Protein AF-A0A954VS68-F1 (afdb_monomer)

Foldseek 3Di:
DVVVVVVVVVVVVVVVVVVCLCLPPVNLVVLLCLQAVLVVVLLVCLAVQDPVQQQDALPVDPLLLLSLLSHPPLVVLCVVLSVQLSVLSNVCSVPVVVSLQDPSSLLSLLSLQVVLVVNLCSLCVSVVVVCVVPVVVVVVVVVLVVCVVVVVVVVSVVVVVVVCLVVPPDPDRDPPVVVVVVVVVVVVVVVVVVPPVVCVVPSCNNCSSVSNNVSSVVSSVVSCVVCVVPQDDPCNVVSVVVVVVSNVVSNVSSSVVSVVVNVVGHNDGPPLFQLQLLQQLADCVQQVWDAAPLHPGIDGLLNLLLVVLLVVCCVPPVPVSVVVVVVCVVCRRVLSVVSNHNVSSSVSSVVCVVVSVVSVVVCVVVVPDPVVSVCVNHDPPD

pLDDT: mean 76.19, std 15.11, range [30.89, 97.69]

Mean predicted aligned error: 15.18 Å

Structure (mmCIF, N/CA/C/O backbone):
data_AF-A0A954VS68-F1
#
_entry.id   AF-A0A954VS68-F1
#
loop_
_atom_site.group_PDB
_atom_site.id
_atom_site.type_symbol
_atom_site.label_atom_id
_atom_site.label_alt_id
_atom_site.label_comp_id
_atom_site.label_asym_id
_atom_site.label_entity_id
_atom_site.label_seq_id
_atom_site.pdbx_PDB_ins_code
_atom_site.Cartn_x
_atom_site.Cartn_y
_atom_site.Cartn_z
_atom_site.occupancy
_atom_site.B_iso_or_equiv
_atom_site.auth_seq_id
_atom_site.auth_comp_id
_atom_site.auth_asym_id
_atom_site.auth_atom_id
_atom_site.pdbx_PDB_model_num
ATOM 1 N N . MET A 1 1 ? -5.607 29.183 42.985 1.00 57.97 1 MET A N 1
ATOM 2 C CA . MET A 1 1 ? -6.077 27.838 43.392 1.00 57.97 1 MET A CA 1
ATOM 3 C C . MET A 1 1 ? -7.554 27.644 43.051 1.00 57.97 1 MET A C 1
ATOM 5 O O . MET A 1 1 ? -7.896 26.608 42.508 1.00 57.97 1 MET A O 1
ATOM 9 N N . GLU A 1 2 ? -8.410 28.646 43.265 1.00 56.84 2 GLU A N 1
ATOM 10 C CA . GLU A 1 2 ? -9.839 28.609 42.889 1.00 56.84 2 GLU A CA 1
ATOM 11 C C . GLU A 1 2 ? -10.080 28.601 41.361 1.00 56.84 2 GLU A C 1
ATOM 13 O O . GLU A 1 2 ? -10.961 27.909 40.863 1.00 56.84 2 GLU A O 1
ATOM 18 N N . THR A 1 3 ? -9.213 29.267 40.593 1.00 62.34 3 THR A N 1
ATOM 19 C CA . THR A 1 3 ? -9.247 29.299 39.119 1.00 62.34 3 THR A CA 1
ATOM 20 C C . THR A 1 3 ? -8.897 27.966 38.437 1.00 62.34 3 THR A C 1
ATOM 22 O O . THR A 1 3 ? -9.337 27.728 37.314 1.00 62.34 3 THR A O 1
ATOM 25 N N . ASP A 1 4 ? -8.149 27.076 3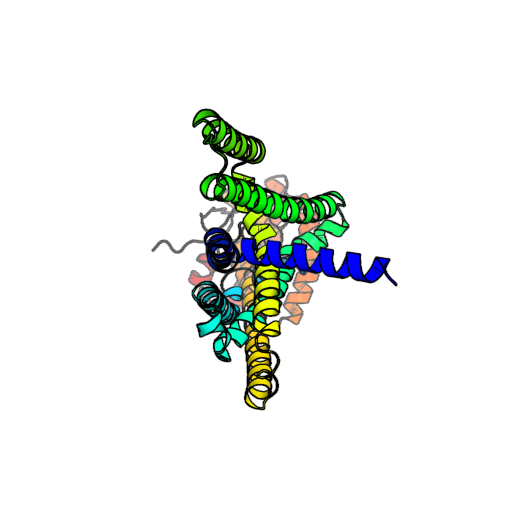9.101 1.00 61.97 4 ASP A N 1
ATOM 26 C CA . ASP A 1 4 ? -7.786 25.751 38.563 1.00 61.97 4 ASP A CA 1
ATOM 27 C C . ASP A 1 4 ? -8.876 24.694 38.793 1.00 61.97 4 ASP A C 1
ATOM 29 O O . ASP A 1 4 ? -9.014 23.745 38.018 1.00 61.97 4 ASP A O 1
ATOM 33 N N . LEU A 1 5 ? -9.682 24.852 39.845 1.00 66.25 5 LEU A N 1
ATOM 34 C CA . LEU A 1 5 ? -10.796 23.947 40.128 1.00 66.25 5 LEU A CA 1
ATOM 35 C C . LEU A 1 5 ? -11.948 24.167 39.133 1.00 66.25 5 LEU A C 1
ATOM 37 O O . LEU A 1 5 ? -12.453 23.189 38.579 1.00 66.25 5 LEU A O 1
ATOM 41 N N . ASP A 1 6 ? -12.272 25.426 38.809 1.00 72.81 6 ASP A N 1
ATOM 42 C CA . ASP A 1 6 ? -13.312 25.769 37.821 1.00 72.81 6 ASP A CA 1
ATOM 43 C C . ASP A 1 6 ? -12.951 25.300 36.398 1.00 72.81 6 ASP A C 1
ATOM 45 O O . ASP A 1 6 ? -13.783 24.750 35.671 1.00 72.81 6 ASP A O 1
ATOM 49 N N . SER A 1 7 ? -11.680 25.433 35.998 1.00 68.44 7 SER A N 1
ATOM 50 C CA . SER A 1 7 ? -11.218 24.957 34.685 1.00 68.44 7 SER A CA 1
ATOM 51 C C . SER A 1 7 ? -11.301 23.428 34.571 1.00 68.44 7 SER A C 1
ATOM 53 O O . SER A 1 7 ? -11.695 22.888 33.530 1.00 68.44 7 SER A O 1
ATOM 55 N N . THR A 1 8 ? -11.004 22.715 35.660 1.00 72.19 8 THR A N 1
ATOM 56 C CA . THR A 1 8 ? -11.040 21.251 35.714 1.00 72.19 8 THR A CA 1
ATOM 57 C C . THR A 1 8 ? -12.470 20.714 35.667 1.00 72.19 8 THR A C 1
ATOM 59 O O . THR A 1 8 ? -12.745 19.757 34.934 1.00 72.19 8 THR A O 1
ATOM 62 N N . GLU A 1 9 ? -13.404 21.323 36.399 1.00 72.50 9 GLU A N 1
ATOM 63 C CA . GLU A 1 9 ? -14.818 20.930 36.365 1.00 72.50 9 GLU A CA 1
ATOM 64 C C . GLU A 1 9 ? -15.479 21.250 35.022 1.00 72.50 9 GLU A C 1
ATOM 66 O O . GLU A 1 9 ? -16.170 20.393 34.456 1.00 72.50 9 GLU A O 1
ATOM 71 N N . ARG A 1 10 ? -15.178 22.417 34.437 1.00 71.44 10 ARG A N 1
ATOM 72 C CA . ARG A 1 10 ? -15.630 22.781 33.087 1.00 71.44 10 ARG A CA 1
ATOM 73 C C . ARG A 1 10 ? -15.154 21.772 32.041 1.00 71.44 10 ARG A C 1
ATOM 75 O O . ARG A 1 10 ? -15.951 21.302 31.226 1.00 71.44 10 ARG A O 1
ATOM 82 N N . ASN A 1 11 ? -13.883 21.372 32.102 1.00 69.75 11 ASN A N 1
ATOM 83 C CA . ASN A 1 11 ? -13.319 20.359 31.207 1.00 69.75 11 ASN A CA 1
ATOM 84 C C . ASN A 1 11 ? -13.989 18.986 31.381 1.00 69.75 11 ASN A C 1
ATOM 86 O O . ASN A 1 11 ? -14.265 18.310 30.387 1.00 69.75 11 ASN A O 1
ATOM 90 N N . ARG A 1 12 ? -14.323 18.576 32.614 1.00 74.31 12 ARG A N 1
ATOM 91 C CA . ARG A 1 12 ? -15.075 17.329 32.861 1.00 74.31 12 ARG A CA 1
ATOM 92 C C . ARG A 1 12 ? -16.484 17.378 32.271 1.00 74.31 12 ARG A C 1
ATOM 94 O O . ARG A 1 12 ? -16.909 16.398 31.658 1.00 74.31 12 ARG A O 1
ATOM 101 N N . GLY A 1 13 ? -17.188 18.502 32.415 1.00 72.50 13 GLY A N 1
ATOM 102 C CA . GLY A 1 13 ? -18.523 18.695 31.844 1.00 72.50 13 GLY A CA 1
ATOM 103 C C . GLY A 1 13 ? -18.526 18.600 30.316 1.00 72.50 13 GLY A C 1
ATOM 104 O O . GLY A 1 13 ? -19.349 17.882 29.740 1.00 72.50 13 GLY A O 1
ATOM 105 N N . ILE A 1 14 ? -17.553 19.246 29.663 1.00 67.12 14 ILE A N 1
ATOM 106 C CA . ILE A 1 14 ? -17.370 19.170 28.206 1.00 67.12 14 ILE A CA 1
ATOM 107 C C . ILE A 1 14 ? -17.084 17.723 27.780 1.00 67.12 14 ILE A C 1
ATOM 109 O O . ILE A 1 14 ? -17.750 17.204 26.883 1.00 67.12 14 ILE A O 1
ATOM 113 N N . MET A 1 15 ? -16.156 17.032 28.448 1.00 67.56 15 MET A N 1
ATOM 114 C CA . MET A 1 15 ? -15.805 15.646 28.109 1.00 67.56 15 MET A CA 1
ATOM 115 C C . MET A 1 15 ? -16.978 14.676 28.296 1.00 67.56 15 MET A C 1
ATOM 117 O O . MET A 1 15 ? -17.184 13.793 27.464 1.00 67.56 15 MET A O 1
ATOM 121 N N . ALA A 1 16 ? -17.800 14.865 29.331 1.00 72.12 16 ALA A N 1
ATOM 122 C CA . ALA A 1 16 ? -19.006 14.068 29.551 1.00 72.12 16 ALA A CA 1
ATOM 123 C C . ALA A 1 16 ? -20.086 14.316 28.479 1.00 72.12 16 ALA A C 1
ATOM 125 O O . ALA A 1 16 ? -20.814 13.397 28.095 1.00 72.12 16 ALA A O 1
ATOM 126 N N . ALA A 1 17 ? -20.205 15.548 27.975 1.00 66.19 17 ALA A N 1
ATOM 127 C CA . ALA A 1 17 ? -21.094 15.866 26.859 1.00 66.19 17 ALA A CA 1
ATOM 128 C C . ALA A 1 17 ? -20.599 15.245 25.542 1.00 66.19 17 ALA A C 1
ATOM 130 O O . ALA A 1 17 ? -21.377 14.597 24.842 1.00 66.19 17 ALA A O 1
ATOM 131 N N . VAL A 1 18 ? -19.301 15.364 25.240 1.00 66.06 18 VAL A N 1
ATOM 132 C CA . VAL A 1 18 ? -18.674 14.730 24.066 1.00 66.06 18 VAL A CA 1
ATOM 133 C C . VAL A 1 18 ? -18.849 13.213 24.112 1.00 66.06 18 VAL A C 1
ATOM 135 O O . VAL A 1 18 ? -19.265 12.612 23.124 1.00 66.06 18 VAL A O 1
ATOM 138 N N . HIS A 1 19 ? -18.610 12.590 25.269 1.00 71.81 19 HIS A N 1
ATOM 139 C CA . HIS A 1 19 ? -18.782 11.149 25.463 1.00 71.81 19 HIS A CA 1
ATOM 140 C C . HIS A 1 19 ? -20.216 10.683 25.190 1.00 71.81 19 HIS A C 1
ATOM 142 O O . HIS A 1 19 ? -20.414 9.755 24.403 1.00 71.81 19 HIS A O 1
ATOM 148 N N . ARG A 1 20 ? -21.221 11.371 25.751 1.00 74.00 20 ARG A N 1
ATOM 149 C CA . ARG A 1 20 ? -22.640 11.068 25.491 1.00 74.00 20 ARG A CA 1
ATOM 150 C C . ARG A 1 20 ? -23.002 11.182 24.011 1.00 74.00 20 ARG A C 1
ATOM 152 O O . ARG A 1 20 ? -23.730 10.335 23.498 1.00 74.00 20 ARG A O 1
ATOM 159 N N . ASN A 1 21 ? -22.467 12.183 23.316 1.00 67.56 21 ASN A N 1
ATOM 160 C CA . ASN A 1 21 ? -22.763 12.404 21.900 1.00 67.56 21 ASN A CA 1
ATOM 161 C C . ASN A 1 21 ? -22.090 11.357 21.007 1.00 67.56 21 ASN A C 1
ATOM 163 O O . ASN A 1 21 ? -22.750 10.781 20.139 1.00 67.56 21 ASN A O 1
ATOM 167 N N . CYS A 1 22 ? -20.812 11.054 21.251 1.00 69.31 22 CYS A N 1
ATOM 168 C CA . CYS A 1 22 ? -20.081 10.013 20.527 1.00 69.31 22 CYS A CA 1
ATOM 169 C C . CYS A 1 22 ? -20.710 8.629 20.729 1.00 69.31 22 CYS A C 1
ATOM 171 O O . CYS A 1 22 ? -20.765 7.842 19.789 1.00 69.31 22 CYS A O 1
ATOM 173 N N . TRP A 1 23 ? -21.231 8.335 21.923 1.00 80.44 23 TRP A N 1
ATOM 174 C CA . TRP A 1 23 ? -21.854 7.041 22.222 1.00 80.44 23 TRP A CA 1
ATOM 175 C C . TRP A 1 23 ? -23.365 6.971 21.946 1.00 80.44 23 TRP A C 1
ATOM 177 O O . TRP A 1 23 ? -24.006 5.954 22.224 1.00 80.44 23 TRP A O 1
ATOM 187 N N . SER A 1 24 ? -23.942 8.022 21.357 1.00 83.50 24 SER A N 1
ATOM 188 C CA . SER A 1 24 ? -25.313 7.998 20.840 1.00 83.50 24 SER A CA 1
ATOM 189 C C . SER A 1 24 ? -25.470 6.965 19.713 1.00 83.50 24 SER A C 1
ATOM 191 O O . SER A 1 24 ? -24.491 6.498 19.127 1.00 83.50 24 SER A O 1
ATOM 193 N N . GLY A 1 25 ? -26.712 6.604 19.364 1.00 79.25 25 GLY A N 1
ATOM 194 C CA . GLY A 1 25 ? -26.973 5.702 18.232 1.00 79.25 25 GLY A CA 1
ATOM 195 C C . GLY A 1 25 ? -26.319 6.180 16.929 1.00 79.25 25 GLY A C 1
ATOM 196 O O . GLY A 1 25 ? -25.732 5.382 16.203 1.00 79.25 25 GLY A O 1
ATOM 197 N N . VAL A 1 26 ? -26.331 7.493 16.681 1.00 75.62 26 VAL A N 1
ATOM 198 C CA . VAL A 1 26 ? -25.729 8.075 15.476 1.00 75.62 26 VAL A CA 1
ATOM 199 C C . VAL A 1 26 ? -24.206 8.144 15.568 1.00 75.62 26 VAL A C 1
ATOM 201 O O . VAL A 1 26 ? -23.533 7.812 14.597 1.00 75.62 26 VAL A O 1
ATOM 204 N N . GLY A 1 27 ? -23.645 8.502 16.726 1.00 79.94 27 GLY A N 1
ATOM 205 C CA . GLY A 1 27 ? -22.192 8.514 16.915 1.00 79.94 27 GLY A CA 1
ATOM 206 C C . GLY A 1 27 ? -21.569 7.130 16.696 1.00 79.94 27 GLY A C 1
ATOM 207 O O . GLY A 1 27 ? -20.573 7.001 15.984 1.00 79.94 27 GLY A O 1
ATOM 208 N N . ARG A 1 28 ? -22.225 6.073 17.194 1.00 87.38 28 ARG A N 1
ATOM 209 C CA . ARG A 1 28 ? -21.823 4.681 16.936 1.00 87.38 28 ARG A CA 1
ATOM 210 C C . ARG A 1 28 ? -21.906 4.299 15.463 1.00 87.38 28 ARG A C 1
ATOM 212 O O . ARG A 1 28 ? -20.977 3.678 14.954 1.00 87.38 28 ARG A O 1
ATOM 219 N N . MET A 1 29 ? -22.974 4.702 14.776 1.00 83.88 29 MET A N 1
ATOM 220 C CA . MET A 1 29 ? -23.111 4.481 13.335 1.00 83.88 29 MET A CA 1
ATOM 221 C C . MET A 1 29 ? -21.982 5.163 12.551 1.00 83.88 29 MET A C 1
ATOM 223 O O . MET A 1 29 ? -21.381 4.536 11.687 1.00 83.88 29 MET A O 1
ATOM 227 N N . MET A 1 30 ? -21.630 6.406 12.890 1.00 80.94 30 MET A N 1
ATOM 228 C CA . MET A 1 30 ? -20.529 7.125 12.236 1.00 80.94 30 MET A CA 1
ATOM 229 C C . MET A 1 30 ? -19.170 6.476 12.505 1.00 80.94 30 MET A C 1
ATOM 231 O O . MET A 1 30 ? -18.384 6.306 11.575 1.00 80.94 30 MET A O 1
ATOM 235 N N . MET A 1 31 ? -18.905 6.050 13.745 1.00 88.69 31 MET A N 1
ATOM 236 C CA . MET A 1 31 ? -17.683 5.307 14.073 1.00 88.69 31 MET A CA 1
ATOM 237 C C . MET A 1 31 ? -17.590 3.984 13.307 1.00 88.69 31 MET A C 1
ATOM 239 O O . MET A 1 31 ? -16.505 3.615 12.866 1.00 88.69 31 MET A O 1
ATOM 243 N N . PHE A 1 32 ? -18.714 3.290 13.114 1.00 91.06 32 PHE A N 1
ATOM 244 C CA . PHE A 1 32 ? -18.765 2.067 12.317 1.00 91.06 32 PHE A CA 1
ATOM 245 C C . PHE A 1 32 ? -18.485 2.343 10.836 1.00 91.06 32 PHE A C 1
ATOM 247 O O . PHE A 1 32 ? -17.614 1.708 10.246 1.00 91.06 32 PHE A O 1
ATOM 254 N N . LEU A 1 33 ? -19.169 3.324 10.240 1.00 85.12 33 LEU A N 1
ATOM 255 C CA . LEU A 1 33 ? -18.949 3.697 8.841 1.00 85.12 33 LEU A CA 1
ATOM 256 C C . LEU A 1 33 ? -17.479 4.056 8.595 1.00 85.12 33 LEU A C 1
ATOM 258 O O . LEU A 1 33 ? -16.847 3.514 7.695 1.00 85.12 33 LEU A O 1
ATOM 262 N N . MET A 1 34 ? -16.906 4.900 9.447 1.00 86.69 34 MET A N 1
ATOM 263 C CA . MET A 1 34 ? -15.552 5.406 9.247 1.00 86.69 34 MET A CA 1
ATOM 264 C C . MET A 1 34 ? -14.459 4.412 9.654 1.00 86.69 34 MET A C 1
ATOM 266 O O . MET A 1 34 ? -13.425 4.372 9.001 1.00 86.69 34 MET A O 1
ATOM 270 N N . GLY A 1 35 ? -14.657 3.614 10.706 1.00 89.94 35 GLY A N 1
ATOM 271 C CA . GLY A 1 35 ? -13.650 2.675 11.219 1.00 89.94 35 GLY A CA 1
ATOM 272 C C . GLY A 1 35 ? -13.733 1.251 10.656 1.00 89.94 35 GLY A C 1
ATOM 273 O O . GLY A 1 35 ? -12.810 0.464 10.878 1.00 89.94 35 GLY A O 1
ATOM 274 N N . VAL A 1 36 ? -14.821 0.913 9.949 1.00 93.56 36 VAL A N 1
ATOM 275 C CA . VAL A 1 36 ? -15.060 -0.420 9.364 1.00 93.56 36 VAL A CA 1
ATOM 276 C C . VAL A 1 36 ? -15.374 -0.333 7.873 1.00 93.56 36 VAL A C 1
ATOM 278 O O . VAL A 1 36 ? -14.662 -0.929 7.069 1.00 93.56 36 VAL A O 1
ATOM 281 N N . VAL A 1 37 ? -16.394 0.433 7.474 1.00 88.25 37 VAL A N 1
ATOM 282 C CA . VAL A 1 37 ? -16.822 0.481 6.062 1.00 88.25 37 VAL A CA 1
ATOM 283 C C . VAL A 1 37 ? -15.780 1.174 5.182 1.00 88.25 37 VAL A C 1
ATOM 285 O O . VAL A 1 37 ? -15.428 0.645 4.130 1.00 88.25 37 VAL A O 1
ATOM 288 N N . THR A 1 38 ? -15.219 2.303 5.622 1.00 85.12 38 THR A N 1
ATOM 289 C CA . THR A 1 38 ? -14.188 3.027 4.861 1.00 85.12 38 THR A CA 1
ATOM 290 C C . THR A 1 38 ? -12.935 2.178 4.593 1.00 85.12 38 THR A C 1
ATOM 292 O O . THR A 1 38 ? -12.530 2.106 3.433 1.00 85.12 38 THR A O 1
ATOM 295 N N . PRO A 1 39 ? -12.332 1.469 5.573 1.00 88.31 39 PRO A N 1
ATOM 296 C CA . PRO A 1 39 ? -11.251 0.520 5.297 1.00 88.31 39 PRO A CA 1
ATOM 297 C C . PRO A 1 39 ? -11.607 -0.572 4.285 1.00 88.31 39 PRO A C 1
ATOM 299 O O . PRO A 1 39 ? -10.774 -0.899 3.444 1.00 88.31 39 PRO A O 1
ATOM 302 N N . ILE A 1 40 ? -12.826 -1.123 4.339 1.00 88.12 40 ILE A N 1
ATOM 303 C CA . ILE A 1 40 ? -13.287 -2.140 3.379 1.00 88.12 40 ILE A CA 1
ATOM 304 C C . ILE A 1 40 ? -13.328 -1.555 1.966 1.00 88.12 40 ILE A C 1
ATOM 306 O O . ILE A 1 40 ? -12.814 -2.174 1.038 1.00 88.12 40 ILE A O 1
ATOM 310 N N . ILE A 1 41 ? -13.887 -0.353 1.810 1.00 82.44 41 ILE A N 1
ATOM 311 C CA . ILE A 1 41 ? -13.940 0.351 0.524 1.00 82.44 41 ILE A CA 1
ATOM 312 C C . ILE A 1 41 ? -12.522 0.641 0.018 1.00 82.44 41 ILE A C 1
ATOM 314 O O . ILE A 1 41 ? -12.193 0.270 -1.105 1.00 82.44 41 ILE A O 1
ATOM 318 N N . ASN A 1 42 ? -11.654 1.226 0.851 1.00 79.00 42 ASN A N 1
ATOM 319 C CA . ASN A 1 42 ? -10.259 1.514 0.496 1.00 79.00 42 ASN A CA 1
ATOM 320 C C . ASN A 1 42 ? -9.512 0.255 0.040 1.00 79.00 42 ASN A C 1
ATOM 322 O O . ASN A 1 42 ? -8.752 0.292 -0.925 1.00 79.00 42 ASN A O 1
ATOM 326 N N . PHE A 1 43 ? -9.756 -0.869 0.708 1.00 82.38 43 PHE A N 1
ATOM 327 C CA . PHE A 1 43 ? -9.166 -2.146 0.340 1.00 82.38 43 PHE A CA 1
ATOM 328 C C . PHE A 1 43 ? -9.742 -2.701 -0.970 1.00 82.38 43 PHE A C 1
ATOM 330 O O . PHE A 1 43 ? -8.988 -3.206 -1.794 1.00 82.38 43 PHE A O 1
ATOM 337 N N . ALA A 1 44 ? -11.046 -2.554 -1.220 1.00 81.81 44 ALA A N 1
ATOM 338 C CA . ALA A 1 44 ? -11.653 -2.921 -2.500 1.00 81.81 44 ALA A CA 1
ATOM 339 C C . ALA A 1 44 ? -11.061 -2.111 -3.671 1.00 81.81 44 ALA A C 1
ATOM 341 O O . ALA A 1 44 ? -10.786 -2.672 -4.728 1.00 81.81 44 ALA A O 1
ATOM 342 N N . PHE A 1 45 ? -10.769 -0.824 -3.468 1.00 74.12 45 PHE A N 1
ATOM 343 C CA . PHE A 1 45 ? -10.071 -0.005 -4.466 1.00 74.12 45 PHE A CA 1
ATOM 344 C C . PHE A 1 45 ? -8.607 -0.416 -4.677 1.00 74.12 45 PHE A C 1
ATOM 346 O O . PHE A 1 45 ? -8.094 -0.322 -5.790 1.00 74.12 45 PHE A O 1
ATOM 353 N N . ALA A 1 46 ? -7.929 -0.930 -3.647 1.00 74.38 46 ALA A N 1
ATOM 354 C CA . ALA A 1 46 ? -6.591 -1.499 -3.809 1.00 74.38 46 ALA A CA 1
ATOM 355 C C . ALA A 1 46 ? -6.578 -2.743 -4.725 1.00 74.38 46 ALA A C 1
ATOM 357 O O . ALA A 1 46 ? -5.543 -3.049 -5.323 1.00 74.38 46 ALA A O 1
ATOM 358 N N . PHE A 1 47 ? -7.713 -3.444 -4.853 1.00 73.38 47 PHE A N 1
ATOM 359 C CA . PHE A 1 47 ? -7.893 -4.600 -5.740 1.00 73.38 47 PHE A CA 1
ATOM 360 C C . PHE A 1 47 ? -8.175 -4.228 -7.191 1.00 73.38 47 PHE A C 1
ATOM 362 O O . PHE A 1 47 ? -7.757 -4.951 -8.090 1.00 73.38 47 PHE A O 1
ATOM 369 N N . THR A 1 48 ? -8.864 -3.115 -7.435 1.00 65.31 48 THR A N 1
ATOM 370 C CA . THR A 1 48 ? -9.170 -2.660 -8.799 1.00 65.31 48 THR A CA 1
ATOM 371 C C . THR A 1 48 ? -7.965 -2.032 -9.502 1.00 65.31 48 THR A C 1
ATOM 373 O O . THR A 1 48 ? -8.095 -1.588 -10.636 1.00 65.31 48 THR A O 1
ATOM 376 N N . GLY A 1 49 ? -6.807 -1.991 -8.833 1.00 55.50 49 GLY A N 1
ATOM 377 C CA . GLY A 1 49 ? -5.685 -1.143 -9.204 1.00 55.50 49 GLY A CA 1
ATOM 378 C C . GLY A 1 49 ? -6.004 0.296 -8.810 1.00 55.50 49 GLY A C 1
ATOM 379 O O . GLY A 1 49 ? -6.996 0.876 -9.248 1.00 55.50 49 GLY A O 1
ATOM 380 N N . LEU A 1 50 ? -5.175 0.897 -7.958 1.00 52.06 50 LEU A N 1
ATOM 381 C CA . LEU A 1 50 ? -5.162 2.355 -7.871 1.00 52.06 50 LEU A CA 1
ATOM 382 C C . LEU A 1 50 ? -4.884 2.883 -9.292 1.00 52.06 50 LEU A C 1
ATOM 384 O O . LEU A 1 50 ? -3.964 2.358 -9.922 1.00 52.06 50 LEU A O 1
ATOM 388 N N . PRO A 1 51 ? -5.569 3.936 -9.781 1.00 47.28 51 PRO A N 1
ATOM 389 C CA . PRO A 1 51 ? -5.282 4.549 -11.087 1.00 47.28 51 PRO A CA 1
ATOM 390 C C . PRO A 1 51 ? -3.841 5.079 -11.214 1.00 47.28 51 PRO A C 1
ATOM 392 O O . PRO A 1 51 ? -3.452 5.583 -12.257 1.00 47.28 51 PRO A O 1
ATOM 395 N N . LEU A 1 52 ? -3.031 4.956 -10.156 1.00 48.50 52 LEU A N 1
ATOM 396 C CA . LEU A 1 52 ? -1.591 5.135 -10.217 1.00 48.50 52 LEU A CA 1
ATOM 397 C C . LEU A 1 52 ? -0.886 4.083 -11.087 1.00 48.50 52 LEU A C 1
ATOM 399 O O . LEU A 1 52 ? 0.138 4.433 -11.654 1.00 48.50 52 LEU A O 1
ATOM 403 N N . ALA A 1 53 ? -1.383 2.839 -11.185 1.00 47.75 53 ALA A N 1
ATOM 404 C CA . ALA A 1 53 ? -0.649 1.698 -11.751 1.00 47.75 53 ALA A CA 1
ATOM 405 C C . ALA A 1 53 ? -0.339 1.806 -13.254 1.00 47.75 53 ALA A C 1
ATOM 407 O O . ALA A 1 53 ? 0.723 1.347 -13.676 1.00 47.75 53 ALA A O 1
ATOM 408 N N . ASP A 1 54 ? -1.217 2.435 -14.038 1.00 48.88 54 ASP A N 1
ATOM 409 C CA . ASP A 1 54 ? -1.079 2.502 -15.501 1.00 48.88 54 ASP A CA 1
ATOM 410 C C . ASP A 1 54 ? 0.122 3.357 -15.948 1.00 48.88 54 ASP A C 1
ATOM 412 O O . ASP A 1 54 ? 0.690 3.123 -17.016 1.00 48.88 54 ASP A O 1
ATOM 416 N N . ASP A 1 55 ? 0.569 4.274 -15.083 1.00 60.41 55 ASP A N 1
ATOM 417 C CA . ASP A 1 55 ? 1.709 5.166 -15.311 1.00 60.41 55 ASP A CA 1
ATOM 418 C C . ASP A 1 55 ? 2.948 4.799 -14.468 1.00 60.41 55 ASP A C 1
ATOM 420 O O . ASP A 1 55 ? 3.904 5.574 -14.426 1.00 60.41 55 ASP A O 1
ATOM 424 N N . LEU A 1 56 ? 2.985 3.655 -13.764 1.00 70.44 56 LEU A N 1
ATOM 425 C CA . LEU A 1 56 ? 4.157 3.298 -12.947 1.00 70.44 56 LEU A CA 1
ATOM 426 C C . LEU A 1 56 ? 5.287 2.691 -13.789 1.00 70.44 56 LEU A C 1
ATOM 428 O O . LEU A 1 56 ? 5.096 1.772 -14.585 1.00 70.44 56 LEU A O 1
ATOM 432 N N . TRP A 1 57 ? 6.513 3.140 -13.531 1.00 74.00 57 TRP A N 1
ATOM 433 C CA . TRP A 1 57 ? 7.747 2.521 -14.020 1.00 74.00 57 TRP A CA 1
ATOM 434 C C . TRP A 1 57 ? 8.743 2.334 -12.870 1.00 74.00 57 TRP A C 1
ATOM 436 O O . TRP A 1 57 ? 8.559 2.861 -11.772 1.00 74.00 57 TRP A O 1
ATOM 446 N N . GLN A 1 58 ? 9.815 1.577 -13.110 1.00 79.00 58 GLN A N 1
ATOM 447 C CA . GLN A 1 58 ? 10.873 1.335 -12.126 1.00 79.00 58 GLN A CA 1
ATOM 448 C C . GLN A 1 58 ? 11.760 2.577 -11.946 1.00 79.00 58 GLN A C 1
ATOM 450 O O . GLN A 1 58 ? 12.894 2.626 -12.418 1.00 79.00 58 GLN A O 1
ATOM 455 N N . ASP A 1 59 ? 11.242 3.594 -11.264 1.00 73.88 59 ASP A N 1
ATOM 456 C CA . ASP A 1 59 ? 11.922 4.871 -11.023 1.00 73.88 59 ASP A CA 1
ATOM 457 C C . ASP A 1 59 ? 12.857 4.873 -9.799 1.00 73.88 59 ASP A C 1
ATOM 459 O O . ASP A 1 59 ? 13.636 5.808 -9.606 1.00 73.88 59 ASP A O 1
ATOM 463 N N . GLY A 1 60 ? 12.785 3.838 -8.961 1.00 73.88 60 GLY A N 1
ATOM 464 C CA . GLY A 1 60 ? 13.547 3.702 -7.722 1.00 73.88 60 GLY A CA 1
ATOM 465 C C . GLY A 1 60 ? 13.097 4.635 -6.596 1.00 73.88 60 GLY A C 1
ATOM 466 O O . GLY A 1 60 ? 13.771 4.689 -5.565 1.00 73.88 60 GLY A O 1
ATOM 467 N N . ARG A 1 61 ? 11.985 5.365 -6.751 1.00 74.88 61 ARG A N 1
ATOM 468 C CA . ARG A 1 61 ? 11.527 6.335 -5.752 1.00 74.88 61 ARG A CA 1
ATOM 469 C C . ARG A 1 61 ? 10.748 5.646 -4.627 1.00 74.88 61 ARG A C 1
ATOM 471 O O . ARG A 1 61 ? 9.911 4.787 -4.903 1.00 74.88 61 ARG A O 1
ATOM 478 N N . PRO A 1 62 ? 10.923 6.074 -3.361 1.00 73.06 62 PRO A N 1
ATOM 479 C CA . PRO A 1 62 ? 10.160 5.537 -2.230 1.00 73.06 62 PRO A CA 1
ATOM 480 C C . PRO A 1 62 ? 8.633 5.641 -2.399 1.00 73.06 62 PRO A C 1
ATOM 482 O O . PRO A 1 62 ? 7.902 4.769 -1.937 1.00 73.06 62 PRO A O 1
ATOM 485 N N . ALA A 1 63 ? 8.160 6.670 -3.111 1.00 73.06 63 ALA A N 1
ATOM 486 C CA . ALA A 1 63 ? 6.752 6.874 -3.450 1.00 73.06 63 ALA A CA 1
ATOM 487 C C . ALA A 1 63 ? 6.154 5.703 -4.254 1.00 73.06 63 ALA A C 1
ATOM 489 O O . ALA A 1 63 ? 5.058 5.240 -3.950 1.00 73.06 63 ALA A O 1
ATOM 490 N N . THR A 1 64 ? 6.896 5.187 -5.236 1.00 78.19 64 THR A N 1
ATOM 491 C CA . THR A 1 64 ? 6.471 4.066 -6.086 1.00 78.19 64 THR A CA 1
ATOM 492 C C . THR A 1 64 ? 6.373 2.775 -5.284 1.00 78.19 64 THR A C 1
ATOM 494 O O . THR A 1 64 ? 5.392 2.046 -5.396 1.00 78.19 64 THR A O 1
ATOM 497 N N . TYR A 1 65 ? 7.338 2.521 -4.394 1.00 81.25 65 TYR A N 1
ATOM 498 C CA . TYR A 1 65 ? 7.276 1.371 -3.487 1.00 81.25 65 TYR A CA 1
ATOM 499 C C . TYR A 1 65 ? 6.069 1.444 -2.546 1.00 81.25 65 TYR A C 1
ATOM 501 O O . TYR A 1 65 ? 5.381 0.443 -2.368 1.00 81.25 65 TYR A O 1
ATOM 509 N N . ALA A 1 66 ? 5.783 2.618 -1.976 1.00 81.69 66 ALA A N 1
ATOM 510 C CA . ALA A 1 66 ? 4.628 2.812 -1.102 1.00 81.69 66 ALA A CA 1
ATOM 511 C C . ALA A 1 66 ? 3.292 2.633 -1.852 1.00 81.69 66 ALA A C 1
ATOM 513 O O . ALA A 1 66 ? 2.406 1.942 -1.351 1.00 81.69 66 ALA A O 1
ATOM 514 N N . ALA A 1 67 ? 3.176 3.149 -3.082 1.00 80.06 67 ALA A N 1
ATOM 515 C CA . ALA A 1 67 ? 1.999 2.934 -3.927 1.00 80.06 67 ALA A CA 1
ATOM 516 C C . ALA A 1 67 ? 1.764 1.441 -4.227 1.00 80.06 67 ALA A C 1
ATOM 518 O O . ALA A 1 67 ? 0.641 0.954 -4.111 1.00 80.06 67 ALA A O 1
ATOM 519 N N . ILE A 1 68 ? 2.827 0.692 -4.535 1.00 84.69 68 ILE A N 1
ATOM 520 C CA . ILE A 1 68 ? 2.732 -0.752 -4.790 1.00 84.69 68 ILE A CA 1
ATOM 521 C C . ILE A 1 68 ? 2.399 -1.520 -3.507 1.00 84.69 68 ILE A C 1
ATOM 523 O O . ILE A 1 68 ? 1.574 -2.431 -3.537 1.00 84.69 68 ILE A O 1
ATOM 527 N N . MET A 1 69 ? 2.974 -1.140 -2.362 1.00 85.12 69 MET A N 1
ATOM 528 C CA . MET A 1 69 ? 2.623 -1.729 -1.064 1.00 85.12 69 MET A CA 1
ATOM 529 C C . MET A 1 69 ? 1.147 -1.518 -0.694 1.00 85.12 69 MET A C 1
ATOM 531 O O . MET A 1 69 ? 0.565 -2.373 -0.027 1.00 85.12 69 MET A O 1
ATOM 535 N N . ALA A 1 70 ? 0.540 -0.410 -1.133 1.00 82.94 70 ALA A N 1
ATOM 536 C CA . ALA A 1 70 ? -0.886 -0.134 -0.962 1.00 82.94 70 ALA A CA 1
ATOM 537 C C . ALA A 1 70 ? -1.788 -0.903 -1.944 1.00 82.94 70 ALA A C 1
ATOM 539 O O . ALA A 1 70 ? -3.007 -0.861 -1.796 1.00 82.94 70 ALA A O 1
ATOM 540 N N . SER A 1 71 ? -1.215 -1.589 -2.936 1.00 83.56 71 SER A N 1
ATOM 541 C CA . SER A 1 71 ? -1.944 -2.285 -3.999 1.00 83.56 71 SER A CA 1
ATOM 542 C C . SER A 1 71 ? -1.964 -3.804 -3.811 1.00 83.56 71 SER A C 1
ATOM 544 O O . SER A 1 71 ? -1.176 -4.388 -3.055 1.00 83.56 71 SER A O 1
ATOM 546 N N . TYR A 1 72 ? -2.892 -4.469 -4.499 1.00 85.25 72 TYR A N 1
ATOM 547 C CA . TYR A 1 72 ? -2.877 -5.923 -4.624 1.00 85.25 72 TYR A CA 1
ATOM 548 C C . TYR A 1 72 ? -1.611 -6.397 -5.373 1.00 85.25 72 TYR A C 1
ATOM 550 O O . TYR A 1 72 ? -1.250 -5.790 -6.380 1.00 85.25 72 TYR A O 1
ATOM 558 N N . PRO A 1 73 ? -0.945 -7.488 -4.934 1.00 89.56 73 PRO A N 1
ATOM 559 C CA . PRO A 1 73 ? -1.277 -8.374 -3.816 1.00 89.56 73 PRO A CA 1
ATOM 560 C C . PRO A 1 73 ? -0.579 -8.005 -2.496 1.00 89.56 73 PRO A C 1
ATOM 562 O O . PRO A 1 73 ? -0.821 -8.654 -1.481 1.00 89.56 73 PRO A O 1
ATOM 565 N N . ALA A 1 74 ? 0.290 -6.991 -2.466 1.00 88.00 74 ALA A N 1
ATOM 566 C CA . ALA A 1 74 ? 1.112 -6.672 -1.295 1.00 88.00 74 ALA A CA 1
ATOM 567 C C . ALA A 1 74 ? 0.282 -6.339 -0.044 1.00 88.00 74 ALA A C 1
ATOM 569 O O . ALA A 1 74 ? 0.640 -6.744 1.068 1.00 88.00 74 ALA A O 1
ATOM 570 N N . VAL A 1 75 ? -0.850 -5.655 -0.219 1.00 88.06 75 VAL A N 1
ATOM 571 C CA . VAL A 1 75 ? -1.737 -5.250 0.881 1.00 88.06 75 VAL A CA 1
ATOM 572 C C . VAL A 1 75 ? -2.479 -6.434 1.529 1.00 88.06 75 VAL A C 1
ATOM 574 O O . VAL A 1 75 ? -2.845 -6.373 2.705 1.00 88.06 75 VAL A O 1
ATOM 577 N N . LEU A 1 76 ? -2.654 -7.553 0.810 1.00 90.69 76 LEU A N 1
ATOM 578 C CA . LEU A 1 76 ? -3.427 -8.705 1.292 1.00 90.69 76 LEU A CA 1
ATOM 579 C C . LEU A 1 76 ? -2.849 -9.353 2.539 1.00 90.69 76 LEU A C 1
ATOM 581 O O . LEU A 1 76 ? -3.596 -9.857 3.371 1.00 90.69 76 LEU A O 1
ATOM 585 N N . VAL A 1 77 ? -1.528 -9.332 2.686 1.00 91.06 77 VAL A N 1
ATOM 586 C CA . VAL A 1 77 ? -0.864 -9.997 3.810 1.00 91.06 77 VAL A CA 1
ATOM 587 C C . VAL A 1 77 ? -1.168 -9.298 5.138 1.00 91.06 77 VAL A C 1
ATOM 589 O O . VAL A 1 77 ? -1.228 -9.938 6.185 1.00 91.06 77 VAL A O 1
ATOM 592 N N . VAL A 1 78 ? -1.393 -7.984 5.100 1.00 89.06 78 VAL A N 1
ATOM 593 C CA . VAL A 1 78 ? -1.708 -7.172 6.286 1.00 89.06 78 VAL A CA 1
ATOM 594 C C . VAL A 1 78 ? -3.214 -7.191 6.588 1.00 89.06 78 VAL A C 1
ATOM 596 O O . VAL A 1 78 ? -3.631 -6.939 7.720 1.00 89.06 78 VAL A O 1
ATOM 599 N N . TYR A 1 79 ? -4.047 -7.557 5.610 1.00 90.44 79 TYR A N 1
ATOM 600 C CA . TYR A 1 79 ? -5.504 -7.500 5.716 1.00 90.44 79 TYR A CA 1
ATOM 601 C C . TYR A 1 79 ? -6.115 -8.324 6.863 1.00 90.44 79 TYR A C 1
ATOM 603 O O . TYR A 1 79 ? -6.993 -7.792 7.541 1.00 90.44 79 TYR A O 1
ATOM 611 N N . PRO A 1 80 ? -5.661 -9.554 7.183 1.00 93.88 80 PRO A N 1
ATOM 612 C CA . PRO A 1 80 ? -6.204 -10.302 8.319 1.00 93.88 80 PRO A CA 1
ATOM 613 C C . PRO A 1 80 ? -6.080 -9.560 9.659 1.00 93.88 80 PRO A C 1
ATOM 615 O O . PRO A 1 80 ? -6.984 -9.629 10.492 1.00 93.88 80 PRO A O 1
ATOM 618 N N . LEU A 1 81 ? -4.993 -8.802 9.856 1.00 93.31 81 LEU A N 1
ATOM 619 C CA . LEU A 1 81 ? -4.805 -7.983 11.056 1.00 93.31 81 LEU A CA 1
ATOM 620 C C . LEU A 1 81 ? -5.810 -6.825 11.096 1.00 93.31 81 LEU A C 1
ATOM 622 O O . LEU A 1 81 ? -6.376 -6.539 12.150 1.00 93.31 81 LEU A O 1
ATOM 626 N N . LEU A 1 82 ? -6.082 -6.210 9.942 1.00 92.62 82 LEU A N 1
ATOM 627 C CA . LEU A 1 82 ? -7.085 -5.155 9.807 1.00 92.62 82 LEU A CA 1
ATOM 628 C C . LEU A 1 82 ? -8.503 -5.690 10.057 1.00 92.62 82 LEU A C 1
ATOM 630 O O . LEU A 1 82 ? -9.277 -5.061 10.776 1.00 92.62 82 LEU A O 1
ATOM 634 N N . VAL A 1 83 ? -8.842 -6.869 9.523 1.00 94.75 83 VAL A N 1
ATOM 635 C CA . VAL A 1 83 ? -10.138 -7.534 9.751 1.00 94.75 83 VAL A CA 1
ATOM 636 C C . VAL A 1 83 ? -10.362 -7.802 11.235 1.00 94.75 83 VAL A C 1
ATOM 638 O O . VAL A 1 83 ? -11.439 -7.512 11.756 1.00 94.75 83 VAL A O 1
ATOM 641 N N . HIS A 1 84 ? -9.338 -8.275 11.946 1.00 96.06 84 HIS A N 1
ATOM 642 C CA . HIS A 1 84 ? -9.416 -8.461 13.393 1.00 96.06 84 HIS A CA 1
ATOM 643 C C . HIS A 1 84 ? -9.721 -7.147 14.139 1.00 96.06 84 HIS A C 1
ATOM 645 O O . HIS A 1 84 ? -10.562 -7.131 15.046 1.00 96.06 84 HIS A O 1
ATOM 651 N N . SER A 1 85 ? -9.104 -6.033 13.731 1.00 96.44 85 SER A N 1
ATOM 652 C CA . SER A 1 85 ? -9.404 -4.705 14.280 1.00 96.44 85 SER A CA 1
ATOM 653 C C . SER A 1 85 ? -10.827 -4.241 13.976 1.00 96.44 85 SER A C 1
ATOM 655 O O . SER A 1 85 ? -11.516 -3.772 14.883 1.00 96.44 85 SER A O 1
ATOM 657 N N . MET A 1 86 ? -11.307 -4.452 12.749 1.00 96.94 86 MET A N 1
ATOM 658 C CA . MET A 1 86 ? -12.662 -4.084 12.326 1.00 96.94 86 MET A CA 1
ATOM 659 C C . MET A 1 86 ? -13.739 -4.863 13.089 1.00 96.94 86 MET A C 1
ATOM 661 O O . MET A 1 86 ? -14.714 -4.276 13.569 1.00 96.94 86 MET A O 1
ATOM 665 N N . ILE A 1 87 ? -13.548 -6.173 13.269 1.00 97.69 87 ILE A N 1
ATOM 666 C CA . ILE A 1 87 ? -14.439 -7.014 14.083 1.00 97.69 87 ILE A CA 1
ATOM 667 C C . ILE A 1 87 ? -14.435 -6.526 15.534 1.00 97.69 87 ILE A C 1
ATOM 669 O O . ILE A 1 87 ? -15.495 -6.349 16.135 1.00 97.69 87 ILE A O 1
ATOM 673 N N . SER A 1 88 ? -13.255 -6.251 16.090 1.00 97.69 88 SER A N 1
ATOM 674 C CA . SER A 1 88 ? -13.119 -5.783 17.472 1.00 97.69 88 SER A CA 1
ATOM 675 C C . SER A 1 88 ? -13.814 -4.442 17.707 1.00 97.69 88 SER A C 1
ATOM 677 O O . SER A 1 88 ? -14.548 -4.294 18.686 1.00 97.69 88 SER A O 1
ATOM 679 N N . LEU A 1 89 ? -13.648 -3.485 16.790 1.00 97.38 89 LEU A N 1
ATOM 680 C CA . LEU A 1 89 ? -14.354 -2.207 16.831 1.00 97.38 89 LEU A CA 1
ATOM 681 C C . LEU A 1 89 ? -15.870 -2.414 16.742 1.00 97.38 89 LEU A C 1
ATOM 683 O O . LEU A 1 89 ? -16.606 -1.861 17.555 1.00 97.38 89 LEU A O 1
ATOM 687 N N . THR A 1 90 ? -16.335 -3.257 15.819 1.00 97.56 90 THR A N 1
ATOM 688 C CA . THR A 1 90 ? -17.766 -3.566 15.651 1.00 97.56 90 THR A CA 1
ATOM 689 C C . THR A 1 90 ? -18.378 -4.119 16.938 1.00 97.56 90 THR A C 1
ATOM 691 O O . THR A 1 90 ? -19.428 -3.647 17.376 1.00 97.56 90 THR A O 1
ATOM 694 N N . LEU A 1 91 ? -17.702 -5.067 17.593 1.00 97.62 91 LEU A N 1
ATOM 695 C CA . LEU A 1 91 ? -18.152 -5.643 18.863 1.00 97.62 91 LE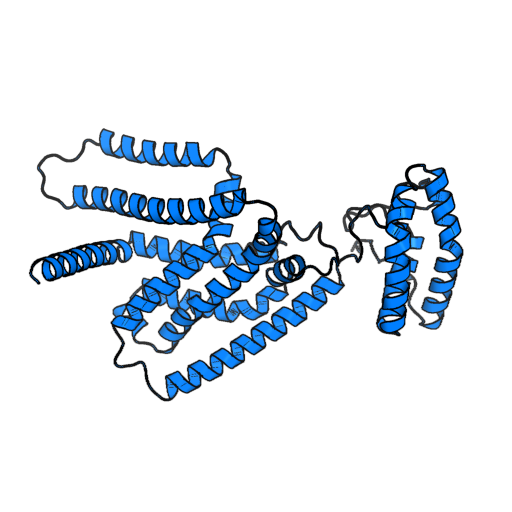U A CA 1
ATOM 696 C C . LEU A 1 91 ? -18.219 -4.590 19.978 1.00 97.62 91 LEU A C 1
ATOM 698 O O . LEU A 1 91 ? -19.200 -4.534 20.719 1.00 97.62 91 LEU A O 1
ATOM 702 N N . VAL A 1 92 ? -17.213 -3.718 20.082 1.00 96.31 92 VAL A N 1
ATOM 703 C CA . VAL A 1 92 ? -17.194 -2.637 21.083 1.00 96.31 92 VAL A CA 1
ATOM 704 C C . VAL A 1 92 ? -18.295 -1.606 20.828 1.00 96.31 92 VAL A C 1
ATOM 706 O O . VAL A 1 92 ? -18.918 -1.137 21.781 1.00 96.31 92 VAL A O 1
ATOM 709 N N . LEU A 1 93 ? -18.569 -1.267 19.568 1.00 94.50 93 LEU A N 1
ATOM 710 C CA . LEU A 1 93 ? -19.663 -0.365 19.205 1.00 94.50 93 LEU A CA 1
ATOM 711 C C . LEU A 1 93 ? -21.035 -0.994 19.493 1.00 94.50 93 LEU A C 1
ATOM 713 O O . LEU A 1 93 ? -21.949 -0.295 19.937 1.00 94.50 93 LEU A O 1
ATOM 717 N N . TRP A 1 94 ? -21.180 -2.307 19.302 1.00 95.81 94 TRP A N 1
ATOM 718 C CA . TRP A 1 94 ? -22.414 -3.025 19.618 1.00 95.81 94 TRP A CA 1
ATOM 719 C C . TRP A 1 94 ? -22.732 -2.977 21.117 1.00 95.81 94 TRP A C 1
ATOM 721 O O . TRP A 1 94 ? -23.769 -2.445 21.518 1.00 95.81 94 TRP A O 1
ATOM 731 N N . ASP A 1 95 ? -21.816 -3.486 21.944 1.00 94.00 95 ASP A N 1
ATOM 732 C CA . ASP A 1 95 ? -21.941 -3.482 23.402 1.00 94.00 95 ASP A CA 1
ATOM 733 C C . ASP A 1 95 ? -20.563 -3.409 24.071 1.00 94.00 95 ASP A C 1
ATOM 735 O O . ASP A 1 95 ? -19.891 -4.407 24.345 1.00 94.00 95 ASP A O 1
ATOM 739 N N . ARG A 1 96 ? -20.159 -2.182 24.387 1.00 92.88 96 ARG A N 1
ATOM 740 C CA . ARG A 1 96 ? -18.885 -1.879 25.039 1.00 92.88 96 ARG A CA 1
ATOM 741 C C . ARG A 1 96 ? -18.704 -2.584 26.379 1.00 92.88 96 ARG A C 1
ATOM 743 O O . ARG A 1 96 ? -17.612 -3.076 26.656 1.00 92.88 96 ARG A O 1
ATOM 750 N N . LEU A 1 97 ? -19.741 -2.620 27.219 1.00 89.81 97 LEU A N 1
ATOM 751 C CA . LEU A 1 97 ? -19.635 -3.141 28.587 1.00 89.81 97 LEU A CA 1
ATOM 752 C C . LEU A 1 97 ? -19.495 -4.664 28.597 1.00 89.81 97 LEU A C 1
ATOM 754 O O . LEU A 1 97 ? -18.838 -5.224 29.484 1.00 89.81 97 LEU A O 1
ATOM 758 N N . ARG A 1 98 ? -20.096 -5.331 27.609 1.00 93.12 98 ARG A N 1
ATOM 759 C CA . ARG A 1 98 ? -19.946 -6.769 27.394 1.00 93.12 98 ARG A CA 1
ATOM 760 C C . ARG A 1 98 ? -18.621 -7.098 26.719 1.00 93.12 98 ARG A C 1
ATOM 762 O O . ARG A 1 98 ? -17.857 -7.899 27.255 1.00 93.12 98 ARG A O 1
ATOM 769 N N . PHE A 1 99 ? -18.335 -6.486 25.571 1.00 95.56 99 PHE A N 1
ATOM 770 C CA . PHE A 1 99 ? -17.227 -6.913 24.718 1.00 95.56 99 PHE A CA 1
ATOM 771 C C . PHE A 1 99 ? -15.871 -6.308 25.096 1.00 95.56 99 PHE A C 1
ATOM 773 O O . PHE A 1 99 ? -14.845 -6.967 24.927 1.00 95.56 99 PHE A O 1
ATOM 780 N N . GLY A 1 100 ? -15.841 -5.116 25.701 1.00 91.50 100 GLY A N 1
ATOM 781 C CA . GLY A 1 100 ? -14.605 -4.447 26.129 1.00 91.50 100 GLY A CA 1
ATOM 782 C C . GLY A 1 100 ? -13.825 -5.192 27.221 1.00 91.50 100 GLY A C 1
ATOM 783 O O . GLY A 1 100 ? -12.657 -4.898 27.460 1.00 91.50 100 GLY A O 1
ATOM 784 N N . LYS A 1 101 ? -14.437 -6.194 27.864 1.00 91.31 101 LYS A N 1
ATOM 785 C CA . LYS A 1 101 ? -13.789 -7.039 28.879 1.00 91.31 101 LYS A CA 1
ATOM 786 C C . LYS A 1 101 ? -12.908 -8.130 28.261 1.00 91.31 101 LYS A C 1
ATOM 788 O O . LYS A 1 101 ? -11.925 -8.543 28.886 1.00 91.31 101 LYS A O 1
ATOM 793 N N . PHE A 1 102 ? -13.209 -8.589 27.044 1.00 92.44 102 PHE A N 1
ATOM 794 C CA . PHE A 1 102 ? -12.454 -9.668 26.404 1.00 92.44 102 PHE A CA 1
ATOM 795 C C . PHE A 1 102 ? -11.072 -9.184 25.964 1.00 92.44 102 PHE A C 1
ATOM 797 O O . PHE A 1 102 ? -10.929 -8.116 25.370 1.00 92.44 102 PHE A O 1
ATOM 804 N N . VAL A 1 103 ? -10.036 -9.971 26.268 1.00 89.62 103 VAL A N 1
ATOM 805 C CA . VAL A 1 103 ? -8.648 -9.632 25.913 1.00 89.62 103 VAL A CA 1
ATOM 806 C C . VAL A 1 103 ? -8.478 -9.584 24.395 1.00 89.62 103 VAL A C 1
ATOM 808 O O . VAL A 1 103 ? -7.935 -8.608 23.901 1.00 89.62 103 VAL A O 1
ATOM 811 N N . ALA A 1 104 ? -9.021 -10.559 23.656 1.00 91.31 104 ALA A N 1
ATOM 812 C CA . ALA A 1 104 ? -8.934 -10.602 22.193 1.00 91.31 104 ALA A CA 1
ATOM 813 C C . ALA A 1 104 ? -9.532 -9.351 21.520 1.00 91.31 104 ALA A C 1
ATOM 815 O O . ALA A 1 104 ? -8.891 -8.751 20.664 1.00 91.31 104 ALA A O 1
ATOM 816 N N . VAL A 1 105 ? -10.708 -8.899 21.976 1.00 94.69 105 VAL A N 1
ATOM 817 C CA . VAL A 1 105 ? -11.371 -7.690 21.454 1.00 94.69 105 VAL A CA 1
ATOM 818 C C . VAL A 1 105 ? -10.545 -6.438 21.747 1.00 94.69 105 VAL A C 1
ATOM 820 O O . VAL A 1 105 ? -10.324 -5.616 20.863 1.00 94.69 105 VAL A O 1
ATOM 823 N N . ARG A 1 106 ? -10.045 -6.289 22.981 1.00 92.38 106 ARG A N 1
ATOM 824 C CA . ARG A 1 106 ? -9.159 -5.166 23.328 1.00 92.38 106 ARG A CA 1
ATOM 825 C C . ARG A 1 106 ? -7.904 -5.172 22.467 1.00 92.38 106 ARG A C 1
ATOM 827 O O . ARG A 1 106 ? -7.494 -4.131 21.975 1.00 92.38 106 ARG A O 1
ATOM 834 N N . PHE A 1 107 ? -7.337 -6.353 22.262 1.00 91.25 107 PHE A N 1
ATOM 835 C CA . PHE A 1 107 ? -6.146 -6.533 21.462 1.00 91.25 107 PHE A CA 1
ATOM 836 C C . PHE A 1 107 ? -6.365 -6.089 20.013 1.00 91.25 107 PHE A C 1
ATOM 838 O O . PHE A 1 107 ? -5.628 -5.238 19.529 1.00 91.25 107 PHE A O 1
ATOM 845 N N . GLY A 1 108 ? -7.427 -6.562 19.353 1.00 93.81 108 GLY A N 1
ATOM 846 C CA . GLY A 1 108 ? -7.750 -6.130 17.992 1.00 93.81 108 GLY A CA 1
ATOM 847 C C . GLY A 1 108 ? -8.067 -4.640 17.890 1.00 93.81 108 GLY A C 1
ATOM 848 O O . GLY A 1 108 ? -7.638 -3.991 16.936 1.00 93.81 108 GLY A O 1
ATOM 849 N N . LEU A 1 109 ? -8.739 -4.068 18.893 1.00 94.88 109 LEU A N 1
ATOM 850 C CA . LEU A 1 109 ? -8.996 -2.629 18.952 1.00 94.88 109 LEU A CA 1
ATOM 851 C C . LEU A 1 109 ? -7.689 -1.822 19.024 1.00 94.88 109 LEU A C 1
ATOM 853 O O . LEU A 1 109 ? -7.505 -0.886 18.248 1.00 94.88 109 LEU A O 1
ATOM 857 N N . TYR A 1 110 ? -6.763 -2.222 19.900 1.00 93.12 110 TYR A N 1
ATOM 858 C CA . TYR A 1 110 ? -5.468 -1.557 20.070 1.00 93.12 110 TYR A CA 1
ATOM 859 C C . TYR A 1 110 ? -4.578 -1.725 18.842 1.00 93.12 110 TYR A C 1
ATOM 861 O O . TYR A 1 110 ? -3.930 -0.767 18.435 1.00 93.12 110 TYR A O 1
ATOM 869 N N . THR A 1 111 ? -4.607 -2.898 18.206 1.00 91.75 111 THR A N 1
ATOM 870 C CA . THR A 1 111 ? -3.963 -3.176 16.915 1.00 91.75 111 THR A CA 1
ATOM 871 C C . THR A 1 111 ? -4.449 -2.241 15.802 1.00 91.75 111 THR A C 1
ATOM 873 O O . THR A 1 111 ? -3.677 -1.918 14.900 1.00 91.75 111 THR A O 1
ATOM 876 N N . GLY A 1 112 ? -5.691 -1.756 15.869 1.00 92.75 112 GLY A N 1
ATOM 877 C CA . GLY A 1 112 ? -6.241 -0.859 14.854 1.00 92.75 112 GLY A CA 1
ATOM 878 C C . GLY A 1 112 ? -5.518 0.488 14.775 1.00 92.75 112 GLY A C 1
ATOM 879 O O . GLY A 1 112 ? -5.424 1.058 13.692 1.00 92.75 112 GLY A O 1
ATOM 880 N N . VAL A 1 113 ? -4.938 0.971 15.882 1.00 92.19 113 VAL A N 1
ATOM 881 C CA . VAL A 1 113 ? -4.192 2.242 15.928 1.00 92.19 113 VAL A CA 1
ATOM 882 C C . VAL A 1 113 ? -2.897 2.194 15.098 1.00 92.19 113 VAL A C 1
ATOM 884 O O . VAL A 1 113 ? -2.781 2.990 14.164 1.00 92.19 113 VAL A O 1
ATOM 887 N N . PRO A 1 114 ? -1.928 1.287 15.358 1.00 90.19 114 PRO A N 1
ATOM 888 C CA . PRO A 1 114 ? -0.705 1.210 14.564 1.00 90.19 114 PRO A CA 1
ATOM 889 C C . PRO A 1 114 ? -0.969 0.794 13.114 1.00 90.19 114 PRO A C 1
ATOM 891 O O . PRO A 1 114 ? -0.265 1.275 12.233 1.00 90.19 114 PRO A O 1
ATOM 894 N N . LEU A 1 115 ? -1.988 -0.030 12.834 1.00 91.50 115 LEU A N 1
ATOM 895 C CA . LEU A 1 115 ? -2.361 -0.362 11.453 1.00 91.50 115 LEU A CA 1
ATOM 896 C C . LEU A 1 115 ? -2.919 0.848 10.699 1.00 91.50 115 LEU A C 1
ATOM 898 O O . LEU A 1 115 ? -2.527 1.088 9.558 1.00 91.50 115 LEU A O 1
ATOM 902 N N . ALA A 1 116 ? -3.803 1.629 11.329 1.00 90.00 116 ALA A N 1
ATOM 903 C CA . ALA A 1 116 ? -4.320 2.857 10.733 1.00 90.00 116 ALA A CA 1
ATOM 904 C C . ALA A 1 116 ? -3.193 3.870 10.492 1.00 90.00 116 ALA A C 1
ATOM 906 O O . ALA A 1 116 ? -3.152 4.481 9.427 1.00 90.00 116 ALA A O 1
ATOM 907 N N . LEU A 1 117 ? -2.246 3.993 11.430 1.00 86.75 117 LEU A N 1
ATOM 908 C CA . LEU A 1 117 ? -1.054 4.826 11.266 1.00 86.75 117 LEU A CA 1
ATOM 909 C C . LEU A 1 117 ? -0.153 4.324 10.130 1.00 86.75 117 LEU A C 1
ATOM 911 O O . LEU A 1 117 ? 0.270 5.120 9.299 1.00 86.75 117 LEU A O 1
ATOM 915 N N . GLN A 1 118 ? 0.126 3.020 10.057 1.00 88.00 118 GLN A N 1
ATOM 916 C CA . GLN A 1 118 ? 0.918 2.431 8.975 1.00 88.00 118 GLN A CA 1
ATOM 917 C C . GLN A 1 118 ? 0.275 2.721 7.619 1.00 88.00 118 GLN A C 1
ATOM 919 O O . GLN A 1 118 ? 0.955 3.175 6.704 1.00 88.00 118 GLN A O 1
ATOM 924 N N . PHE A 1 119 ? -1.026 2.469 7.484 1.00 85.12 119 PHE A N 1
ATOM 925 C CA . PHE A 1 119 ? -1.736 2.689 6.229 1.00 85.12 119 PHE A CA 1
ATOM 926 C C . PHE A 1 119 ? -1.815 4.182 5.885 1.00 85.12 119 PHE A C 1
ATOM 928 O O . PHE A 1 119 ? -1.642 4.546 4.727 1.00 85.12 119 PHE A O 1
ATOM 935 N N . HIS A 1 120 ? -1.975 5.055 6.887 1.00 83.12 120 HIS A N 1
ATOM 936 C CA . HIS A 1 120 ? -1.861 6.504 6.716 1.00 83.12 120 HIS A CA 1
ATOM 937 C C . HIS A 1 120 ? -0.488 6.891 6.156 1.00 83.12 120 HIS A C 1
ATOM 939 O O . HIS A 1 120 ? -0.415 7.574 5.140 1.00 83.12 120 HIS A O 1
ATOM 945 N N . VAL A 1 121 ? 0.599 6.397 6.757 1.00 80.75 121 VAL A N 1
ATOM 946 C CA . VAL A 1 121 ? 1.955 6.639 6.254 1.00 80.75 121 VAL A CA 1
ATOM 947 C C . VAL A 1 121 ? 2.091 6.109 4.829 1.00 80.75 121 VAL A C 1
ATOM 949 O O . VAL A 1 121 ? 2.495 6.863 3.964 1.00 80.75 121 VAL A O 1
ATOM 952 N N . ILE A 1 122 ? 1.705 4.868 4.533 1.00 78.62 122 ILE A N 1
ATOM 953 C CA . ILE A 1 122 ? 1.859 4.291 3.186 1.00 78.62 122 ILE A CA 1
ATOM 954 C C . ILE A 1 122 ? 1.090 5.093 2.123 1.00 78.62 122 ILE A C 1
ATOM 956 O O . ILE A 1 122 ? 1.631 5.339 1.049 1.00 78.62 122 ILE A O 1
ATOM 960 N N . VAL A 1 123 ? -0.143 5.515 2.412 1.00 74.88 123 VAL A N 1
ATOM 961 C CA . VAL A 1 123 ? -0.982 6.254 1.454 1.00 74.88 123 VAL A CA 1
ATOM 962 C C . VAL A 1 123 ? -0.496 7.691 1.266 1.00 74.88 123 VAL A C 1
ATOM 964 O O . VAL A 1 123 ? -0.472 8.174 0.139 1.00 74.88 123 VAL A O 1
ATOM 967 N N . PHE A 1 124 ? -0.080 8.371 2.337 1.00 72.19 124 PHE A N 1
ATOM 968 C CA . PHE A 1 124 ? 0.330 9.776 2.259 1.00 72.19 124 PHE A CA 1
ATOM 969 C C . PHE A 1 124 ? 1.812 9.976 1.964 1.00 72.19 124 PHE A C 1
ATOM 971 O O . PHE A 1 124 ? 2.179 11.047 1.502 1.00 72.19 124 PHE A O 1
ATOM 978 N N . PHE A 1 125 ? 2.681 8.995 2.196 1.00 68.25 125 PHE A N 1
ATOM 979 C CA . PHE A 1 125 ? 4.123 9.129 1.972 1.00 68.25 125 PHE A CA 1
ATOM 980 C C . PHE A 1 125 ? 4.512 9.453 0.513 1.00 68.25 125 PHE A C 1
ATOM 982 O O . PHE A 1 125 ? 5.385 10.306 0.328 1.00 68.25 125 PHE A O 1
ATOM 989 N N . PRO A 1 126 ? 3.875 8.869 -0.528 1.00 61.31 126 PRO A N 1
ATOM 990 C CA . PRO A 1 126 ? 4.109 9.250 -1.922 1.00 61.31 126 PRO A CA 1
ATOM 991 C C . PRO A 1 126 ? 3.867 10.736 -2.191 1.00 61.31 126 PRO A C 1
ATOM 993 O O . PRO A 1 126 ? 4.688 11.390 -2.837 1.00 61.31 126 PRO A O 1
ATOM 996 N N . ASP A 1 127 ? 2.769 11.270 -1.658 1.00 59.84 127 ASP A N 1
ATOM 997 C CA . ASP A 1 127 ? 2.389 12.666 -1.842 1.00 59.84 127 ASP A CA 1
ATOM 998 C C . ASP A 1 127 ? 3.170 13.585 -0.902 1.00 59.84 127 ASP A C 1
ATOM 1000 O O . ASP A 1 127 ? 3.566 14.662 -1.325 1.00 59.84 127 ASP A O 1
ATOM 1004 N N . ALA A 1 128 ? 3.489 13.145 0.322 1.00 53.00 128 ALA A N 1
ATOM 1005 C CA . ALA A 1 128 ? 4.306 13.854 1.313 1.00 53.00 128 ALA A CA 1
ATOM 1006 C C . ALA A 1 128 ? 5.737 14.128 0.819 1.00 53.00 128 ALA A C 1
ATOM 1008 O O . ALA A 1 128 ? 6.313 15.168 1.133 1.00 53.00 128 ALA A O 1
ATOM 1009 N N . LEU A 1 129 ? 6.298 13.231 0.004 1.00 51.91 129 LEU A N 1
ATOM 1010 C CA . LEU A 1 129 ? 7.589 13.447 -0.654 1.00 51.91 129 LEU A CA 1
ATOM 1011 C C . LEU A 1 129 ? 7.491 14.381 -1.871 1.00 51.91 129 LEU A C 1
ATOM 1013 O O . LEU A 1 129 ? 8.432 15.124 -2.129 1.00 51.91 129 LEU A O 1
ATOM 1017 N N . ARG A 1 130 ? 6.360 14.391 -2.593 1.00 50.22 130 ARG A N 1
ATOM 1018 C CA . ARG A 1 130 ? 6.063 15.380 -3.658 1.00 50.22 130 ARG A CA 1
ATOM 1019 C C . ARG A 1 130 ? 5.715 16.769 -3.090 1.00 50.22 130 ARG A C 1
ATO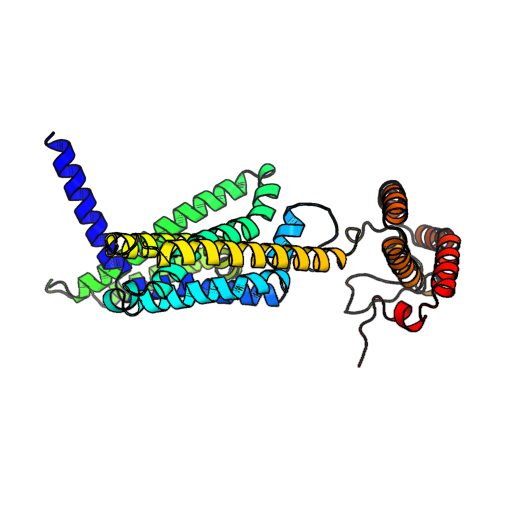M 1021 O O . ARG A 1 130 ? 5.848 17.784 -3.764 1.00 50.22 130 ARG A O 1
ATOM 1028 N N . LEU A 1 131 ? 5.284 16.800 -1.835 1.00 46.12 131 LEU A N 1
ATOM 1029 C CA . LEU A 1 131 ? 4.851 17.948 -1.037 1.00 46.12 131 LEU A CA 1
ATOM 1030 C C . LEU A 1 131 ? 5.994 18.855 -0.571 1.00 46.12 131 LEU A C 1
ATOM 1032 O O . LEU A 1 131 ? 5.742 20.030 -0.309 1.00 46.12 131 LEU A O 1
ATOM 1036 N N . LEU A 1 132 ? 7.238 18.359 -0.507 1.00 50.12 132 LEU A N 1
ATOM 1037 C CA . LEU A 1 132 ? 8.395 19.227 -0.251 1.00 50.12 132 LEU A CA 1
ATOM 1038 C C . LEU A 1 132 ? 8.560 20.299 -1.351 1.00 50.12 132 LEU A C 1
ATOM 1040 O O . LEU A 1 132 ? 9.123 21.354 -1.077 1.00 50.12 132 LEU A O 1
ATOM 1044 N N . ASP A 1 133 ? 7.982 20.072 -2.540 1.00 47.09 133 ASP A N 1
ATOM 1045 C CA . ASP A 1 133 ? 7.966 21.024 -3.656 1.00 47.09 133 ASP A CA 1
ATOM 1046 C C . ASP A 1 133 ? 6.683 21.890 -3.726 1.00 47.09 133 ASP A C 1
ATOM 1048 O O . ASP A 1 133 ? 6.611 22.808 -4.543 1.00 47.09 133 ASP A O 1
ATOM 1052 N N . SER A 1 134 ? 5.650 21.660 -2.895 1.00 51.66 134 SER A N 1
ATOM 1053 C CA . SER A 1 134 ? 4.390 22.431 -2.976 1.00 51.66 134 SER A CA 1
ATOM 1054 C C . SER A 1 134 ? 3.669 22.639 -1.630 1.00 51.66 134 SER A C 1
ATOM 1056 O O . SER A 1 134 ? 2.867 21.831 -1.167 1.00 51.66 134 SER A O 1
ATOM 1058 N N . LEU A 1 135 ? 3.872 23.828 -1.045 1.00 50.53 135 LEU A N 1
ATOM 1059 C CA . LEU A 1 135 ? 3.265 24.326 0.209 1.00 50.53 135 LEU A CA 1
ATOM 1060 C C . LEU A 1 135 ? 1.720 24.277 0.263 1.00 50.53 135 LEU A C 1
ATOM 1062 O O . LEU A 1 135 ? 1.127 24.297 1.341 1.00 50.53 135 LEU A O 1
ATOM 1066 N N . ILE A 1 136 ? 1.057 24.191 -0.890 1.00 52.78 136 ILE A N 1
ATOM 1067 C CA . ILE A 1 136 ? -0.406 24.243 -1.027 1.00 52.78 136 ILE A CA 1
ATOM 1068 C C . ILE A 1 136 ? -1.076 23.001 -0.422 1.00 52.78 136 ILE A C 1
ATOM 1070 O O . ILE A 1 136 ? -2.141 23.107 0.186 1.00 52.78 136 ILE A O 1
ATOM 1074 N N . LEU A 1 137 ? -0.449 21.825 -0.521 1.00 48.00 137 LEU A N 1
ATOM 1075 C CA . LEU A 1 137 ? -1.076 20.574 -0.094 1.00 48.00 137 LEU A CA 1
ATOM 1076 C C . LEU A 1 137 ? -0.908 20.325 1.426 1.00 48.00 137 LEU A C 1
ATOM 1078 O O . LEU A 1 137 ? -1.793 19.728 2.032 1.00 48.00 137 LEU A O 1
ATOM 1082 N N . VAL A 1 138 ? 0.131 20.881 2.083 1.00 51.06 138 VAL A N 1
ATOM 1083 C CA . VAL A 1 138 ? 0.230 20.933 3.565 1.00 51.06 138 VAL A CA 1
ATOM 1084 C C . VAL A 1 138 ? -0.883 21.819 4.114 1.00 51.06 138 VAL A C 1
ATOM 1086 O O . VAL A 1 138 ? -1.545 21.454 5.083 1.00 51.06 138 VAL A O 1
ATOM 1089 N N . GLY A 1 139 ? -1.130 22.953 3.448 1.00 56.28 139 GLY A N 1
ATOM 1090 C CA . GLY A 1 139 ? -2.267 23.821 3.732 1.00 56.28 139 GLY A CA 1
ATOM 1091 C C . GLY A 1 139 ? -3.593 23.076 3.598 1.00 56.28 139 GLY A C 1
ATOM 1092 O O . GLY A 1 139 ? -4.402 23.119 4.515 1.00 56.28 139 GLY A O 1
ATOM 1093 N N . LEU A 1 140 ? -3.796 22.318 2.518 1.00 52.00 140 LEU A N 1
ATOM 1094 C CA . LEU A 1 140 ? -5.019 21.534 2.306 1.00 52.00 140 LEU A CA 1
ATOM 1095 C C . LEU A 1 140 ? -5.163 20.338 3.255 1.00 52.00 140 LEU A C 1
ATOM 1097 O O . LEU A 1 140 ? -6.285 20.012 3.623 1.00 52.00 140 LEU A O 1
ATOM 1101 N N . ALA A 1 141 ? -4.074 19.705 3.694 1.00 50.34 141 ALA A N 1
ATOM 1102 C CA . ALA A 1 141 ? -4.115 18.641 4.696 1.00 50.34 141 ALA A CA 1
ATOM 1103 C C . ALA A 1 141 ? -4.411 19.197 6.098 1.00 50.34 141 ALA A C 1
ATOM 1105 O O . ALA A 1 141 ? -5.244 18.643 6.812 1.00 50.34 141 ALA A O 1
ATOM 1106 N N . ALA A 1 142 ? -3.802 20.326 6.476 1.00 56.03 142 ALA A N 1
ATOM 1107 C CA . ALA A 1 142 ? -4.087 21.019 7.733 1.00 56.03 142 ALA A CA 1
ATOM 1108 C C . ALA A 1 142 ? -5.516 21.588 7.758 1.00 56.03 142 ALA A C 1
ATOM 1110 O O . ALA A 1 142 ? -6.234 21.412 8.742 1.00 56.03 142 ALA A O 1
ATOM 1111 N N . VAL A 1 143 ? -5.964 22.193 6.652 1.00 58.22 143 VAL A N 1
ATOM 1112 C CA . VAL A 1 143 ? -7.357 22.617 6.445 1.00 58.22 143 VAL A CA 1
ATOM 1113 C C . VAL A 1 143 ? -8.277 21.403 6.417 1.00 58.22 143 VAL A C 1
ATOM 1115 O O . VAL A 1 143 ? -9.337 21.448 7.018 1.00 58.22 143 VAL A O 1
ATOM 1118 N N . GLY A 1 144 ? -7.865 20.294 5.810 1.00 56.00 144 GLY A N 1
ATOM 1119 C CA . GLY A 1 144 ? -8.595 19.033 5.808 1.00 56.00 144 GLY A CA 1
ATOM 1120 C C . GLY A 1 144 ? -8.820 18.523 7.225 1.00 56.00 144 GLY A C 1
ATOM 1121 O O . GLY A 1 144 ? -9.959 18.272 7.593 1.00 56.00 144 GLY A O 1
ATOM 1122 N N . ILE A 1 145 ? -7.777 18.455 8.055 1.00 55.81 145 ILE A N 1
ATOM 1123 C CA . ILE A 1 145 ? -7.859 18.064 9.471 1.00 55.81 145 ILE A CA 1
ATOM 1124 C C . ILE A 1 145 ? -8.736 19.047 10.265 1.00 55.81 145 ILE A C 1
ATOM 1126 O O . ILE A 1 145 ? -9.584 18.614 11.048 1.00 55.81 145 ILE A O 1
ATOM 1130 N N . ALA A 1 146 ? -8.592 20.355 10.033 1.00 56.53 146 ALA A N 1
ATOM 1131 C CA . ALA A 1 146 ? -9.374 21.387 10.711 1.00 56.53 146 ALA A CA 1
ATOM 1132 C C . ALA A 1 146 ? -10.863 21.346 10.324 1.00 56.53 146 ALA A C 1
ATOM 1134 O O . ALA A 1 146 ? -11.721 21.280 11.199 1.00 56.53 146 ALA A O 1
ATOM 1135 N N . VAL A 1 147 ? -11.182 21.307 9.028 1.00 59.50 147 VAL A N 1
ATOM 1136 C CA . VAL A 1 147 ? -12.546 21.210 8.480 1.00 59.50 147 VAL A CA 1
ATOM 1137 C C . VAL A 1 147 ? -13.187 19.875 8.850 1.00 59.50 147 VAL A C 1
ATOM 1139 O O . VAL A 1 147 ? -14.380 19.832 9.128 1.00 59.50 147 VAL A O 1
ATOM 1142 N N . SER A 1 148 ? -12.404 18.801 8.938 1.00 57.31 148 SER A N 1
ATOM 1143 C CA . SER A 1 148 ? -12.849 17.487 9.415 1.00 57.31 148 SER A CA 1
ATOM 1144 C C . SER A 1 148 ? -13.258 17.532 10.882 1.00 57.31 148 SER A C 1
ATOM 1146 O O . SER A 1 148 ? -14.390 17.191 11.224 1.00 57.31 148 SER A O 1
ATOM 1148 N N . GLY A 1 149 ? -12.366 18.008 11.756 1.00 57.66 149 GLY A N 1
ATOM 1149 C CA . GLY A 1 149 ? -12.662 18.155 13.180 1.00 57.66 149 GLY A CA 1
ATOM 1150 C C . GLY A 1 149 ? -13.862 19.073 13.414 1.00 57.66 149 GLY A C 1
ATOM 1151 O O . GLY A 1 149 ? -14.761 18.741 14.185 1.00 57.66 149 GLY A O 1
ATOM 1152 N N . PHE A 1 150 ? -13.929 20.182 12.679 1.00 54.44 150 PHE A N 1
ATOM 1153 C CA . PHE A 1 150 ? -15.006 21.160 12.793 1.00 54.44 150 PHE A CA 1
ATOM 1154 C C . PHE A 1 150 ? -16.336 20.641 12.228 1.00 54.44 150 PHE A C 1
ATOM 1156 O O . PHE A 1 150 ? -17.380 20.807 12.853 1.00 54.44 150 PHE A O 1
ATOM 1163 N N . GLY A 1 151 ? -16.308 19.935 11.096 1.00 60.00 151 GLY A N 1
ATOM 1164 C CA . GLY A 1 151 ? -17.478 19.321 10.471 1.00 60.00 151 GLY A CA 1
ATOM 1165 C C . GLY A 1 151 ? -18.081 18.207 11.325 1.00 60.00 151 GLY A C 1
ATOM 1166 O O . GLY A 1 151 ? -19.300 18.139 11.465 1.00 60.00 151 GLY A O 1
ATOM 1167 N N . PHE A 1 152 ? -17.249 17.388 11.975 1.00 59.00 152 PHE A N 1
ATOM 1168 C CA . PHE A 1 152 ? -17.715 16.370 12.919 1.00 59.00 152 PHE A CA 1
ATOM 1169 C C . PHE A 1 152 ? -18.371 16.996 14.154 1.00 59.00 152 PHE A C 1
ATOM 1171 O O . PHE A 1 152 ? -19.443 16.554 14.574 1.00 59.00 152 PHE A O 1
ATOM 1178 N N . VAL A 1 153 ? -17.777 18.059 14.705 1.00 58.47 153 VAL A N 1
ATOM 1179 C CA . VAL A 1 153 ? -18.333 18.797 15.850 1.00 58.47 153 VAL A CA 1
ATOM 1180 C C . VAL A 1 153 ? -19.643 19.496 15.480 1.00 58.47 153 VAL A C 1
ATOM 1182 O O . VAL A 1 153 ? -20.605 19.398 16.233 1.00 58.47 153 VAL A O 1
ATOM 1185 N N . ILE A 1 154 ? -19.739 20.131 14.308 1.00 61.38 154 ILE A N 1
ATOM 1186 C CA . ILE A 1 154 ? -20.981 20.772 13.845 1.00 61.38 154 ILE A CA 1
ATOM 1187 C C . ILE A 1 154 ? -22.064 19.732 13.565 1.00 61.38 154 ILE A C 1
ATOM 1189 O O . ILE A 1 154 ? -23.194 19.899 14.016 1.00 61.38 154 ILE A O 1
ATOM 1193 N N . ALA A 1 155 ? -21.742 18.649 12.854 1.00 58.62 155 ALA A N 1
ATOM 1194 C CA . ALA A 1 155 ? -22.714 17.610 12.536 1.00 58.62 155 ALA A CA 1
ATOM 1195 C C . ALA A 1 155 ? -23.264 16.963 13.811 1.00 58.62 155 ALA A C 1
ATOM 1197 O O . ALA A 1 155 ? -24.477 16.814 13.949 1.00 58.62 155 ALA A O 1
ATOM 1198 N N . THR A 1 156 ? -22.392 16.646 14.774 1.00 56.09 156 THR A N 1
ATOM 1199 C CA . THR A 1 156 ? -22.818 16.116 16.075 1.00 56.09 156 THR A CA 1
ATOM 1200 C C . THR A 1 156 ? -23.592 17.147 16.889 1.00 56.09 156 THR A C 1
ATOM 1202 O O . THR A 1 156 ? -24.613 16.789 17.466 1.00 56.09 156 THR A O 1
ATOM 1205 N N . PHE A 1 157 ? -23.192 18.421 16.893 1.00 58.91 157 PHE A N 1
ATOM 1206 C CA . PHE A 1 157 ? -23.913 19.491 17.585 1.00 58.91 157 PHE A CA 1
ATOM 1207 C C . PHE A 1 157 ? -25.325 19.693 17.016 1.00 58.91 157 PHE A C 1
ATOM 1209 O O . PHE A 1 157 ? -26.293 19.637 17.768 1.00 58.91 157 PHE A O 1
ATOM 1216 N N . VAL A 1 158 ? -25.470 19.826 15.694 1.00 60.47 158 VAL A N 1
ATOM 1217 C CA . VAL A 1 158 ? -26.761 20.046 15.016 1.00 60.47 158 VAL A CA 1
ATOM 1218 C C . VAL A 1 158 ? -27.706 18.859 15.198 1.00 60.47 158 VAL A C 1
ATOM 1220 O O . VAL A 1 158 ? -28.886 19.058 15.502 1.00 60.47 158 VAL A O 1
ATOM 1223 N N . LEU A 1 159 ? -27.207 17.625 15.068 1.00 59.44 159 LEU A N 1
ATOM 1224 C CA . LEU A 1 159 ? -28.031 16.437 15.304 1.00 59.44 159 LEU A CA 1
ATOM 1225 C C . LEU A 1 159 ? -28.501 16.359 16.756 1.00 59.44 159 LEU A C 1
ATOM 1227 O O . LEU A 1 159 ? -29.645 15.999 17.030 1.00 59.44 159 LEU A O 1
ATOM 1231 N N . ASN A 1 160 ? -27.619 16.711 17.688 1.00 57.28 160 ASN A N 1
ATOM 1232 C CA . ASN A 1 160 ? -27.923 16.645 19.104 1.00 57.28 160 ASN A CA 1
ATOM 1233 C C . ASN A 1 160 ? -28.891 17.755 19.528 1.00 57.28 160 ASN A C 1
ATOM 1235 O O . ASN A 1 160 ? -29.788 17.492 20.320 1.00 57.28 160 ASN A O 1
ATOM 1239 N N . SER A 1 161 ? -28.803 18.953 18.938 1.00 56.81 161 SER A N 1
ATOM 1240 C CA . SER A 1 161 ? -29.804 20.015 19.110 1.00 56.81 161 SER A CA 1
ATOM 1241 C C . SER A 1 161 ? -31.179 19.610 18.568 1.00 56.81 161 SER A C 1
ATOM 1243 O O . SER A 1 161 ? -32.197 19.940 19.172 1.00 56.81 161 SER A O 1
ATOM 1245 N N . ALA A 1 162 ? -31.232 18.863 17.460 1.00 56.19 162 ALA A N 1
ATOM 1246 C CA . ALA A 1 162 ? -32.486 18.345 16.911 1.00 56.19 162 ALA A CA 1
ATOM 1247 C C . ALA A 1 162 ? -33.115 17.257 17.802 1.00 56.19 162 ALA A C 1
ATOM 1249 O O . ALA A 1 162 ? -34.334 17.218 17.965 1.00 56.19 162 ALA A O 1
ATOM 1250 N N . LEU A 1 163 ? -32.294 16.400 18.418 1.00 56.16 163 LEU A N 1
ATOM 1251 C CA . LEU A 1 163 ? -32.754 15.394 19.380 1.00 56.16 163 LEU A CA 1
ATOM 1252 C C . LEU A 1 163 ? -33.168 16.021 20.719 1.00 56.16 163 LEU A C 1
ATOM 1254 O O . LEU A 1 163 ? -34.171 15.607 21.298 1.00 56.16 163 LEU A O 1
ATOM 1258 N N . PHE A 1 164 ? -32.463 17.059 21.181 1.00 54.09 164 PHE A N 1
ATOM 1259 C CA . PHE A 1 164 ? -32.851 17.831 22.365 1.00 54.09 164 PHE A CA 1
ATOM 1260 C C . PHE A 1 164 ? -34.176 18.566 22.162 1.00 54.09 164 PHE A C 1
ATOM 1262 O O . PHE A 1 164 ? -35.003 18.557 23.062 1.00 54.09 164 PHE A O 1
ATOM 1269 N N . ALA A 1 165 ? -34.438 19.118 20.974 1.00 54.38 165 ALA A N 1
ATOM 1270 C CA . ALA A 1 165 ? -35.733 19.722 20.648 1.00 54.38 165 ALA A CA 1
ATOM 1271 C C . ALA A 1 165 ? -36.895 18.707 20.625 1.00 54.38 165 ALA A C 1
ATOM 1273 O O . ALA A 1 165 ? -38.053 19.099 20.718 1.00 54.38 165 ALA A O 1
ATOM 1274 N N . LYS A 1 166 ? -36.599 17.405 20.502 1.00 53.94 166 LYS A N 1
ATOM 1275 C CA . LYS A 1 166 ? -37.592 16.322 20.558 1.00 53.94 166 LYS A CA 1
ATOM 1276 C C . LYS A 1 166 ? -37.864 15.833 21.989 1.00 53.94 166 LYS A C 1
ATOM 1278 O O . LYS A 1 166 ? -38.957 15.347 22.251 1.00 53.94 166 LYS A O 1
ATOM 1283 N N . ASN A 1 167 ? -36.885 15.961 22.890 1.00 52.41 167 ASN A N 1
ATOM 1284 C CA . ASN A 1 167 ? -36.958 15.464 24.272 1.00 52.41 167 ASN A CA 1
ATOM 1285 C C . ASN A 1 167 ? -37.073 16.576 25.337 1.00 52.41 167 ASN A C 1
ATOM 1287 O O . ASN A 1 167 ? -37.325 16.270 26.499 1.00 52.41 167 ASN A O 1
ATOM 1291 N N . GLY A 1 168 ? -36.863 17.843 24.971 1.00 47.41 168 GLY A N 1
ATOM 1292 C CA . GLY A 1 168 ? -36.965 19.009 25.846 1.00 47.41 168 GLY A CA 1
ATOM 1293 C C . GLY A 1 168 ? -38.372 19.605 25.835 1.00 47.41 168 GLY A C 1
ATOM 1294 O O . GLY A 1 168 ? -38.887 19.992 24.790 1.00 47.41 168 GLY A O 1
ATOM 1295 N N . SER A 1 169 ? -38.977 19.683 27.015 1.00 49.69 169 SER A N 1
ATOM 1296 C CA . SER A 1 169 ? -40.310 20.208 27.315 1.00 49.69 169 SER A CA 1
ATOM 1297 C C . SER A 1 169 ? -40.412 21.734 27.164 1.00 49.69 169 SER A C 1
ATOM 1299 O O . SER A 1 169 ? -40.562 22.458 28.147 1.00 49.69 169 SER A O 1
ATOM 1301 N N . THR A 1 170 ? -40.306 22.249 25.944 1.00 48.84 170 THR A N 1
ATOM 1302 C CA . THR A 1 170 ? -40.692 23.633 25.632 1.00 48.84 170 THR A CA 1
ATOM 1303 C C . THR A 1 170 ? -41.937 23.596 24.755 1.00 48.84 170 THR A C 1
ATOM 1305 O O . THR A 1 170 ? -41.888 23.040 23.659 1.00 48.84 170 THR A O 1
ATOM 1308 N N . ASP A 1 171 ? -43.032 24.174 25.259 1.00 53.38 171 ASP A N 1
ATOM 1309 C CA . ASP A 1 171 ? -44.438 24.106 24.804 1.00 53.38 171 ASP A CA 1
ATOM 1310 C C . ASP A 1 171 ? -44.753 24.614 23.382 1.00 53.38 171 ASP A C 1
ATOM 1312 O O . ASP A 1 171 ? -45.890 24.943 23.051 1.00 53.38 171 ASP A O 1
ATOM 1316 N N . SER A 1 172 ? -43.781 24.664 22.480 1.00 54.97 172 SER A N 1
ATOM 1317 C CA . SER A 1 172 ? -44.059 24.874 21.062 1.00 54.97 172 SER A CA 1
ATOM 1318 C C . SER A 1 172 ? -43.079 24.066 20.212 1.00 54.97 172 SER A C 1
ATOM 1320 O O . SER A 1 172 ? -41.882 24.363 20.193 1.00 54.97 172 SER A O 1
ATOM 1322 N N . PRO A 1 173 ? -43.549 23.017 19.504 1.00 54.50 173 PRO A N 1
ATOM 1323 C CA . PRO A 1 173 ? -42.685 22.266 18.612 1.00 54.50 173 PRO A CA 1
ATOM 1324 C C . PRO A 1 173 ? -42.153 23.211 17.525 1.00 54.50 173 PRO A C 1
ATOM 1326 O O . PRO A 1 173 ? -42.919 24.021 16.991 1.00 54.50 173 PRO A O 1
ATOM 1329 N N . PRO A 1 174 ? -40.862 23.120 17.155 1.00 56.59 174 PRO A N 1
ATOM 1330 C CA . PRO A 1 174 ? -40.346 23.868 16.019 1.00 56.59 174 PRO A CA 1
ATOM 1331 C C . PRO A 1 174 ? -41.211 23.560 14.797 1.00 56.59 174 PRO A C 1
ATOM 1333 O O . PRO A 1 174 ? -41.469 22.394 14.483 1.00 56.59 174 PRO A O 1
ATOM 1336 N N . SER A 1 175 ? -41.697 24.611 14.131 1.00 62.75 175 SER A N 1
ATOM 1337 C CA . SER A 1 175 ? -42.591 24.455 12.985 1.00 62.75 175 SER A CA 1
ATOM 1338 C C . SER A 1 175 ? -41.950 23.519 11.955 1.00 62.75 175 SER A C 1
ATOM 1340 O O . SER A 1 175 ? -40.733 23.553 11.740 1.00 62.75 175 SER A O 1
ATOM 1342 N N . ARG A 1 176 ? -42.753 22.674 11.297 1.00 62.28 176 ARG A N 1
ATOM 1343 C CA . ARG A 1 176 ? -42.256 21.723 10.282 1.00 62.28 176 ARG A CA 1
ATOM 1344 C C . ARG A 1 176 ? -41.376 22.409 9.222 1.00 62.28 176 ARG A C 1
ATOM 1346 O O . ARG A 1 176 ? -40.425 21.802 8.737 1.00 62.28 176 ARG A O 1
ATOM 1353 N N . GLY A 1 177 ? -41.633 23.691 8.940 1.00 64.38 177 GLY A N 1
ATOM 1354 C CA . GLY A 1 177 ? -40.828 24.523 8.045 1.00 64.38 177 GLY A CA 1
ATOM 1355 C C . GLY A 1 177 ? -39.398 24.778 8.534 1.00 64.38 177 GLY A C 1
ATOM 1356 O O . GLY A 1 177 ? -38.472 24.758 7.733 1.00 64.38 177 GLY A O 1
ATOM 1357 N N . THR A 1 178 ? -39.173 24.939 9.840 1.00 57.91 178 THR A N 1
ATOM 1358 C CA . THR A 1 178 ? -37.837 25.206 10.403 1.00 57.91 178 THR A CA 1
ATOM 1359 C C . THR A 1 178 ? -36.940 23.966 10.363 1.00 57.91 178 THR A C 1
ATOM 1361 O O . THR A 1 178 ? -35.735 24.077 10.144 1.00 57.91 178 THR A O 1
ATOM 1364 N N . ILE A 1 179 ? -37.519 22.773 10.533 1.00 62.22 179 ILE A N 1
ATOM 1365 C CA . ILE A 1 179 ? -36.797 21.499 10.396 1.00 62.22 179 ILE A CA 1
ATOM 1366 C C . ILE A 1 179 ? -36.453 21.250 8.923 1.00 62.22 179 ILE A C 1
ATOM 1368 O O . ILE A 1 179 ? -35.301 20.954 8.608 1.00 62.22 179 ILE A O 1
ATOM 1372 N N . ALA A 1 180 ? -37.420 21.438 8.020 1.00 62.69 180 ALA A N 1
ATOM 1373 C CA . ALA A 1 180 ? -37.202 21.289 6.583 1.00 62.69 180 ALA A CA 1
ATOM 1374 C C . ALA A 1 180 ? -36.140 22.271 6.063 1.00 62.69 180 ALA A C 1
ATOM 1376 O O . ALA A 1 180 ? -35.214 21.852 5.375 1.00 62.69 180 ALA A O 1
ATOM 1377 N N . ALA A 1 181 ? -36.195 23.544 6.468 1.00 60.59 181 ALA A N 1
ATOM 1378 C CA . ALA A 1 181 ? -35.213 24.556 6.081 1.00 60.59 181 ALA A CA 1
ATOM 1379 C C . ALA A 1 181 ? -33.791 24.221 6.558 1.00 60.59 181 ALA A C 1
ATOM 1381 O O . ALA A 1 181 ? -32.830 24.458 5.833 1.00 60.59 181 ALA A O 1
ATOM 1382 N N . ARG A 1 182 ? -33.639 23.618 7.745 1.00 59.56 182 ARG A N 1
ATOM 1383 C CA . ARG A 1 182 ? -32.330 23.190 8.269 1.00 59.56 182 ARG A CA 1
ATOM 1384 C C . ARG A 1 182 ? -31.776 21.970 7.535 1.00 59.56 182 ARG A C 1
ATOM 1386 O O . ARG A 1 182 ? -30.584 21.940 7.249 1.00 59.56 182 ARG A O 1
ATOM 1393 N N . ILE A 1 183 ? -32.625 21.000 7.191 1.00 62.66 183 ILE A N 1
ATOM 1394 C CA . ILE A 1 183 ? -32.228 19.848 6.366 1.00 62.66 183 ILE A CA 1
ATOM 1395 C C . ILE A 1 183 ? -31.823 20.326 4.970 1.00 62.66 183 ILE A C 1
ATOM 1397 O O . ILE A 1 183 ? -30.757 19.960 4.489 1.00 62.66 183 ILE A O 1
ATOM 1401 N N . VAL A 1 184 ? -32.623 21.199 4.353 1.00 61.78 184 VAL A N 1
ATOM 1402 C CA . VAL A 1 184 ? -32.334 21.779 3.036 1.00 61.78 184 VAL A CA 1
ATOM 1403 C C . VAL A 1 184 ? -31.054 22.613 3.070 1.00 61.78 184 VAL A C 1
ATOM 1405 O O . VAL A 1 184 ? -30.241 22.483 2.168 1.00 61.78 184 VAL A O 1
ATOM 1408 N N . PHE A 1 185 ? -30.803 23.392 4.125 1.00 63.84 185 PHE A N 1
ATOM 1409 C CA . PHE A 1 185 ? -29.555 24.144 4.279 1.00 63.84 185 PHE A CA 1
ATOM 1410 C C . PHE A 1 185 ? -28.329 23.230 4.402 1.00 63.84 185 PHE A C 1
ATOM 1412 O O . PHE A 1 185 ? -27.315 23.492 3.767 1.00 63.84 185 PHE A O 1
ATOM 1419 N N . VAL A 1 186 ? -28.421 22.125 5.152 1.00 60.16 186 VAL A N 1
ATOM 1420 C CA . VAL A 1 186 ? -27.346 21.119 5.232 1.00 60.16 186 VAL A CA 1
ATOM 1421 C C . VAL A 1 186 ? -27.145 20.430 3.884 1.00 60.16 186 VAL A C 1
ATOM 1423 O O . VAL A 1 186 ? -26.009 20.268 3.456 1.00 60.16 186 VAL A O 1
ATOM 1426 N N . VAL A 1 187 ? -28.222 20.086 3.175 1.00 55.72 187 VAL A N 1
ATOM 1427 C CA . VAL A 1 187 ? -28.151 19.485 1.836 1.00 55.72 187 VAL A CA 1
ATOM 1428 C C . VAL A 1 187 ? -27.577 20.464 0.812 1.00 55.72 187 VAL A C 1
ATOM 1430 O O . VAL A 1 187 ? -26.784 20.036 -0.011 1.00 55.72 187 VAL A O 1
ATOM 1433 N N . ILE A 1 188 ? -27.902 21.759 0.877 1.00 50.59 188 ILE A N 1
ATOM 1434 C CA . ILE A 1 188 ? -27.355 22.806 -0.001 1.00 50.59 188 ILE A CA 1
ATOM 1435 C C . ILE A 1 188 ? -25.894 23.105 0.344 1.00 50.59 188 ILE A C 1
ATOM 1437 O O . ILE A 1 188 ? -25.084 23.258 -0.560 1.00 50.59 188 ILE A O 1
ATOM 1441 N N . LEU A 1 189 ? -25.517 23.139 1.624 1.00 54.47 189 LEU A N 1
ATOM 1442 C CA . LEU A 1 189 ? -24.120 23.286 2.040 1.00 54.47 189 LEU A CA 1
ATOM 1443 C C . LEU A 1 189 ? -23.295 22.081 1.572 1.00 54.47 189 LEU A C 1
ATOM 1445 O O . LEU A 1 189 ? -22.205 22.253 1.035 1.00 54.47 189 LEU A O 1
ATOM 1449 N N . ILE A 1 190 ? -23.852 20.872 1.693 1.00 50.00 190 ILE A N 1
ATOM 1450 C CA . ILE A 1 190 ? -23.280 19.661 1.109 1.00 50.00 190 ILE A CA 1
ATOM 1451 C C . ILE A 1 190 ? -23.231 19.804 -0.417 1.00 50.00 190 ILE A C 1
ATOM 1453 O O . ILE A 1 190 ? -22.160 19.590 -0.955 1.00 50.00 190 ILE A O 1
ATOM 1457 N N . ALA A 1 191 ? -24.297 20.237 -1.106 1.00 46.34 191 ALA A N 1
ATOM 1458 C CA . ALA A 1 191 ? -24.390 20.438 -2.566 1.00 46.34 191 ALA A CA 1
ATOM 1459 C C . ALA A 1 191 ? -23.346 21.432 -3.114 1.00 46.34 191 ALA A C 1
ATOM 1461 O O . ALA A 1 191 ? -22.691 21.168 -4.117 1.00 46.34 191 ALA A O 1
ATOM 1462 N N . ILE A 1 192 ? -23.150 22.558 -2.425 1.00 50.00 192 ILE A N 1
ATOM 1463 C CA . ILE A 1 192 ? -22.192 23.617 -2.776 1.00 50.00 192 ILE A CA 1
ATOM 1464 C C . ILE A 1 192 ? -20.754 23.148 -2.525 1.00 50.00 192 ILE A C 1
ATOM 1466 O O . ILE A 1 192 ? -19.869 23.416 -3.333 1.00 50.00 192 ILE A O 1
ATOM 1470 N N . VAL A 1 193 ? -20.522 22.373 -1.462 1.00 49.34 193 VAL A N 1
ATOM 1471 C CA . VAL A 1 193 ? -19.243 21.678 -1.230 1.00 49.34 193 VAL A CA 1
ATOM 1472 C C . VAL A 1 193 ? -19.058 20.488 -2.201 1.00 49.34 193 VAL A C 1
ATOM 1474 O O . VAL A 1 193 ? -17.927 20.095 -2.478 1.00 49.34 193 VAL A O 1
ATOM 1477 N N . THR A 1 194 ? -20.140 19.943 -2.777 1.00 43.34 194 THR A N 1
ATOM 1478 C CA . THR A 1 194 ? -20.171 18.761 -3.673 1.00 43.34 194 THR A CA 1
ATOM 1479 C C . THR A 1 194 ? -20.353 19.070 -5.157 1.00 43.34 194 THR A C 1
ATOM 1481 O O . THR A 1 194 ? -20.535 18.144 -5.947 1.00 43.34 194 THR A O 1
ATOM 1484 N N . GLY A 1 195 ? -20.162 20.320 -5.591 1.00 40.94 195 GLY A N 1
ATOM 1485 C CA . GLY A 1 195 ? -20.012 20.650 -7.017 1.00 40.94 195 GLY A CA 1
ATOM 1486 C C . GLY A 1 195 ? -18.906 19.851 -7.736 1.00 40.94 195 GLY A C 1
ATOM 1487 O O . GLY A 1 195 ? -18.866 19.822 -8.961 1.00 40.94 195 GLY A O 1
ATOM 1488 N N . GLY A 1 196 ? -18.042 19.143 -7.000 1.00 44.59 196 GLY A N 1
ATOM 1489 C CA . GLY A 1 196 ? -17.234 18.045 -7.521 1.00 44.59 196 GLY A CA 1
ATOM 1490 C C . GLY A 1 196 ? -17.612 16.713 -6.872 1.00 44.59 196 GLY A C 1
ATOM 1491 O O . GLY A 1 196 ? -17.122 16.401 -5.789 1.00 44.59 196 GLY A O 1
ATOM 1492 N N . ALA A 1 197 ? -18.395 15.875 -7.556 1.00 42.09 197 ALA A N 1
ATOM 1493 C CA . ALA A 1 197 ? -18.661 14.487 -7.146 1.00 42.09 197 ALA A CA 1
ATOM 1494 C C . ALA A 1 197 ? -17.367 13.666 -6.913 1.00 42.09 197 ALA A C 1
ATOM 1496 O O . ALA A 1 197 ? -17.363 12.718 -6.130 1.00 42.09 197 ALA A O 1
ATOM 1497 N N . GLY A 1 198 ? -16.239 14.078 -7.510 1.00 41.84 198 GLY A N 1
ATOM 1498 C CA . GLY A 1 198 ? -14.916 13.504 -7.245 1.00 41.84 198 GLY A CA 1
ATOM 1499 C C . GLY A 1 198 ? -14.400 13.732 -5.816 1.00 41.84 198 GLY A C 1
ATOM 1500 O O . GLY A 1 198 ? -13.713 12.871 -5.278 1.00 41.84 198 GLY A O 1
ATOM 1501 N N . ILE A 1 199 ? -14.773 14.831 -5.150 1.00 44.09 199 ILE A N 1
ATOM 1502 C CA . ILE A 1 199 ? -14.291 15.156 -3.795 1.00 44.09 199 ILE A CA 1
ATOM 1503 C C . ILE A 1 199 ? -14.935 14.240 -2.744 1.00 44.09 199 ILE A C 1
ATOM 1505 O O . ILE A 1 199 ? -14.279 13.888 -1.771 1.00 44.09 199 ILE A O 1
ATOM 1509 N N . PHE A 1 200 ? -16.175 13.779 -2.937 1.00 44.69 200 PHE A N 1
ATOM 1510 C CA . PHE A 1 200 ? -16.855 12.915 -1.957 1.00 44.69 200 PHE A CA 1
ATOM 1511 C C . PHE A 1 200 ? -16.404 11.453 -1.980 1.00 44.69 200 PHE A C 1
ATOM 1513 O O . PHE A 1 200 ? -16.586 10.749 -0.993 1.00 44.69 200 PHE A O 1
ATOM 1520 N N . VAL A 1 201 ? -15.798 10.992 -3.073 1.00 48.16 201 VAL A N 1
ATOM 1521 C CA . VAL A 1 201 ? -15.134 9.683 -3.097 1.00 48.16 201 VAL A CA 1
ATOM 1522 C C . VAL A 1 201 ? -13.691 9.854 -2.637 1.00 48.16 201 VAL A C 1
ATOM 1524 O O . VAL A 1 201 ? -13.246 9.179 -1.718 1.00 48.16 201 VAL A O 1
ATOM 1527 N N . VAL A 1 202 ? -12.972 10.831 -3.191 1.00 49.22 202 VAL A N 1
ATOM 1528 C CA . VAL A 1 202 ? -11.531 10.965 -2.961 1.00 49.22 202 VAL A CA 1
ATOM 1529 C C . VAL A 1 202 ? -11.205 11.521 -1.568 1.00 49.22 202 VAL A C 1
ATOM 1531 O O . VAL A 1 202 ? -10.314 10.995 -0.910 1.00 49.22 202 VAL A O 1
ATOM 1534 N N . ALA A 1 203 ? -11.922 12.525 -1.050 1.00 52.50 203 ALA A N 1
ATOM 1535 C CA . ALA A 1 203 ? -11.579 13.139 0.239 1.00 52.50 203 ALA A CA 1
ATOM 1536 C C . ALA A 1 203 ? -11.836 12.223 1.452 1.00 52.50 203 ALA A C 1
ATOM 1538 O O . ALA A 1 203 ? -10.960 12.158 2.314 1.00 52.50 203 ALA A O 1
ATOM 1539 N N . PRO A 1 204 ? -12.947 11.463 1.546 1.00 55.25 204 PRO A N 1
ATOM 1540 C CA . PRO A 1 204 ? -13.116 10.461 2.599 1.00 55.25 204 PRO A CA 1
ATOM 1541 C C . PRO A 1 204 ? -12.180 9.264 2.449 1.00 55.25 204 PRO A C 1
ATOM 1543 O O . PRO A 1 204 ? -11.862 8.637 3.452 1.00 55.25 204 PRO A O 1
ATOM 1546 N N . MET A 1 205 ? -11.706 8.949 1.240 1.00 55.88 205 MET A N 1
ATOM 1547 C CA . MET A 1 205 ? -10.694 7.906 1.039 1.00 55.88 205 MET A CA 1
ATOM 1548 C C . MET A 1 205 ? -9.304 8.370 1.484 1.00 55.88 205 MET A C 1
ATOM 1550 O O . MET A 1 205 ? -8.627 7.644 2.214 1.00 55.88 205 MET A O 1
ATOM 1554 N N . LEU A 1 206 ? -8.919 9.606 1.139 1.00 59.62 206 LEU A N 1
ATOM 1555 C CA . LEU A 1 206 ? -7.674 10.234 1.585 1.00 59.62 206 LEU A CA 1
ATOM 1556 C C . LEU A 1 206 ? -7.687 10.434 3.106 1.00 59.62 206 LEU A C 1
ATOM 1558 O O . LEU A 1 206 ? -6.843 9.905 3.823 1.00 59.62 206 LEU A O 1
ATOM 1562 N N . LEU A 1 207 ? -8.694 11.122 3.643 1.00 68.69 207 LEU A N 1
ATOM 1563 C CA . LEU A 1 207 ? -8.804 11.395 5.081 1.00 68.69 207 LEU A CA 1
ATOM 1564 C C . LEU A 1 207 ? -9.293 10.185 5.887 1.00 68.69 207 LEU A C 1
ATOM 1566 O O . LEU A 1 207 ? -9.223 10.198 7.115 1.00 68.69 207 LEU A O 1
ATOM 1570 N N . GLY A 1 208 ? -9.766 9.126 5.226 1.00 75.50 208 GLY A N 1
ATOM 1571 C CA . GLY A 1 208 ? -10.319 7.923 5.856 1.00 75.50 208 GLY A CA 1
ATOM 1572 C C . GLY A 1 208 ? -9.349 7.262 6.822 1.00 75.50 208 GLY A C 1
ATOM 1573 O O . GLY A 1 208 ? -9.750 6.776 7.876 1.00 75.50 208 GLY A O 1
ATOM 1574 N N . THR A 1 209 ? -8.057 7.323 6.508 1.00 81.31 209 THR A N 1
ATOM 1575 C CA . THR A 1 209 ? -6.984 6.814 7.369 1.00 81.31 209 THR A CA 1
ATOM 1576 C C . THR A 1 209 ? -6.855 7.615 8.670 1.00 81.31 209 THR A C 1
ATOM 1578 O O . THR A 1 209 ? -6.750 7.020 9.744 1.00 81.31 209 THR A O 1
ATOM 1581 N N . CYS A 1 210 ? -6.977 8.947 8.607 1.00 81.75 210 CYS A N 1
ATOM 1582 C CA . CYS A 1 210 ? -7.007 9.833 9.774 1.00 81.75 210 CYS A CA 1
ATOM 1583 C C . CYS A 1 210 ? -8.236 9.562 10.647 1.00 81.75 210 CYS A C 1
ATOM 1585 O O . CYS A 1 210 ? -8.119 9.468 11.869 1.00 81.75 210 CYS A O 1
ATOM 1587 N N . TRP A 1 211 ? -9.407 9.397 10.023 1.00 83.62 211 TRP A N 1
ATOM 1588 C CA . TRP A 1 211 ? -10.647 9.069 10.730 1.00 83.62 211 TRP A CA 1
ATOM 1589 C C . TRP A 1 211 ? -10.553 7.722 11.434 1.00 83.62 211 TRP A C 1
ATOM 1591 O O . TRP A 1 211 ? -10.864 7.633 12.621 1.00 83.62 211 TRP A O 1
ATOM 1601 N N . CYS A 1 212 ? -10.060 6.695 10.737 1.00 89.62 212 CYS A N 1
ATOM 1602 C CA . CYS A 1 212 ? -9.798 5.387 11.326 1.00 89.62 212 CYS A CA 1
ATOM 1603 C C . CYS A 1 212 ? -8.878 5.518 12.536 1.00 89.62 212 CYS A C 1
ATOM 1605 O O . CYS A 1 212 ? -9.228 5.060 13.621 1.00 89.62 212 CYS A O 1
ATOM 1607 N N . MET A 1 213 ? -7.736 6.192 12.378 1.00 89.56 213 MET A N 1
ATOM 1608 C CA . MET A 1 213 ? -6.775 6.381 13.461 1.00 89.56 213 MET A CA 1
ATOM 1609 C C . MET A 1 213 ? -7.409 7.096 14.659 1.00 89.56 213 MET A C 1
ATOM 1611 O O . MET A 1 213 ? -7.235 6.648 15.793 1.00 89.56 213 MET A O 1
ATOM 1615 N N . GLY A 1 214 ? -8.185 8.158 14.426 1.00 87.12 214 GLY A N 1
ATOM 1616 C CA . GLY A 1 214 ? -8.893 8.892 15.475 1.00 87.12 214 GLY A CA 1
ATOM 1617 C C . GLY A 1 214 ? -9.926 8.032 16.204 1.00 87.12 214 GLY A C 1
ATOM 1618 O O . GLY A 1 214 ? -9.964 8.026 17.434 1.00 87.12 214 GLY A O 1
ATOM 1619 N N . ILE A 1 215 ? -10.715 7.246 15.469 1.00 91.69 215 ILE A N 1
ATOM 1620 C CA . ILE A 1 215 ? -11.745 6.361 16.031 1.00 91.69 215 ILE A CA 1
ATOM 1621 C C . ILE A 1 215 ? -11.114 5.228 16.832 1.00 91.69 215 ILE A C 1
ATOM 1623 O O . ILE A 1 215 ? -11.516 5.005 17.977 1.00 91.69 215 ILE A O 1
ATOM 1627 N N . TYR A 1 216 ? -10.110 4.540 16.281 1.00 94.06 216 TYR A N 1
ATOM 1628 C CA . TYR A 1 216 ? -9.385 3.497 17.006 1.00 94.06 216 TYR A CA 1
ATOM 1629 C C . TYR A 1 216 ? -8.696 4.074 18.243 1.00 94.06 216 TYR A C 1
ATOM 1631 O O . TYR A 1 216 ? -8.780 3.464 19.304 1.00 94.06 216 TYR A O 1
ATOM 1639 N N . SER A 1 217 ? -8.099 5.267 18.167 1.00 91.25 217 SER A N 1
ATOM 1640 C CA . SER A 1 217 ? -7.456 5.910 19.324 1.00 91.25 217 SER A CA 1
ATOM 1641 C C . SER A 1 217 ? -8.467 6.281 20.410 1.00 91.25 217 SER A C 1
ATOM 1643 O O . SER A 1 217 ? -8.272 5.941 21.577 1.00 91.25 217 SER A O 1
ATOM 1645 N N . TYR A 1 218 ? -9.580 6.918 20.033 1.00 90.38 218 TYR A N 1
ATOM 1646 C CA . TYR A 1 218 ? -10.643 7.313 20.957 1.00 90.38 218 TYR A CA 1
ATOM 1647 C C . TYR A 1 218 ? -11.272 6.101 21.650 1.00 90.38 218 TYR A C 1
ATOM 1649 O O . TYR A 1 218 ? -11.345 6.042 22.879 1.00 90.38 218 TYR A O 1
ATOM 1657 N N . THR A 1 219 ? -11.690 5.101 20.872 1.00 91.94 219 THR A N 1
ATOM 1658 C CA . THR A 1 219 ? -12.309 3.882 21.412 1.00 91.94 219 THR A CA 1
ATOM 1659 C C . THR A 1 219 ? -11.323 3.065 22.244 1.00 91.94 219 THR A C 1
ATOM 1661 O O . THR A 1 219 ? -11.704 2.544 23.294 1.00 91.94 219 THR A O 1
ATOM 1664 N N . SER A 1 220 ? -10.046 3.018 21.852 1.00 92.38 220 SER A N 1
ATOM 1665 C CA . SER A 1 220 ? -8.987 2.381 22.641 1.00 92.38 220 SER A CA 1
ATOM 1666 C C . SER A 1 220 ? -8.790 3.069 23.985 1.00 92.38 220 SER A C 1
ATOM 1668 O O . SER A 1 220 ? -8.797 2.385 25.006 1.00 92.38 220 SER A O 1
ATOM 1670 N N . ALA A 1 221 ? -8.677 4.402 24.015 1.00 89.06 221 ALA A N 1
ATOM 1671 C CA . ALA A 1 221 ? -8.527 5.175 25.250 1.00 89.06 221 ALA A CA 1
ATOM 1672 C C . ALA A 1 221 ? -9.731 4.994 26.188 1.00 89.06 221 ALA A C 1
ATOM 1674 O O . ALA A 1 221 ? -9.579 4.844 27.405 1.00 89.06 221 ALA A O 1
ATOM 1675 N N . LEU A 1 222 ? -10.930 4.924 25.610 1.00 89.38 222 LEU A N 1
ATOM 1676 C CA . LEU A 1 222 ? -12.161 4.686 26.347 1.00 89.38 222 LEU A CA 1
ATOM 1677 C C . LEU A 1 222 ? -12.158 3.308 27.018 1.00 89.38 222 LEU A C 1
ATOM 1679 O O . LEU A 1 222 ? -12.265 3.213 28.239 1.00 89.38 222 LEU A O 1
ATOM 1683 N N . VAL A 1 223 ? -11.958 2.243 26.239 1.00 91.06 223 VAL A N 1
ATOM 1684 C CA . VAL A 1 223 ? -11.932 0.865 26.759 1.00 91.06 223 VAL A CA 1
ATOM 1685 C C . VAL A 1 223 ? -10.756 0.656 27.717 1.00 91.06 223 VAL A C 1
ATOM 1687 O O . VAL A 1 223 ? -10.868 -0.102 28.686 1.00 91.06 223 VAL A O 1
ATOM 1690 N N . TRP A 1 224 ? -9.635 1.341 27.473 1.00 88.81 224 TRP A N 1
ATOM 1691 C CA . TRP A 1 224 ? -8.462 1.325 28.338 1.00 88.81 224 TRP A CA 1
ATOM 1692 C C . TRP A 1 224 ? -8.764 1.898 29.722 1.00 88.81 224 TRP A C 1
ATOM 1694 O O . TRP A 1 224 ? -8.454 1.248 30.722 1.00 88.81 224 TRP A O 1
ATOM 1704 N N . SER A 1 225 ? -9.392 3.076 29.791 1.00 87.94 225 SER A N 1
ATOM 1705 C CA . SER A 1 225 ? -9.698 3.728 31.072 1.00 87.94 225 SER A CA 1
ATOM 1706 C C . SER A 1 225 ? -10.664 2.905 31.935 1.00 87.94 225 SER A C 1
ATOM 1708 O O . SER A 1 225 ? -10.473 2.818 33.146 1.00 87.94 225 SER A O 1
ATOM 1710 N N . GLU A 1 226 ? -11.616 2.200 31.319 1.00 87.56 226 GLU A N 1
ATOM 1711 C CA . GLU A 1 226 ? -12.587 1.337 32.010 1.00 87.56 226 GLU A CA 1
ATOM 1712 C C . GLU A 1 226 ? -12.000 0.015 32.534 1.00 87.56 226 GLU A C 1
ATOM 1714 O O . GLU A 1 226 ? -12.553 -0.586 33.455 1.00 87.56 226 GLU A O 1
ATOM 1719 N N . ASN A 1 227 ? -10.888 -0.466 31.965 1.00 85.88 227 ASN A N 1
ATOM 1720 C CA . ASN A 1 227 ? -10.344 -1.802 32.251 1.00 85.88 227 ASN A CA 1
ATOM 1721 C C . ASN A 1 227 ? -8.899 -1.785 32.775 1.00 85.88 227 ASN A C 1
ATOM 1723 O O . ASN A 1 227 ? -8.215 -2.811 32.711 1.00 85.88 227 ASN A O 1
ATOM 1727 N N . ARG A 1 228 ? -8.437 -0.648 33.312 1.00 78.06 228 ARG A N 1
ATOM 1728 C CA . ARG A 1 228 ? -7.036 -0.405 33.704 1.00 78.06 228 ARG A CA 1
ATOM 1729 C C . ARG A 1 228 ? -6.445 -1.468 34.640 1.00 78.06 228 ARG A C 1
ATOM 1731 O O . ARG A 1 228 ? -5.278 -1.821 34.515 1.00 78.06 228 ARG A O 1
ATOM 1738 N N . SER A 1 229 ? -7.248 -2.033 35.542 1.00 73.00 229 SER A N 1
ATOM 1739 C CA . SER A 1 229 ? -6.801 -3.049 36.508 1.00 73.00 229 SER A CA 1
ATOM 1740 C C . SER A 1 229 ? -6.569 -4.446 35.910 1.00 73.00 229 SER A C 1
ATOM 1742 O O . SER A 1 229 ? -5.984 -5.295 36.573 1.00 73.00 229 SER A O 1
ATOM 1744 N N . LYS A 1 230 ? -7.002 -4.711 34.667 1.00 69.62 230 LYS A N 1
ATOM 1745 C CA . LYS A 1 230 ? -7.000 -6.052 34.038 1.00 69.62 230 LYS A CA 1
ATOM 1746 C C . LYS A 1 230 ? -6.069 -6.162 32.821 1.00 69.62 230 LYS A C 1
ATOM 1748 O O . LYS A 1 230 ? -6.363 -6.922 31.890 1.00 69.62 230 LYS A O 1
ATOM 1753 N N . GLN A 1 231 ? -5.023 -5.339 32.765 1.00 64.38 231 GLN A N 1
ATOM 1754 C CA . GLN A 1 231 ? -4.190 -5.149 31.565 1.00 64.38 231 GLN A CA 1
ATOM 1755 C C . GLN A 1 231 ? -2.761 -5.689 31.689 1.00 64.38 231 GLN A C 1
ATOM 1757 O O . GLN A 1 231 ? -2.139 -5.974 30.674 1.00 64.38 231 GLN A O 1
ATOM 1762 N N . PHE A 1 232 ? -2.247 -5.890 32.902 1.00 69.31 232 PHE A N 1
ATOM 1763 C CA . PHE A 1 232 ? -0.860 -6.307 33.106 1.00 69.31 232 PHE A CA 1
ATOM 1764 C C . PHE A 1 232 ? -0.812 -7.738 33.642 1.00 69.31 232 PHE A C 1
ATOM 1766 O O . PHE A 1 232 ? -0.910 -7.975 34.840 1.00 69.31 232 PHE A O 1
ATOM 1773 N N . GLY A 1 233 ? -0.712 -8.703 32.726 1.00 84.19 233 GLY A N 1
ATOM 1774 C CA . GLY A 1 233 ? -0.552 -10.123 33.043 1.00 84.19 233 GLY A CA 1
ATOM 1775 C C . GLY A 1 233 ? 0.214 -10.859 31.945 1.00 84.19 233 GLY A C 1
ATOM 1776 O O . GLY A 1 233 ? 0.374 -10.342 30.840 1.00 84.19 233 GLY A O 1
ATOM 1777 N N . LEU A 1 234 ? 0.661 -12.084 32.229 1.00 86.62 234 LEU A N 1
ATOM 1778 C CA . LEU A 1 234 ? 1.471 -12.892 31.304 1.00 86.62 234 LEU A CA 1
ATOM 1779 C C . LEU A 1 234 ? 0.814 -13.065 29.922 1.00 86.62 234 LEU A C 1
ATOM 1781 O O . LEU A 1 234 ? 1.487 -12.969 28.901 1.00 86.62 234 LEU A O 1
ATOM 1785 N N . VAL A 1 235 ? -0.510 -13.244 29.880 1.00 85.81 235 VAL A N 1
ATOM 1786 C CA . VAL A 1 235 ? -1.280 -13.370 28.629 1.00 85.81 235 VAL A CA 1
ATOM 1787 C C . VAL A 1 235 ? -1.144 -12.122 27.749 1.00 85.81 235 VAL A C 1
ATOM 1789 O O . VAL A 1 235 ? -1.001 -12.240 26.536 1.00 85.81 235 VAL A O 1
ATOM 1792 N N . TRP A 1 236 ? -1.142 -10.927 28.347 1.00 86.25 236 TRP A N 1
ATOM 1793 C CA . TRP A 1 236 ? -0.954 -9.670 27.618 1.00 86.25 236 TRP A CA 1
ATOM 1794 C C . TRP A 1 236 ? 0.460 -9.535 27.066 1.00 86.25 236 TRP A C 1
ATOM 1796 O O . TRP A 1 236 ? 0.633 -9.124 25.920 1.00 86.25 236 TRP A O 1
ATOM 1806 N N . PHE A 1 237 ? 1.463 -9.919 27.856 1.00 87.31 237 PHE A N 1
ATOM 1807 C CA . PHE A 1 237 ? 2.858 -9.904 27.428 1.00 87.31 237 PHE A CA 1
ATOM 1808 C C . PHE A 1 237 ? 3.092 -10.852 26.243 1.00 87.31 237 PHE A C 1
ATOM 1810 O O . PHE A 1 237 ? 3.567 -10.425 25.191 1.00 87.31 237 PHE A O 1
ATOM 1817 N N . LEU A 1 238 ? 2.667 -12.113 26.373 1.00 89.94 238 LEU A N 1
ATOM 1818 C CA . LEU A 1 238 ? 2.795 -13.117 25.314 1.00 89.94 238 LEU A CA 1
ATOM 1819 C C . LEU A 1 238 ? 1.981 -12.751 24.069 1.00 89.94 238 LEU A C 1
ATOM 1821 O O . LEU A 1 238 ? 2.477 -12.899 22.952 1.00 89.94 238 LEU A O 1
ATOM 1825 N N . GLY A 1 239 ? 0.763 -12.231 24.245 1.00 87.88 239 GLY A N 1
ATOM 1826 C CA . GLY A 1 239 ? -0.071 -11.752 23.142 1.00 87.88 239 GLY A CA 1
ATOM 1827 C C . GLY A 1 239 ? 0.580 -10.597 22.382 1.00 87.88 239 GLY A C 1
ATOM 1828 O O . GLY A 1 239 ? 0.617 -10.614 21.154 1.00 87.88 239 GLY A O 1
ATOM 1829 N N . THR A 1 240 ? 1.174 -9.640 23.101 1.00 87.31 240 THR A N 1
ATOM 1830 C CA . THR A 1 240 ? 1.886 -8.503 22.497 1.00 87.31 240 THR A CA 1
ATOM 1831 C C . THR A 1 240 ? 3.098 -8.968 21.695 1.00 87.31 240 THR A C 1
ATOM 1833 O O . THR A 1 240 ? 3.231 -8.587 20.536 1.00 87.31 240 THR A O 1
ATOM 1836 N N . ILE A 1 241 ? 3.944 -9.840 22.256 1.00 90.62 241 ILE A N 1
ATOM 1837 C CA . ILE A 1 241 ? 5.105 -10.392 21.534 1.00 90.62 241 ILE A CA 1
ATOM 1838 C C . ILE A 1 241 ? 4.660 -11.170 20.294 1.00 90.62 241 ILE A C 1
ATOM 1840 O O . ILE A 1 241 ? 5.208 -10.969 19.210 1.00 90.62 241 ILE A O 1
ATOM 1844 N N . SER A 1 242 ? 3.643 -12.023 20.438 1.00 90.75 242 SER A N 1
ATOM 1845 C CA . SER A 1 242 ? 3.118 -12.830 19.331 1.00 90.75 242 SER A CA 1
ATOM 1846 C C . SER A 1 242 ? 2.614 -11.946 18.195 1.00 90.75 242 SER A C 1
ATOM 1848 O O . SER A 1 242 ? 2.936 -12.178 17.033 1.00 90.75 242 SER A O 1
ATOM 1850 N N . TRP A 1 243 ? 1.874 -10.887 18.519 1.00 89.62 243 TRP A N 1
ATOM 1851 C CA . TRP A 1 243 ? 1.388 -9.942 17.520 1.00 89.62 243 TRP A CA 1
ATOM 1852 C C . TRP A 1 243 ? 2.494 -9.149 16.853 1.00 89.62 243 TRP A C 1
ATOM 1854 O O . TRP A 1 243 ? 2.450 -9.002 15.640 1.00 89.62 243 TRP A O 1
ATOM 1864 N N . VAL A 1 244 ? 3.489 -8.672 17.607 1.00 88.00 244 VAL A N 1
ATOM 1865 C CA . VAL A 1 244 ? 4.654 -7.996 17.024 1.00 88.00 244 VAL A CA 1
ATOM 1866 C C . VAL A 1 244 ? 5.337 -8.932 16.020 1.00 88.00 244 VAL A C 1
ATOM 1868 O O . VAL A 1 244 ? 5.641 -8.515 14.904 1.00 88.00 244 VAL A O 1
ATOM 1871 N N . GLY A 1 245 ? 5.488 -10.216 16.362 1.00 90.50 245 GLY A N 1
ATOM 1872 C CA . GLY A 1 245 ? 6.002 -11.240 15.451 1.00 90.50 245 GLY A CA 1
ATOM 1873 C C . GLY A 1 245 ? 5.156 -11.404 14.183 1.00 90.50 245 GLY A C 1
ATOM 1874 O O . GLY A 1 245 ? 5.691 -11.332 13.076 1.00 90.50 245 GLY A O 1
ATOM 1875 N N . VAL A 1 246 ? 3.835 -11.571 14.324 1.00 91.88 246 VAL A N 1
ATOM 1876 C CA . VAL A 1 246 ? 2.907 -11.699 13.182 1.00 91.88 246 VAL A CA 1
ATOM 1877 C C . VAL A 1 246 ? 2.909 -10.436 12.319 1.00 91.88 246 VAL A C 1
ATOM 1879 O O . VAL A 1 246 ? 2.935 -10.534 11.095 1.00 91.88 246 VAL A O 1
ATOM 1882 N N . TYR A 1 247 ? 2.931 -9.256 12.935 1.00 89.25 247 TYR A N 1
ATOM 1883 C CA . TYR A 1 247 ? 2.986 -7.968 12.254 1.00 89.25 247 TYR A CA 1
ATOM 1884 C C . TYR A 1 247 ? 4.260 -7.829 11.416 1.00 89.25 247 TYR A C 1
ATOM 1886 O O . TYR A 1 247 ? 4.179 -7.532 10.226 1.00 89.25 247 TYR A O 1
ATOM 1894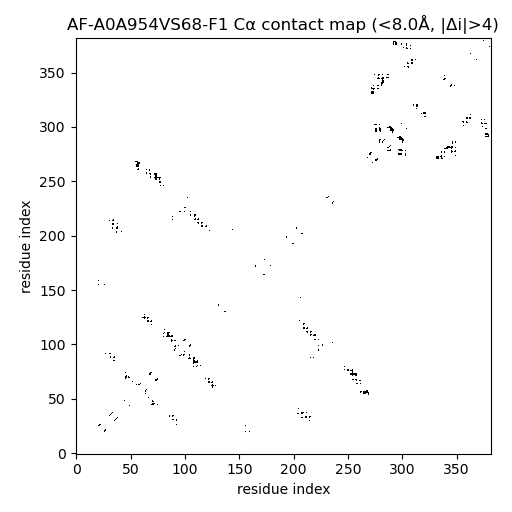 N N . PHE A 1 248 ? 5.436 -8.110 11.987 1.00 89.62 248 PHE A N 1
ATOM 1895 C CA . PHE A 1 248 ? 6.695 -8.049 11.239 1.00 89.62 248 PHE A CA 1
ATOM 1896 C C . PHE A 1 248 ? 6.781 -9.117 10.145 1.00 89.62 248 PHE A C 1
ATOM 1898 O O . PHE A 1 248 ? 7.299 -8.837 9.062 1.00 89.62 248 PHE A O 1
ATOM 1905 N N . ALA A 1 249 ? 6.242 -10.316 10.379 1.00 91.12 249 ALA A N 1
ATOM 1906 C CA . ALA A 1 249 ? 6.141 -11.343 9.346 1.00 91.12 249 ALA A CA 1
ATOM 1907 C C . ALA A 1 249 ? 5.228 -10.892 8.192 1.00 91.12 249 ALA A C 1
ATOM 1909 O O . ALA A 1 249 ? 5.596 -11.036 7.023 1.00 91.12 249 ALA A O 1
ATOM 1910 N N . ALA A 1 250 ? 4.074 -10.297 8.504 1.00 90.81 250 ALA A N 1
ATOM 1911 C CA . ALA A 1 250 ? 3.154 -9.750 7.513 1.00 90.81 250 ALA A CA 1
ATOM 1912 C C . ALA A 1 250 ? 3.792 -8.599 6.725 1.00 90.81 250 ALA A C 1
ATOM 1914 O O . ALA A 1 250 ? 3.728 -8.587 5.497 1.00 90.81 250 ALA A O 1
ATOM 1915 N N . LEU A 1 251 ? 4.482 -7.683 7.411 1.00 86.94 251 LEU A N 1
ATOM 1916 C CA . LEU A 1 251 ? 5.197 -6.569 6.793 1.00 86.94 251 LEU A CA 1
ATOM 1917 C C . LEU A 1 251 ? 6.310 -7.059 5.860 1.00 86.94 251 LEU A C 1
ATOM 1919 O O . LEU A 1 251 ? 6.401 -6.603 4.723 1.00 86.94 251 LEU A O 1
ATOM 1923 N N . ARG A 1 252 ? 7.120 -8.033 6.295 1.00 89.75 252 ARG A N 1
ATOM 1924 C CA . ARG A 1 252 ? 8.174 -8.637 5.465 1.00 89.75 252 ARG A CA 1
ATOM 1925 C C . ARG A 1 252 ? 7.598 -9.247 4.188 1.00 89.75 252 ARG A C 1
ATOM 1927 O O . ARG A 1 252 ? 8.118 -8.994 3.107 1.00 89.75 252 ARG A O 1
ATOM 1934 N N . ASN A 1 253 ? 6.537 -10.038 4.309 1.00 88.12 253 ASN A N 1
ATOM 1935 C CA . ASN A 1 253 ? 5.884 -10.680 3.168 1.00 88.12 253 ASN A CA 1
ATOM 1936 C C . ASN A 1 253 ? 5.220 -9.652 2.233 1.00 88.12 253 ASN A C 1
ATOM 1938 O O . ASN A 1 253 ? 5.332 -9.773 1.016 1.00 88.12 253 ASN A O 1
ATOM 1942 N N . SER A 1 254 ? 4.600 -8.605 2.786 1.00 88.56 254 SER A N 1
ATOM 1943 C CA . SER A 1 254 ? 4.046 -7.484 2.017 1.00 88.56 254 SER A CA 1
ATOM 1944 C C . SER A 1 254 ? 5.129 -6.769 1.200 1.00 88.56 254 SER A C 1
ATOM 1946 O O . SER A 1 254 ? 4.962 -6.574 -0.001 1.00 88.56 254 SER A O 1
ATOM 1948 N N . ILE A 1 255 ? 6.287 -6.478 1.808 1.00 87.06 255 ILE A N 1
ATOM 1949 C CA . ILE A 1 255 ? 7.447 -5.891 1.115 1.00 87.06 255 ILE A CA 1
ATOM 1950 C C . ILE A 1 255 ? 7.955 -6.822 0.005 1.00 87.06 255 ILE A C 1
ATOM 1952 O O . ILE A 1 255 ? 8.263 -6.359 -1.089 1.00 87.06 255 ILE A O 1
ATOM 1956 N N . GLN A 1 256 ? 8.029 -8.133 0.250 1.00 87.56 256 GLN A N 1
ATOM 1957 C CA . GLN A 1 256 ? 8.466 -9.097 -0.766 1.00 87.56 256 GLN A CA 1
ATOM 1958 C C . GLN A 1 256 ? 7.524 -9.133 -1.974 1.00 87.56 256 GLN A C 1
ATOM 1960 O O . GLN A 1 256 ? 7.996 -9.085 -3.109 1.00 87.56 256 GLN A O 1
ATOM 1965 N N . LEU A 1 257 ? 6.210 -9.165 -1.742 1.00 86.88 257 LEU A N 1
ATOM 1966 C CA . LEU A 1 257 ? 5.216 -9.086 -2.814 1.00 86.88 257 LEU A CA 1
ATOM 1967 C C . LEU A 1 257 ? 5.298 -7.752 -3.560 1.00 86.88 257 LEU A C 1
ATOM 1969 O O . LEU A 1 257 ? 5.277 -7.745 -4.787 1.00 86.88 257 LEU A O 1
ATOM 1973 N N . ALA A 1 258 ? 5.475 -6.639 -2.846 1.00 85.81 258 ALA A N 1
ATOM 1974 C CA . ALA A 1 258 ? 5.639 -5.332 -3.472 1.00 85.81 258 ALA A CA 1
ATOM 1975 C C . ALA A 1 258 ? 6.891 -5.267 -4.361 1.00 85.81 258 ALA A C 1
ATOM 1977 O O . ALA A 1 258 ? 6.839 -4.724 -5.461 1.00 85.81 258 ALA A O 1
ATOM 1978 N N . ILE A 1 259 ? 8.006 -5.870 -3.935 1.00 82.06 259 ILE A N 1
ATOM 1979 C CA . ILE A 1 259 ? 9.212 -5.989 -4.767 1.00 82.06 259 ILE A CA 1
ATOM 1980 C C . ILE A 1 259 ? 8.921 -6.819 -6.022 1.00 82.06 259 ILE A C 1
ATOM 1982 O O . ILE A 1 259 ? 9.356 -6.435 -7.105 1.00 82.06 259 ILE A O 1
ATOM 1986 N N . LEU A 1 260 ? 8.191 -7.932 -5.905 1.00 82.81 260 LEU A N 1
ATOM 1987 C CA . LEU A 1 260 ? 7.837 -8.766 -7.057 1.00 82.81 260 LEU A CA 1
ATOM 1988 C C . LEU A 1 260 ? 6.954 -8.017 -8.061 1.00 82.81 260 LEU A C 1
ATOM 1990 O O . LEU A 1 260 ? 7.222 -8.095 -9.256 1.00 82.81 260 LEU A O 1
ATOM 1994 N N . GLU A 1 261 ? 5.957 -7.257 -7.604 1.00 82.06 261 GLU A N 1
ATOM 1995 C CA . GLU A 1 261 ? 5.140 -6.413 -8.488 1.00 82.06 261 GLU A CA 1
ATOM 1996 C C . GLU A 1 261 ? 5.954 -5.278 -9.115 1.00 82.06 261 GLU A C 1
ATOM 1998 O O . GLU A 1 261 ? 5.883 -5.059 -10.323 1.00 82.06 261 GLU A O 1
ATOM 2003 N N . TYR A 1 262 ? 6.812 -4.611 -8.337 1.00 82.19 262 TYR A N 1
ATOM 2004 C CA . TYR A 1 262 ? 7.703 -3.569 -8.852 1.00 82.19 262 TYR A CA 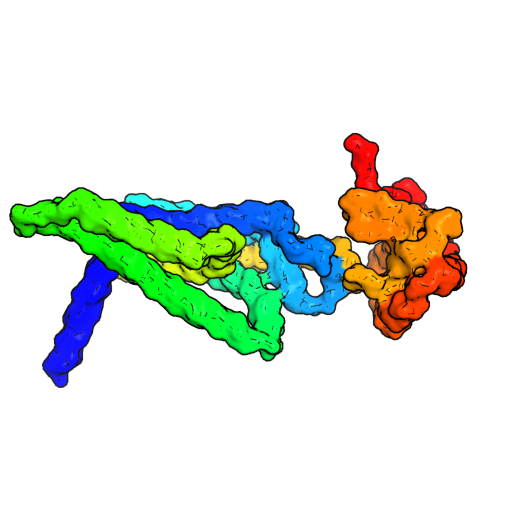1
ATOM 2005 C C . TYR A 1 262 ? 8.601 -4.086 -9.981 1.00 82.19 262 TYR A C 1
ATOM 2007 O O . TYR A 1 262 ? 8.840 -3.392 -10.965 1.00 82.19 262 TYR A O 1
ATOM 2015 N N . GLN A 1 263 ? 9.075 -5.330 -9.887 1.00 78.81 263 GLN A N 1
ATOM 2016 C CA . GLN A 1 263 ? 9.900 -5.941 -10.930 1.00 78.81 263 GLN A CA 1
ATOM 2017 C C . GLN A 1 263 ? 9.151 -6.1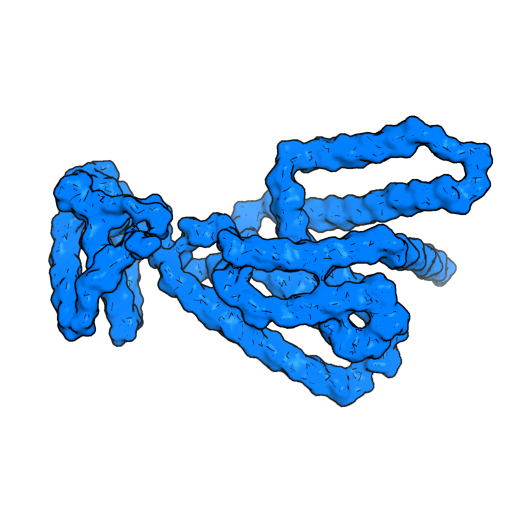94 -12.244 1.00 78.81 263 GLN A C 1
ATOM 2019 O O . GLN A 1 263 ? 9.813 -6.297 -13.282 1.00 78.81 263 GLN A O 1
ATOM 2024 N N . LYS A 1 264 ? 7.813 -6.276 -12.217 1.00 77.31 264 LYS A N 1
ATOM 2025 C CA . LYS A 1 264 ? 6.976 -6.415 -13.419 1.00 77.31 264 LYS A CA 1
ATOM 2026 C C . LYS A 1 264 ? 6.794 -5.093 -14.159 1.00 77.31 264 LYS A C 1
ATOM 2028 O O . LYS A 1 264 ? 6.526 -5.115 -15.358 1.00 77.31 264 LYS A O 1
ATOM 2033 N N . LEU A 1 265 ? 6.955 -3.961 -13.470 1.00 76.12 265 LEU A N 1
ATOM 2034 C CA . LEU A 1 265 ? 6.805 -2.641 -14.074 1.00 76.12 265 LEU A CA 1
ATOM 2035 C C . LEU A 1 265 ? 7.841 -2.408 -15.182 1.00 76.12 265 LEU A C 1
ATOM 2037 O O . LEU A 1 265 ? 8.962 -2.928 -15.104 1.00 76.12 265 LEU A O 1
ATOM 2041 N N . PRO A 1 266 ? 7.513 -1.603 -16.208 1.00 72.25 266 PRO A N 1
ATOM 2042 C CA . PRO A 1 266 ? 8.489 -1.187 -17.203 1.00 72.25 266 PRO A CA 1
ATOM 2043 C C . PRO A 1 266 ? 9.649 -0.449 -16.531 1.00 72.25 266 PRO A C 1
ATOM 2045 O O . PRO A 1 266 ? 9.481 0.267 -15.552 1.00 72.25 266 PRO A O 1
ATOM 2048 N N . THR A 1 267 ? 10.854 -0.617 -17.061 1.00 68.69 267 THR A N 1
ATOM 2049 C CA . THR A 1 267 ? 12.065 0.009 -16.515 1.00 68.69 267 THR A CA 1
ATOM 2050 C C . THR A 1 267 ? 12.230 1.474 -16.921 1.00 68.69 267 THR A C 1
ATOM 2052 O O . THR A 1 267 ? 13.079 2.165 -16.371 1.00 68.69 267 THR A O 1
ATOM 2055 N N . GLU A 1 268 ? 11.420 1.959 -17.864 1.00 64.25 268 GLU A N 1
ATOM 2056 C CA . GLU A 1 268 ? 11.478 3.322 -18.395 1.00 64.25 268 GLU A CA 1
ATOM 2057 C C . GLU A 1 268 ? 10.097 3.965 -18.423 1.00 64.25 268 GLU A C 1
ATOM 2059 O O . GLU A 1 268 ? 9.135 3.287 -18.800 1.00 64.25 268 GLU A O 1
ATOM 2064 N N . PRO A 1 269 ? 10.009 5.274 -18.118 1.00 63.75 269 PRO A N 1
ATOM 2065 C CA . PRO A 1 269 ? 8.786 6.024 -18.331 1.00 63.75 269 PRO A CA 1
ATOM 2066 C C . PRO A 1 269 ? 8.454 6.010 -19.818 1.00 63.75 269 PRO A C 1
ATOM 2068 O O . PRO A 1 269 ? 9.291 6.350 -20.661 1.00 63.75 269 PRO A O 1
ATOM 2071 N N . GLN A 1 270 ? 7.230 5.651 -20.171 1.00 59.50 270 GLN A N 1
ATOM 2072 C CA . GLN A 1 270 ? 6.752 5.834 -21.536 1.00 59.50 270 GLN A CA 1
ATOM 2073 C C . GLN A 1 270 ? 6.339 7.299 -21.706 1.00 59.50 270 GLN A C 1
ATOM 2075 O O . GLN A 1 270 ? 5.700 7.832 -20.803 1.00 59.50 270 GLN A O 1
ATOM 2080 N N . PRO A 1 271 ? 6.735 8.004 -22.789 1.00 53.91 271 PRO A N 1
ATOM 2081 C CA . PRO A 1 271 ? 7.358 7.555 -24.044 1.00 53.91 271 PRO A CA 1
ATOM 2082 C C . PRO A 1 271 ? 8.882 7.819 -24.141 1.00 53.91 271 PRO A C 1
ATOM 2084 O O . PRO A 1 271 ? 9.410 8.079 -25.220 1.00 53.91 271 PRO A O 1
ATOM 2087 N N . THR A 1 272 ? 9.627 7.806 -23.033 1.00 62.50 272 THR A N 1
ATOM 2088 C CA . THR A 1 272 ? 11.076 8.116 -23.048 1.00 62.50 272 THR A CA 1
ATOM 2089 C C . THR A 1 272 ? 11.969 6.944 -23.466 1.00 62.50 272 THR A C 1
ATOM 2091 O O . THR A 1 272 ? 13.163 7.139 -23.701 1.00 62.50 272 THR A O 1
ATOM 2094 N N . CYS A 1 273 ? 11.403 5.740 -23.597 1.00 74.62 273 CYS A N 1
ATOM 2095 C CA . CYS A 1 273 ? 12.142 4.558 -24.022 1.00 74.62 273 CYS A CA 1
ATOM 2096 C C . CYS A 1 273 ? 12.540 4.634 -25.498 1.00 74.62 273 CYS A C 1
ATOM 2098 O O . CYS A 1 273 ? 11.680 4.643 -26.375 1.00 74.62 273 CYS A O 1
ATOM 2100 N N . TYR A 1 274 ? 13.845 4.611 -25.783 1.00 82.25 274 TYR A N 1
ATOM 2101 C CA . TYR A 1 274 ? 14.399 4.691 -27.139 1.00 82.25 274 TYR A CA 1
ATOM 2102 C C . TYR A 1 274 ? 13.819 3.632 -28.083 1.00 82.25 274 TYR A C 1
ATOM 2104 O O . TYR A 1 274 ? 13.425 3.951 -29.205 1.00 82.25 274 TYR A O 1
ATOM 2112 N N . ILE A 1 275 ? 13.717 2.386 -27.614 1.00 83.25 275 ILE A N 1
ATOM 2113 C CA . ILE A 1 275 ? 13.240 1.258 -28.425 1.00 83.25 275 ILE A CA 1
ATOM 2114 C C . ILE A 1 275 ? 11.733 1.385 -28.697 1.00 83.25 275 ILE A C 1
ATOM 2116 O O . ILE A 1 275 ? 11.296 1.184 -29.831 1.00 83.25 275 ILE A O 1
ATOM 2120 N N . CYS A 1 276 ? 10.938 1.776 -27.694 1.00 81.00 276 CYS A N 1
ATOM 2121 C CA . CYS A 1 276 ? 9.504 2.018 -27.882 1.00 81.00 276 CYS A CA 1
ATOM 2122 C C . CYS A 1 276 ? 9.249 3.214 -28.808 1.00 81.00 276 CYS A C 1
ATOM 2124 O O . CYS A 1 276 ? 8.377 3.140 -29.669 1.00 81.00 276 CYS A O 1
ATOM 2126 N N . THR A 1 277 ? 10.032 4.289 -28.697 1.00 84.56 277 THR A N 1
ATOM 2127 C CA . THR A 1 277 ? 9.909 5.467 -29.569 1.00 84.56 277 THR A CA 1
ATOM 2128 C C . THR A 1 277 ? 10.281 5.141 -31.014 1.00 84.56 277 THR A C 1
ATOM 2130 O O . THR A 1 277 ? 9.589 5.582 -31.933 1.00 84.56 277 THR A O 1
ATOM 2133 N N . ALA A 1 278 ? 11.301 4.305 -31.238 1.00 85.56 278 ALA A N 1
ATOM 2134 C CA . ALA A 1 278 ? 11.621 3.789 -32.570 1.00 85.56 278 ALA A CA 1
ATOM 2135 C C . ALA A 1 278 ? 10.470 2.940 -33.147 1.00 85.56 278 ALA A C 1
ATOM 2137 O O . ALA A 1 278 ? 10.096 3.107 -34.308 1.00 85.56 278 ALA A O 1
ATOM 2138 N N . ALA A 1 279 ? 9.855 2.077 -32.330 1.00 84.69 279 ALA A N 1
ATOM 2139 C CA . ALA A 1 279 ? 8.706 1.267 -32.742 1.00 84.69 279 ALA A CA 1
ATOM 2140 C C . ALA A 1 279 ? 7.445 2.108 -33.031 1.00 84.69 279 ALA A C 1
ATOM 2142 O O . ALA A 1 279 ? 6.700 1.805 -33.966 1.00 84.69 279 ALA A O 1
ATOM 2143 N N . ALA A 1 280 ? 7.209 3.165 -32.251 1.00 84.75 280 ALA A N 1
ATOM 2144 C CA . ALA A 1 280 ? 6.042 4.031 -32.386 1.00 84.75 280 ALA A CA 1
ATOM 2145 C C . ALA A 1 280 ? 6.130 4.950 -33.613 1.00 84.75 280 ALA A C 1
ATOM 2147 O O . ALA A 1 280 ? 5.162 5.036 -34.378 1.00 84.75 280 ALA A O 1
ATOM 2148 N N . ASN A 1 281 ? 7.283 5.596 -33.823 1.00 86.56 281 ASN A N 1
ATOM 2149 C CA . ASN A 1 281 ? 7.457 6.629 -34.850 1.00 86.56 281 ASN A CA 1
ATOM 2150 C C . ASN A 1 281 ? 7.941 6.093 -36.208 1.00 86.56 281 ASN A C 1
ATOM 2152 O O . ASN A 1 281 ? 7.830 6.810 -37.201 1.00 86.56 281 ASN A O 1
ATOM 2156 N N . GLY A 1 282 ? 8.451 4.859 -36.278 1.00 86.50 282 GLY A N 1
ATOM 2157 C CA . GLY A 1 282 ? 8.889 4.238 -37.532 1.00 86.50 282 GLY A CA 1
ATOM 2158 C C . GLY A 1 282 ? 7.740 3.892 -38.486 1.00 86.50 282 GLY A C 1
ATOM 2159 O O . GLY A 1 282 ? 6.570 3.780 -38.093 1.00 86.50 282 GLY A O 1
ATOM 2160 N N . HIS A 1 283 ? 8.058 3.686 -39.766 1.00 90.50 283 HIS A N 1
ATOM 2161 C CA . HIS A 1 283 ? 7.050 3.345 -40.772 1.00 90.50 283 HIS A CA 1
ATOM 2162 C C . HIS A 1 283 ? 6.431 1.978 -40.473 1.00 90.50 283 HIS A C 1
ATOM 2164 O O . HIS A 1 283 ? 7.124 0.962 -40.429 1.00 90.50 283 HIS A O 1
ATOM 2170 N N . ARG A 1 284 ? 5.096 1.922 -40.349 1.00 86.31 284 ARG A N 1
ATOM 2171 C CA . ARG A 1 284 ? 4.357 0.717 -39.920 1.00 86.31 284 ARG A CA 1
ATOM 2172 C C . ARG A 1 284 ? 4.769 -0.559 -40.659 1.00 86.31 284 ARG A C 1
ATOM 2174 O O . ARG A 1 284 ? 4.927 -1.596 -40.021 1.00 86.31 284 ARG A O 1
ATOM 2181 N N . ARG A 1 285 ? 4.932 -0.482 -41.984 1.00 87.19 285 ARG A N 1
ATOM 2182 C CA . ARG A 1 285 ? 5.297 -1.628 -42.834 1.00 87.19 285 ARG A CA 1
ATOM 2183 C C . ARG A 1 285 ? 6.758 -2.055 -42.663 1.00 87.19 285 ARG A C 1
ATOM 2185 O O . ARG A 1 285 ? 7.058 -3.223 -42.872 1.00 87.19 285 ARG A O 1
ATOM 2192 N N . PHE A 1 286 ? 7.635 -1.130 -42.281 1.00 88.62 286 PHE A N 1
ATOM 2193 C CA . PHE A 1 286 ? 9.065 -1.370 -42.117 1.00 88.62 286 PHE A CA 1
ATOM 2194 C C . PHE A 1 286 ? 9.393 -1.908 -40.721 1.00 88.62 286 PHE A C 1
ATOM 2196 O O . PHE A 1 286 ? 9.965 -2.987 -40.594 1.00 88.62 286 PHE A O 1
ATOM 2203 N N . VAL A 1 287 ? 8.957 -1.214 -39.664 1.00 86.69 287 VAL A N 1
ATOM 2204 C CA . VAL A 1 287 ? 9.241 -1.627 -38.276 1.00 86.69 287 VAL A CA 1
ATOM 2205 C C . VAL A 1 287 ? 8.305 -2.724 -37.764 1.00 86.69 287 VAL A C 1
ATOM 2207 O O . VAL A 1 287 ? 8.575 -3.325 -36.724 1.00 86.69 287 VAL A O 1
ATOM 2210 N N . GLY A 1 288 ? 7.201 -2.991 -38.471 1.00 87.19 288 GLY A N 1
ATOM 2211 C CA . GLY A 1 288 ? 6.237 -4.034 -38.114 1.00 87.19 288 GLY A CA 1
ATOM 2212 C C . GLY A 1 288 ? 5.496 -3.753 -36.804 1.00 87.19 288 GLY A C 1
ATOM 2213 O O . GLY A 1 288 ? 5.342 -4.660 -35.984 1.00 87.19 288 GLY A O 1
ATOM 2214 N N . ARG A 1 289 ? 5.080 -2.497 -36.578 1.00 86.31 289 ARG A N 1
ATOM 2215 C CA . ARG A 1 289 ? 4.394 -2.090 -35.338 1.00 86.31 289 ARG A CA 1
ATOM 2216 C C . ARG A 1 289 ? 2.982 -2.679 -35.233 1.00 86.31 289 ARG A C 1
ATOM 2218 O O . ARG A 1 289 ? 2.235 -2.698 -36.218 1.00 86.31 289 ARG A O 1
ATOM 2225 N N . PHE A 1 290 ? 2.606 -3.077 -34.025 1.00 85.31 290 PHE A N 1
ATOM 2226 C CA . PHE A 1 290 ? 1.275 -3.523 -33.623 1.00 85.31 290 PHE A CA 1
ATOM 2227 C C . PHE A 1 290 ? 0.884 -2.884 -32.281 1.00 85.31 290 PHE A C 1
ATOM 2229 O O . PHE A 1 290 ? 1.737 -2.425 -31.526 1.00 85.31 290 PHE A O 1
ATOM 2236 N N . THR A 1 291 ? -0.411 -2.831 -31.997 1.00 78.56 291 THR A N 1
ATOM 2237 C CA . THR A 1 291 ? -0.989 -2.299 -30.753 1.00 78.56 291 THR A CA 1
ATOM 2238 C C . THR A 1 291 ? -1.961 -3.337 -30.212 1.00 78.56 291 THR A C 1
ATOM 2240 O O . THR A 1 291 ? -2.736 -3.888 -30.994 1.00 78.56 291 THR A O 1
ATOM 2243 N N . ASP A 1 292 ? -1.921 -3.604 -28.913 1.00 73.94 292 ASP A N 1
ATOM 2244 C CA . ASP A 1 292 ? -2.800 -4.556 -28.226 1.00 73.94 292 ASP A CA 1
ATOM 2245 C C . ASP A 1 292 ? -3.425 -3.851 -27.018 1.00 73.94 292 ASP A C 1
ATOM 2247 O O . ASP A 1 292 ? -2.763 -3.030 -26.393 1.00 73.94 292 ASP A O 1
ATOM 2251 N N . SER A 1 293 ? -4.667 -4.175 -26.662 1.00 63.69 293 SER A N 1
ATOM 2252 C CA . SER A 1 293 ? -5.331 -3.653 -25.460 1.00 63.69 293 SER A CA 1
ATOM 2253 C C . SER A 1 293 ? -4.558 -3.916 -24.164 1.00 63.69 293 SER A C 1
ATOM 2255 O O . SER A 1 293 ? -4.736 -3.179 -23.201 1.00 63.69 293 SER A O 1
ATOM 2257 N N . SER A 1 294 ? -3.684 -4.931 -24.129 1.00 61.22 294 SER A N 1
ATOM 2258 C CA . SER A 1 294 ? -2.841 -5.207 -22.955 1.00 61.22 294 SER A CA 1
ATOM 2259 C C . SER A 1 294 ? -1.727 -4.178 -22.718 1.00 61.22 294 SER A C 1
ATOM 2261 O O . SER A 1 294 ? -1.098 -4.198 -21.663 1.00 61.22 294 SER A O 1
ATOM 2263 N N . VAL A 1 295 ? -1.425 -3.326 -23.705 1.00 65.50 295 VAL A N 1
ATOM 2264 C CA . VAL A 1 295 ? -0.333 -2.348 -23.634 1.00 65.50 295 VAL A CA 1
ATOM 2265 C C . VAL A 1 295 ? -0.755 -0.997 -24.201 1.00 65.50 295 VAL A C 1
ATOM 2267 O O . VAL A 1 295 ? -1.251 -0.890 -25.316 1.00 65.50 295 VAL A O 1
ATOM 2270 N N . SER A 1 296 ? -0.476 0.076 -23.466 1.00 64.62 296 SER A N 1
ATOM 2271 C CA . SER A 1 296 ? -0.831 1.451 -23.845 1.00 64.62 296 SER A CA 1
ATOM 2272 C C . SER A 1 296 ? 0.000 2.036 -25.001 1.00 64.62 296 SER A C 1
ATOM 2274 O O . SER A 1 296 ? -0.195 3.191 -25.379 1.00 64.62 296 SER A O 1
ATOM 2276 N N . PHE A 1 297 ? 0.921 1.266 -25.594 1.00 73.00 297 PHE A N 1
ATOM 2277 C CA . PHE A 1 297 ? 1.897 1.759 -26.566 1.00 73.00 297 PHE A CA 1
ATOM 2278 C C . PHE A 1 297 ? 2.091 0.817 -27.769 1.00 73.00 297 PHE A C 1
ATOM 2280 O O . PHE A 1 297 ? 1.917 -0.398 -27.650 1.00 73.00 297 PHE A O 1
ATOM 2287 N N . PRO A 1 298 ? 2.504 1.348 -28.941 1.00 78.69 298 PRO A N 1
ATOM 2288 C CA . PRO A 1 298 ? 2.858 0.525 -30.093 1.00 78.69 298 PRO A CA 1
ATOM 2289 C C . PRO A 1 298 ? 4.103 -0.323 -29.813 1.00 78.69 298 PRO A C 1
ATOM 2291 O O . PRO A 1 298 ? 5.187 0.205 -29.558 1.00 78.69 298 PRO A O 1
ATOM 2294 N N . ALA A 1 299 ? 3.960 -1.640 -29.919 1.00 82.31 299 ALA A N 1
ATOM 2295 C CA . ALA A 1 299 ? 5.045 -2.603 -29.801 1.00 82.31 299 ALA A CA 1
ATOM 2296 C C . ALA A 1 299 ? 5.434 -3.153 -31.182 1.00 82.31 299 ALA A C 1
ATOM 2298 O O . ALA A 1 299 ? 4.676 -3.088 -32.149 1.00 82.31 299 ALA A O 1
ATOM 2299 N N . ASN A 1 300 ? 6.635 -3.711 -31.301 1.00 90.00 300 ASN A N 1
ATOM 2300 C CA . ASN A 1 300 ? 7.052 -4.461 -32.482 1.00 90.00 300 ASN A CA 1
ATOM 2301 C C . ASN A 1 300 ? 7.779 -5.746 -32.064 1.00 90.00 300 ASN A C 1
ATOM 2303 O O . ASN A 1 300 ? 8.103 -5.955 -30.894 1.00 90.00 300 ASN A O 1
ATOM 2307 N N . ARG A 1 301 ? 8.045 -6.627 -33.032 1.00 89.00 301 ARG A N 1
ATOM 2308 C CA . ARG A 1 301 ? 8.717 -7.911 -32.771 1.00 89.00 301 ARG A CA 1
ATOM 2309 C C . ARG A 1 301 ? 10.125 -7.730 -32.187 1.00 89.00 301 ARG A C 1
ATOM 2311 O O . ARG A 1 301 ? 10.536 -8.503 -31.330 1.00 89.00 301 ARG A O 1
ATOM 2318 N N . GLN A 1 302 ? 10.848 -6.701 -32.629 1.00 91.19 302 GLN A N 1
ATOM 2319 C CA . GLN A 1 302 ? 12.196 -6.398 -32.140 1.00 91.19 302 GLN A CA 1
ATOM 2320 C C . GLN A 1 302 ? 12.182 -6.075 -30.637 1.00 91.19 302 GLN A C 1
ATOM 2322 O O . GLN A 1 302 ? 13.008 -6.596 -29.890 1.00 91.19 302 GLN A O 1
ATOM 2327 N N . LEU A 1 303 ? 11.210 -5.283 -30.178 1.00 88.81 303 LEU A N 1
ATOM 2328 C CA . LEU A 1 303 ? 11.030 -4.960 -28.767 1.00 88.81 303 LEU A CA 1
ATOM 2329 C C . LEU A 1 303 ? 10.746 -6.213 -27.930 1.00 88.81 303 LEU A C 1
ATOM 2331 O O . LEU A 1 303 ? 11.333 -6.363 -26.862 1.00 88.81 303 LEU A O 1
ATOM 2335 N N . GLN A 1 304 ? 9.900 -7.129 -28.418 1.00 88.38 304 GLN A N 1
ATOM 2336 C CA . GLN A 1 304 ? 9.610 -8.391 -27.724 1.00 88.38 304 GLN A CA 1
ATOM 2337 C C . GLN A 1 304 ? 10.887 -9.209 -27.485 1.00 88.38 304 GLN A C 1
ATOM 2339 O O . GLN A 1 304 ? 11.152 -9.641 -26.361 1.00 88.38 304 GLN A O 1
ATOM 2344 N N . TRP A 1 305 ? 11.706 -9.376 -28.530 1.00 89.94 305 TRP A N 1
ATOM 2345 C CA . TRP A 1 305 ? 12.972 -10.100 -28.434 1.00 89.94 305 TRP A CA 1
ATOM 2346 C C . TRP A 1 305 ? 13.936 -9.425 -27.471 1.00 89.94 305 TRP A C 1
ATOM 2348 O O . TRP A 1 305 ? 14.399 -10.076 -26.536 1.00 89.94 305 TRP A O 1
ATOM 2358 N N . ILE A 1 306 ? 14.193 -8.126 -27.645 1.00 90.44 306 ILE A N 1
ATOM 2359 C CA . ILE A 1 306 ? 15.140 -7.386 -26.802 1.00 90.44 306 ILE A CA 1
ATOM 2360 C C . ILE A 1 306 ? 14.699 -7.410 -25.334 1.00 90.44 306 ILE A C 1
ATOM 2362 O O . ILE A 1 306 ? 15.529 -7.651 -24.458 1.00 90.44 306 ILE A O 1
ATOM 2366 N N . LYS A 1 307 ? 13.401 -7.244 -25.050 1.00 86.19 307 LYS A N 1
ATOM 2367 C CA . LYS A 1 307 ? 12.880 -7.291 -23.678 1.00 86.19 307 LYS A CA 1
ATOM 2368 C C . LYS A 1 307 ? 13.008 -8.681 -23.054 1.00 86.19 307 LYS A C 1
ATOM 2370 O O . LYS A 1 307 ? 13.410 -8.802 -21.900 1.00 86.19 307 LYS A O 1
ATOM 2375 N N . CYS A 1 308 ? 12.729 -9.740 -23.812 1.00 85.88 308 CYS A N 1
ATOM 2376 C CA . CYS A 1 308 ? 12.954 -11.104 -23.336 1.00 85.88 308 CYS A CA 1
ATOM 2377 C C . CYS A 1 308 ? 14.447 -11.371 -23.060 1.00 85.88 308 CYS A C 1
ATOM 2379 O O . CYS A 1 308 ? 14.794 -11.958 -22.035 1.00 85.88 308 CYS A O 1
ATOM 2381 N N . GLY A 1 309 ? 15.338 -10.862 -23.916 1.00 87.62 309 GLY A N 1
ATOM 2382 C CA . GLY A 1 309 ? 16.785 -10.896 -23.693 1.00 87.62 309 GLY A CA 1
ATOM 2383 C C . GLY A 1 309 ? 17.214 -10.160 -22.427 1.00 87.62 309 GLY A C 1
ATOM 2384 O O . GLY A 1 309 ? 18.034 -10.670 -21.669 1.00 87.62 309 GLY A O 1
ATOM 2385 N N . GLU A 1 310 ? 16.625 -8.995 -22.153 1.00 86.38 310 GLU A N 1
ATOM 2386 C CA . GLU A 1 310 ? 16.861 -8.244 -20.917 1.00 86.38 310 GLU A CA 1
ATOM 2387 C C . GLU A 1 310 ? 16.505 -9.082 -19.678 1.00 86.38 310 GLU A C 1
ATOM 2389 O O . GLU A 1 310 ? 17.303 -9.142 -18.739 1.00 86.38 310 GLU A O 1
ATOM 2394 N N . PHE A 1 311 ? 15.365 -9.787 -19.692 1.00 82.69 311 PHE A N 1
ATOM 2395 C CA . PHE A 1 311 ? 14.987 -10.704 -18.611 1.00 82.69 311 PHE A CA 1
ATOM 2396 C C . PHE A 1 311 ? 15.972 -11.867 -18.457 1.00 82.69 311 PHE A C 1
ATOM 2398 O O . PHE A 1 311 ? 16.372 -12.177 -17.334 1.00 82.69 311 PHE A O 1
ATOM 2405 N N . ALA A 1 312 ? 16.413 -12.472 -19.562 1.00 82.06 312 ALA A N 1
ATOM 2406 C CA . ALA A 1 312 ? 17.394 -13.555 -19.530 1.00 82.06 312 ALA A CA 1
ATOM 2407 C C . ALA A 1 312 ? 18.740 -13.095 -18.944 1.00 82.06 312 ALA A C 1
ATOM 2409 O O . ALA A 1 312 ? 19.284 -13.742 -18.048 1.00 82.06 312 ALA A O 1
ATOM 2410 N N . VAL A 1 313 ? 19.256 -11.940 -19.379 1.00 82.38 313 VAL A N 1
ATOM 2411 C CA . VAL A 1 313 ? 20.507 -11.371 -18.850 1.00 82.38 313 VAL A CA 1
ATOM 2412 C C . VAL A 1 313 ? 20.362 -11.018 -17.372 1.00 82.38 313 VAL A C 1
ATOM 2414 O O . VAL A 1 313 ? 21.276 -11.285 -16.595 1.00 82.38 313 VAL A O 1
ATOM 2417 N N . ARG A 1 314 ? 19.213 -10.475 -16.956 1.00 80.12 314 ARG A N 1
ATOM 2418 C CA . ARG A 1 314 ? 18.925 -10.185 -15.545 1.00 80.12 314 ARG A CA 1
ATOM 2419 C C . ARG A 1 314 ? 18.911 -11.448 -14.684 1.00 80.12 314 ARG A C 1
ATOM 2421 O O . ARG A 1 314 ? 19.427 -11.404 -13.570 1.00 80.12 314 ARG A O 1
ATOM 2428 N N . ALA A 1 315 ? 18.344 -12.542 -15.192 1.00 72.62 315 ALA A N 1
ATOM 2429 C CA . ALA A 1 315 ? 18.276 -13.819 -14.486 1.00 72.62 315 ALA A CA 1
ATOM 2430 C C . ALA A 1 315 ? 19.648 -14.504 -14.371 1.00 72.62 315 ALA A C 1
ATOM 2432 O O . ALA A 1 315 ? 19.963 -15.068 -13.328 1.00 72.62 315 ALA A O 1
ATOM 2433 N N . ILE A 1 316 ? 20.474 -14.434 -15.420 1.00 79.94 316 ILE A N 1
ATOM 2434 C CA . ILE A 1 316 ? 21.782 -15.108 -15.469 1.00 79.94 316 ILE A CA 1
ATOM 2435 C C . ILE A 1 316 ? 22.873 -14.284 -14.779 1.00 79.94 316 ILE A C 1
ATOM 2437 O O . ILE A 1 316 ? 23.703 -14.827 -14.053 1.00 79.94 316 ILE A O 1
ATOM 2441 N N . SER A 1 317 ? 22.910 -12.972 -15.021 1.00 82.31 317 SER A N 1
ATOM 2442 C CA . SER A 1 317 ? 23.956 -12.085 -14.511 1.00 82.31 317 SER A CA 1
ATOM 2443 C C . SER A 1 317 ? 23.400 -10.702 -14.144 1.00 82.31 317 SER A C 1
ATOM 2445 O O . SER A 1 317 ? 23.421 -9.769 -14.958 1.00 82.31 317 SER A O 1
ATOM 2447 N N . PRO A 1 318 ? 22.955 -10.508 -12.887 1.00 74.00 318 PRO A N 1
ATOM 2448 C CA . PRO A 1 318 ? 22.407 -9.228 -12.437 1.00 74.00 318 PRO A CA 1
ATOM 2449 C C . PRO A 1 318 ? 23.433 -8.086 -12.516 1.00 74.00 318 PRO A C 1
ATOM 2451 O O . PRO A 1 318 ? 23.070 -6.940 -12.789 1.00 74.00 318 PRO A O 1
ATOM 2454 N N . THR A 1 319 ? 24.726 -8.381 -12.347 1.00 67.56 319 THR A N 1
ATOM 2455 C CA . THR A 1 319 ? 25.809 -7.391 -12.464 1.00 67.56 319 THR A CA 1
ATOM 2456 C C . THR A 1 319 ? 25.964 -6.877 -13.895 1.00 67.56 319 THR A C 1
ATOM 2458 O O . THR A 1 319 ? 26.122 -5.672 -14.099 1.00 67.56 319 THR A O 1
ATOM 2461 N N . VAL A 1 320 ? 25.892 -7.766 -14.894 1.00 73.94 320 VAL A N 1
ATOM 2462 C CA . VAL A 1 320 ? 25.954 -7.380 -16.314 1.00 73.94 320 VAL A CA 1
ATOM 2463 C C . VAL A 1 320 ? 24.706 -6.602 -16.704 1.00 73.94 320 VAL A C 1
ATOM 2465 O O . VAL A 1 320 ? 24.829 -5.535 -17.303 1.00 73.94 320 VAL A O 1
ATOM 2468 N N . HIS A 1 321 ? 23.525 -7.066 -16.283 1.00 82.81 321 HIS A N 1
ATOM 2469 C CA . HIS A 1 321 ? 22.275 -6.337 -16.487 1.00 82.81 321 HIS A CA 1
ATOM 2470 C C . HIS A 1 321 ? 22.365 -4.903 -15.945 1.00 82.81 321 HIS A C 1
ATOM 2472 O O . HIS A 1 321 ? 22.081 -3.957 -16.674 1.00 82.81 321 HIS A O 1
ATOM 2478 N N . ARG A 1 322 ? 22.865 -4.717 -14.714 1.00 71.94 322 ARG A N 1
ATOM 2479 C CA . ARG A 1 322 ? 23.035 -3.385 -14.110 1.00 71.94 322 ARG A CA 1
ATOM 2480 C C . ARG A 1 322 ? 23.982 -2.488 -14.914 1.00 71.94 322 ARG A C 1
ATOM 2482 O O . ARG A 1 322 ? 23.704 -1.303 -15.063 1.00 71.94 322 ARG A O 1
ATOM 2489 N N . ARG A 1 323 ? 25.087 -3.021 -15.446 1.00 76.25 323 ARG A N 1
ATOM 2490 C CA . ARG A 1 323 ? 26.023 -2.240 -16.280 1.00 76.25 323 ARG A CA 1
ATOM 2491 C C . ARG A 1 323 ? 25.395 -1.822 -17.608 1.00 76.25 323 ARG A C 1
ATOM 2493 O O . ARG A 1 323 ? 25.500 -0.657 -17.977 1.00 76.25 323 ARG A O 1
ATOM 2500 N N . LEU A 1 324 ? 24.724 -2.747 -18.294 1.00 81.19 324 LEU A N 1
ATOM 2501 C CA . LEU A 1 324 ? 24.013 -2.455 -19.542 1.00 81.19 324 LEU A CA 1
ATOM 2502 C C . LEU A 1 324 ? 22.919 -1.409 -19.321 1.00 81.19 324 LEU A C 1
ATOM 2504 O O . LEU A 1 324 ? 22.790 -0.479 -20.113 1.00 81.19 324 LEU A O 1
ATOM 2508 N N . ARG A 1 325 ? 22.201 -1.521 -18.200 1.00 79.75 325 ARG A N 1
ATOM 2509 C CA . ARG A 1 325 ? 21.187 -0.560 -17.775 1.00 79.75 325 ARG A CA 1
ATOM 2510 C C . ARG A 1 325 ? 21.767 0.844 -17.608 1.00 79.75 325 ARG A C 1
ATOM 2512 O O . ARG A 1 325 ? 21.243 1.777 -18.194 1.00 79.75 325 ARG A O 1
ATOM 2519 N N . LEU A 1 326 ? 22.901 0.983 -16.918 1.00 76.44 326 LEU A N 1
ATOM 2520 C CA . LEU A 1 326 ? 23.569 2.280 -16.735 1.00 76.44 326 LEU A CA 1
ATOM 2521 C C . LEU A 1 326 ? 24.021 2.920 -18.057 1.00 76.44 326 LEU A C 1
ATOM 2523 O O . LEU A 1 326 ? 23.932 4.136 -18.215 1.00 76.44 326 LEU A O 1
ATOM 2527 N N . ILE A 1 327 ? 24.519 2.116 -19.002 1.00 82.50 327 ILE A N 1
ATOM 2528 C CA . ILE A 1 327 ? 24.905 2.605 -20.335 1.00 82.50 327 ILE A CA 1
ATOM 2529 C C . ILE A 1 327 ? 23.662 3.083 -21.087 1.00 82.50 327 ILE A C 1
ATOM 2531 O O . ILE A 1 327 ? 23.655 4.181 -21.647 1.00 82.50 327 ILE A O 1
ATOM 2535 N N . TYR A 1 328 ? 22.604 2.275 -21.066 1.00 82.88 328 TYR A N 1
ATOM 2536 C CA . TYR A 1 328 ? 21.350 2.606 -21.716 1.00 82.88 328 TYR A CA 1
ATOM 2537 C C . TYR A 1 328 ? 20.714 3.863 -21.111 1.00 82.88 328 TYR A C 1
ATOM 2539 O O . TYR A 1 328 ? 20.379 4.771 -21.859 1.00 82.88 328 TYR A O 1
ATOM 2547 N N . ASP A 1 329 ? 20.607 3.984 -19.787 1.00 77.56 329 ASP A N 1
ATOM 2548 C CA . ASP A 1 329 ? 19.985 5.142 -19.125 1.00 77.56 329 ASP A CA 1
ATOM 2549 C C . ASP A 1 329 ? 20.707 6.462 -19.468 1.00 77.56 329 ASP A C 1
ATOM 2551 O O . ASP A 1 329 ? 20.099 7.533 -19.472 1.00 77.56 329 ASP A O 1
ATOM 2555 N N . ARG A 1 330 ? 21.998 6.394 -19.824 1.00 81.94 330 ARG A N 1
ATOM 2556 C CA . ARG A 1 330 ? 22.791 7.551 -20.261 1.00 81.94 330 ARG A CA 1
ATOM 2557 C C . ARG A 1 330 ? 22.524 7.963 -21.712 1.00 81.94 330 ARG A C 1
ATOM 2559 O O . ARG A 1 330 ? 22.596 9.151 -22.020 1.00 81.94 330 ARG A O 1
ATOM 2566 N N . ILE A 1 331 ? 22.258 7.005 -22.600 1.00 83.50 331 ILE A N 1
ATOM 2567 C CA . ILE A 1 331 ? 22.187 7.226 -24.058 1.00 83.50 331 ILE A CA 1
ATOM 2568 C C . ILE A 1 331 ? 20.738 7.218 -24.566 1.00 83.50 331 ILE A C 1
ATOM 2570 O O . ILE A 1 331 ? 20.377 8.020 -25.427 1.00 83.50 331 ILE A O 1
ATOM 2574 N N . GLY A 1 332 ? 19.899 6.347 -24.010 1.00 83.31 332 GLY A N 1
ATOM 2575 C CA . GLY A 1 332 ? 18.530 6.064 -24.427 1.00 83.31 332 GLY A CA 1
ATOM 2576 C C . GLY A 1 332 ? 17.621 7.293 -24.405 1.00 83.31 332 GLY A C 1
ATOM 2577 O O . GLY A 1 332 ? 17.139 7.678 -25.469 1.00 83.31 332 GLY A O 1
ATOM 2578 N N . PRO A 1 333 ? 17.408 7.971 -23.260 1.00 81.38 333 PRO A N 1
ATOM 2579 C CA . PRO A 1 333 ? 16.490 9.112 -23.196 1.00 81.38 333 PRO A CA 1
ATOM 2580 C C . PRO A 1 333 ? 16.898 10.315 -24.075 1.00 81.38 333 PRO A C 1
ATOM 2582 O O . PRO A 1 333 ? 16.027 10.932 -24.698 1.00 81.38 333 PRO A O 1
ATOM 2585 N N . PRO A 1 334 ? 18.190 10.696 -24.186 1.00 83.44 334 PRO A N 1
ATOM 2586 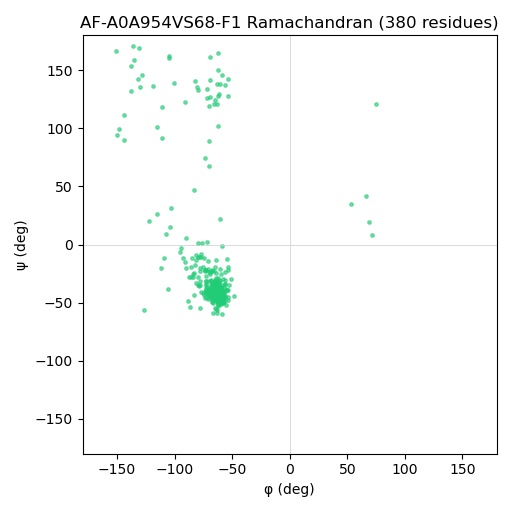C CA . PRO A 1 334 ? 18.629 11.668 -25.190 1.00 83.44 334 PRO A CA 1
ATOM 2587 C C . PRO A 1 334 ? 18.365 11.207 -26.626 1.00 83.44 334 PRO A C 1
ATOM 2589 O O . PRO A 1 334 ? 17.808 11.976 -27.408 1.00 83.44 334 PRO A O 1
ATOM 2592 N N . ALA A 1 335 ? 18.696 9.958 -26.964 1.00 84.00 335 ALA A N 1
ATOM 2593 C CA . ALA A 1 335 ? 18.494 9.426 -28.307 1.00 84.00 335 ALA A CA 1
ATOM 2594 C C . ALA A 1 335 ? 17.004 9.345 -28.677 1.00 84.00 335 ALA A C 1
ATOM 2596 O O . ALA A 1 335 ? 16.631 9.700 -29.792 1.00 84.00 335 ALA A O 1
ATOM 2597 N N . ALA A 1 336 ? 16.133 8.973 -27.734 1.00 84.38 336 ALA A N 1
ATOM 2598 C CA . ALA A 1 336 ? 14.686 8.894 -27.936 1.00 84.38 336 ALA A CA 1
ATOM 2599 C C . ALA A 1 336 ? 14.088 10.251 -28.336 1.00 84.38 336 ALA A C 1
ATOM 2601 O O . ALA A 1 336 ? 13.218 10.319 -29.201 1.00 84.38 336 ALA A O 1
ATOM 2602 N N . ARG A 1 337 ? 14.601 11.351 -27.766 1.00 83.81 337 ARG A N 1
ATOM 2603 C CA . ARG A 1 337 ? 14.156 12.716 -28.096 1.00 83.81 337 ARG A CA 1
ATOM 2604 C C . ARG A 1 337 ? 14.479 13.131 -29.534 1.00 83.81 337 ARG A C 1
ATOM 2606 O O . ARG A 1 337 ? 13.792 14.009 -30.057 1.00 83.81 337 ARG A O 1
ATOM 2613 N N . LEU A 1 338 ? 15.476 12.504 -30.162 1.00 84.50 338 LEU A N 1
ATOM 2614 C CA . LEU A 1 338 ? 15.864 12.747 -31.555 1.00 84.50 338 LEU A CA 1
ATOM 2615 C C . LEU A 1 338 ? 14.983 11.976 -32.554 1.00 84.50 338 LEU A C 1
ATOM 2617 O O . LEU A 1 338 ? 14.910 12.346 -33.724 1.00 84.50 338 LEU A O 1
ATOM 2621 N N . LEU A 1 339 ? 14.257 10.946 -32.106 1.00 84.88 339 LEU A N 1
ATOM 2622 C CA . LEU A 1 339 ? 13.420 10.086 -32.951 1.00 84.88 339 LEU A CA 1
ATOM 2623 C C . LEU A 1 339 ? 12.031 10.681 -33.237 1.00 84.88 339 LEU A C 1
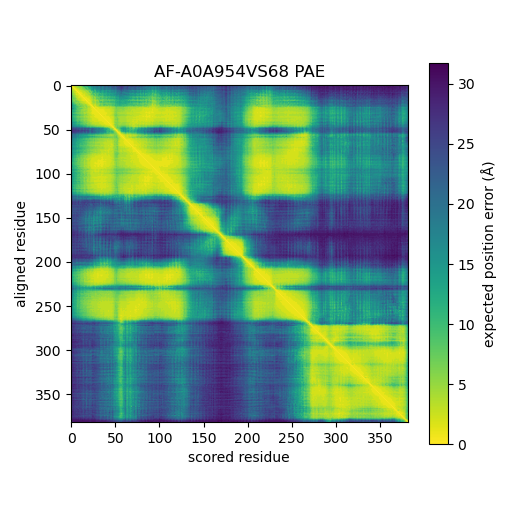ATOM 2625 O O . LEU A 1 339 ? 11.019 9.994 -33.115 1.00 84.88 339 LEU A O 1
ATOM 2629 N N . ARG A 1 340 ? 11.964 11.963 -33.616 1.00 82.69 340 ARG A N 1
ATOM 2630 C CA . ARG A 1 340 ? 10.699 12.636 -33.983 1.00 82.69 340 ARG A CA 1
ATOM 2631 C C . ARG A 1 340 ? 10.282 12.390 -35.432 1.00 82.69 340 ARG A C 1
ATOM 2633 O O . ARG A 1 340 ? 9.103 12.485 -35.751 1.00 82.69 340 ARG A O 1
ATOM 2640 N N . HIS A 1 341 ? 11.242 12.083 -36.302 1.00 84.81 341 HIS A N 1
ATOM 2641 C CA . HIS A 1 341 ? 10.998 11.852 -37.723 1.00 84.81 341 HIS A CA 1
ATOM 2642 C C . HIS A 1 341 ? 10.958 10.348 -38.046 1.00 84.81 341 HIS A C 1
ATOM 2644 O O . HIS A 1 341 ? 11.829 9.618 -37.565 1.00 84.81 341 HIS A O 1
ATOM 2650 N N . PRO A 1 342 ? 10.028 9.878 -38.904 1.00 86.88 342 PRO A N 1
ATOM 2651 C CA . PRO A 1 342 ? 9.899 8.457 -39.240 1.00 86.88 342 PRO A CA 1
ATOM 2652 C C . PRO A 1 342 ? 11.177 7.810 -39.781 1.00 86.88 342 PRO A C 1
ATOM 2654 O O . PRO A 1 342 ? 11.513 6.696 -39.400 1.00 86.88 342 PRO A O 1
ATOM 2657 N N . LEU A 1 343 ? 11.947 8.533 -40.600 1.00 88.56 343 LEU A N 1
ATOM 2658 C CA . LEU A 1 343 ? 13.222 8.037 -41.133 1.00 88.56 343 LEU A CA 1
ATOM 2659 C C . LEU A 1 343 ? 14.290 7.860 -40.045 1.00 88.56 343 LEU A C 1
ATOM 2661 O O . LEU A 1 343 ? 15.070 6.914 -40.095 1.00 88.56 343 LEU A O 1
ATOM 2665 N N . ALA A 1 344 ? 14.313 8.743 -39.041 1.00 88.94 344 ALA A N 1
ATOM 2666 C CA . ALA A 1 344 ? 15.224 8.609 -37.907 1.00 88.94 344 ALA A CA 1
ATOM 2667 C C . ALA A 1 344 ? 14.849 7.395 -37.043 1.00 88.94 344 ALA A C 1
ATOM 2669 O O . ALA A 1 344 ? 15.729 6.672 -36.579 1.00 88.94 344 ALA A O 1
ATOM 2670 N N . ALA A 1 345 ? 13.549 7.141 -36.868 1.00 88.19 345 ALA A N 1
ATOM 2671 C CA . ALA A 1 345 ? 13.043 5.964 -36.170 1.00 88.19 345 ALA A CA 1
ATOM 2672 C C . ALA A 1 345 ? 13.341 4.655 -36.929 1.00 88.19 345 ALA A C 1
ATOM 2674 O O . ALA A 1 345 ? 13.748 3.673 -36.310 1.00 88.19 345 ALA A O 1
ATOM 2675 N N . ASP A 1 346 ? 13.238 4.650 -38.259 1.00 90.12 346 ASP A N 1
ATOM 2676 C CA . ASP A 1 346 ? 13.628 3.504 -39.089 1.00 90.12 346 ASP A CA 1
ATOM 2677 C C . ASP A 1 346 ? 15.143 3.253 -39.049 1.00 90.12 346 ASP A C 1
ATOM 2679 O O . ASP A 1 346 ? 15.585 2.110 -38.918 1.00 90.12 346 ASP A O 1
ATOM 2683 N N . ALA A 1 347 ? 15.957 4.312 -39.099 1.00 89.75 347 ALA A N 1
ATOM 2684 C CA . ALA A 1 347 ? 17.407 4.201 -38.945 1.00 89.75 347 ALA A CA 1
ATOM 2685 C C . ALA A 1 347 ? 17.784 3.646 -37.561 1.00 89.75 347 ALA A C 1
ATOM 2687 O O . ALA A 1 347 ? 18.632 2.760 -37.459 1.00 89.75 347 ALA A O 1
ATOM 2688 N N . ALA A 1 348 ? 17.110 4.102 -36.500 1.00 89.38 348 ALA A N 1
ATOM 2689 C CA . ALA A 1 348 ? 17.258 3.560 -35.151 1.00 89.38 348 ALA A CA 1
ATOM 2690 C C . ALA A 1 348 ? 16.868 2.076 -35.070 1.00 89.38 348 ALA A C 1
ATOM 2692 O O . ALA A 1 348 ? 17.589 1.281 -34.468 1.00 89.38 348 ALA A O 1
ATOM 2693 N N . TYR A 1 349 ? 15.773 1.678 -35.725 1.00 91.31 349 TYR A N 1
ATOM 2694 C CA . TYR A 1 349 ? 15.353 0.278 -35.817 1.00 91.31 349 TYR A CA 1
ATOM 2695 C C . TYR A 1 349 ? 16.430 -0.609 -36.461 1.00 91.31 349 TYR A C 1
ATOM 2697 O O . TYR A 1 349 ? 16.709 -1.706 -35.967 1.00 91.31 349 TYR A O 1
ATOM 2705 N N . VAL A 1 350 ? 17.069 -0.128 -37.535 1.00 91.69 350 VAL A N 1
ATOM 2706 C CA . VAL A 1 350 ? 18.187 -0.823 -38.195 1.00 91.69 350 VAL A CA 1
ATOM 2707 C C . VAL A 1 350 ? 19.419 -0.866 -37.290 1.00 91.69 350 VAL A C 1
ATOM 2709 O O . VAL A 1 350 ? 20.040 -1.920 -37.163 1.00 91.69 350 VAL A O 1
ATOM 2712 N N . LEU A 1 351 ? 19.743 0.230 -36.602 1.00 90.56 351 LEU A N 1
ATOM 2713 C CA . LEU A 1 351 ? 20.883 0.299 -35.682 1.00 90.56 351 LEU A CA 1
ATOM 2714 C C . LEU A 1 351 ? 20.751 -0.677 -34.501 1.00 90.56 351 LEU A C 1
ATOM 2716 O O . LEU A 1 351 ? 21.756 -1.163 -33.989 1.00 90.56 351 LEU A O 1
ATOM 2720 N N . LEU A 1 352 ? 19.522 -1.008 -34.093 1.00 90.75 352 LEU A N 1
ATOM 2721 C CA . LEU A 1 352 ? 19.237 -1.998 -33.050 1.00 90.75 352 LEU A CA 1
ATOM 2722 C C . LEU A 1 352 ? 19.330 -3.459 -33.532 1.00 90.75 352 LEU A C 1
ATOM 2724 O O . LEU A 1 352 ? 19.351 -4.369 -32.699 1.00 90.75 352 LEU A O 1
ATOM 2728 N N . LYS A 1 353 ? 19.432 -3.724 -34.844 1.00 92.50 353 LYS A N 1
ATOM 2729 C CA . LYS A 1 353 ? 19.483 -5.096 -35.390 1.00 92.50 353 LYS A CA 1
ATOM 2730 C C . LYS A 1 353 ? 20.645 -5.949 -34.872 1.00 92.50 353 LYS A C 1
ATOM 2732 O O . LYS A 1 353 ? 20.391 -7.108 -34.544 1.00 92.50 353 LYS A O 1
ATOM 2737 N N . PRO A 1 354 ? 21.884 -5.443 -34.729 1.00 92.88 354 PRO A N 1
ATOM 2738 C CA . PRO A 1 354 ? 22.976 -6.231 -34.153 1.00 92.88 354 PRO A CA 1
ATOM 2739 C C . PRO A 1 354 ? 22.677 -6.704 -32.722 1.00 92.88 354 PRO A C 1
ATOM 2741 O O . PRO A 1 354 ? 23.001 -7.835 -32.352 1.00 92.88 354 PRO A O 1
ATOM 2744 N N . ILE A 1 355 ? 22.001 -5.866 -31.928 1.00 89.75 355 ILE A N 1
ATOM 2745 C CA . ILE A 1 355 ? 21.589 -6.207 -30.561 1.00 89.75 355 ILE A CA 1
ATOM 2746 C C . ILE A 1 355 ? 20.485 -7.267 -30.595 1.00 89.75 355 ILE A C 1
ATOM 2748 O O . ILE A 1 355 ? 20.575 -8.256 -29.873 1.00 89.75 355 ILE A O 1
ATOM 2752 N N . GLU A 1 356 ? 19.483 -7.108 -31.462 1.00 92.44 356 GLU A N 1
ATOM 2753 C CA . GLU A 1 356 ? 18.419 -8.104 -31.655 1.00 92.44 356 GLU A CA 1
ATOM 2754 C C . GLU A 1 356 ? 18.989 -9.479 -32.034 1.00 92.44 356 GLU A C 1
ATOM 2756 O O . GLU A 1 356 ? 18.601 -10.482 -31.442 1.00 92.44 356 GLU A O 1
ATOM 2761 N N . ILE A 1 357 ? 19.953 -9.533 -32.960 1.00 92.00 357 ILE A N 1
ATOM 2762 C CA . ILE A 1 357 ? 20.623 -10.779 -33.371 1.00 92.00 357 ILE A CA 1
ATOM 2763 C C . ILE A 1 357 ? 21.392 -11.401 -32.200 1.00 92.00 357 ILE A C 1
ATOM 2765 O O . ILE A 1 357 ? 21.306 -12.607 -31.976 1.00 92.00 357 ILE A O 1
ATOM 2769 N N . THR A 1 358 ? 22.102 -10.585 -31.418 1.00 89.25 358 THR A N 1
ATOM 2770 C CA . THR A 1 358 ? 22.817 -11.058 -30.221 1.00 89.25 358 THR A CA 1
ATOM 2771 C C . THR A 1 358 ? 21.846 -11.653 -29.201 1.00 89.25 358 THR A C 1
ATOM 2773 O O . THR A 1 358 ? 22.086 -12.732 -28.662 1.00 89.25 358 THR A O 1
ATOM 2776 N N . VAL A 1 359 ? 20.715 -10.986 -28.964 1.00 90.88 359 VAL A N 1
ATOM 2777 C CA . VAL A 1 359 ? 19.666 -11.471 -28.061 1.00 90.88 359 VAL A CA 1
ATOM 2778 C C . VAL A 1 359 ? 19.034 -12.761 -28.583 1.00 90.88 359 VAL A C 1
ATOM 2780 O O . VAL A 1 359 ? 18.855 -13.698 -27.809 1.00 90.88 359 VAL A O 1
ATOM 2783 N N . LEU A 1 360 ? 18.748 -12.850 -29.884 1.00 91.94 360 LEU A N 1
ATOM 2784 C CA . LEU A 1 360 ? 18.249 -14.070 -30.523 1.00 91.94 360 LEU A CA 1
ATOM 2785 C C . LEU A 1 360 ? 19.214 -15.242 -30.329 1.00 91.94 360 LEU A C 1
ATOM 2787 O O . LEU A 1 360 ? 18.775 -16.332 -29.960 1.00 91.94 360 LEU A O 1
ATOM 2791 N N . LEU A 1 361 ? 20.517 -15.019 -30.523 1.00 90.50 361 LEU A N 1
ATOM 2792 C CA . LEU A 1 361 ? 21.548 -16.030 -30.293 1.00 90.50 361 LEU A CA 1
ATOM 2793 C C . LEU A 1 361 ? 21.530 -16.503 -28.833 1.00 90.50 361 LEU A C 1
ATOM 2795 O O . LEU A 1 361 ? 21.451 -17.703 -28.580 1.00 90.50 361 LEU A O 1
ATOM 2799 N N . VAL A 1 362 ? 21.528 -15.572 -27.874 1.00 87.12 362 VAL A N 1
ATOM 2800 C CA . VAL A 1 362 ? 21.489 -15.887 -26.436 1.00 87.12 362 VAL A CA 1
ATOM 2801 C C . VAL A 1 362 ? 20.224 -16.665 -26.065 1.00 87.12 362 VAL A C 1
ATOM 2803 O O . VAL A 1 362 ? 20.314 -17.702 -25.415 1.00 87.12 362 VAL A O 1
ATOM 2806 N N . LEU A 1 363 ? 19.044 -16.222 -26.502 1.00 89.25 363 LEU A N 1
ATOM 2807 C CA . LEU A 1 363 ? 17.778 -16.899 -26.198 1.00 89.25 363 LEU A CA 1
ATOM 2808 C C . LEU A 1 363 ? 17.691 -18.289 -26.843 1.00 89.25 363 LEU A C 1
ATOM 2810 O O . LEU A 1 363 ? 17.141 -19.208 -26.236 1.00 89.25 363 LEU A O 1
ATOM 2814 N N . THR A 1 364 ? 18.284 -18.464 -28.027 1.00 89.56 364 THR A N 1
ATOM 2815 C CA . THR A 1 364 ? 18.390 -19.772 -28.693 1.00 89.56 364 THR A CA 1
ATOM 2816 C C . THR A 1 364 ? 19.309 -20.714 -27.917 1.00 89.56 364 THR A C 1
ATOM 2818 O O . THR A 1 364 ? 18.946 -21.868 -27.690 1.00 89.56 364 THR A O 1
ATOM 2821 N N . LEU A 1 365 ? 20.460 -20.224 -27.438 1.00 86.50 365 LEU A N 1
ATOM 2822 C CA . LEU A 1 365 ? 21.371 -20.997 -26.582 1.00 86.50 365 LEU A CA 1
ATOM 2823 C C . LEU A 1 365 ? 20.697 -21.421 -25.269 1.00 86.50 365 LEU A C 1
ATOM 2825 O O . LEU A 1 365 ? 20.908 -22.535 -24.795 1.00 86.50 365 LEU A O 1
ATOM 2829 N N . LEU A 1 366 ? 19.831 -20.567 -24.722 1.00 85.88 366 LEU A N 1
ATOM 2830 C CA . LEU A 1 366 ? 19.025 -20.848 -23.530 1.00 85.88 366 LEU A CA 1
ATOM 2831 C C . LEU A 1 366 ? 17.775 -21.699 -23.811 1.00 85.88 366 LEU A C 1
ATOM 2833 O O . LEU A 1 366 ? 17.015 -21.980 -22.886 1.00 85.88 366 LEU A O 1
ATOM 2837 N N . ARG A 1 367 ? 17.550 -22.111 -25.067 1.00 88.94 367 ARG A N 1
ATOM 2838 C CA . ARG A 1 367 ? 16.379 -22.885 -25.520 1.00 88.94 367 ARG A CA 1
ATOM 2839 C C . ARG A 1 367 ? 15.036 -22.250 -25.134 1.00 88.94 367 ARG A C 1
ATOM 2841 O O . ARG A 1 367 ? 14.063 -22.950 -24.856 1.00 88.94 367 ARG A O 1
ATOM 2848 N N . VAL A 1 368 ? 14.964 -20.919 -25.132 1.00 83.31 368 VAL A N 1
ATOM 2849 C CA . VAL A 1 368 ? 13.717 -20.191 -24.866 1.00 83.31 368 VAL A CA 1
ATOM 2850 C C . VAL A 1 368 ? 12.785 -20.337 -26.067 1.00 83.31 368 VAL A C 1
ATOM 2852 O O . VAL A 1 368 ? 13.158 -20.023 -27.197 1.00 83.31 368 VAL A O 1
ATOM 2855 N N . SER A 1 369 ? 11.556 -20.805 -25.828 1.00 86.12 369 SER A N 1
ATOM 2856 C CA . SER A 1 369 ? 10.574 -20.990 -26.898 1.00 86.12 369 SER A CA 1
ATOM 2857 C C . SER A 1 369 ? 10.230 -19.655 -27.576 1.00 86.12 369 SER A C 1
ATOM 2859 O O . SER A 1 369 ? 9.790 -18.726 -26.887 1.00 86.12 369 SER A O 1
ATOM 2861 N N . PRO A 1 370 ? 10.307 -19.556 -28.918 1.00 85.94 370 PRO A N 1
ATOM 2862 C CA . PRO A 1 370 ? 9.882 -18.362 -29.639 1.00 85.94 370 PRO A CA 1
ATOM 2863 C C . PRO A 1 370 ? 8.428 -17.982 -29.346 1.00 85.94 370 PRO A C 1
ATOM 2865 O O . PRO A 1 370 ? 8.120 -16.796 -29.274 1.00 85.94 370 PRO A O 1
ATOM 2868 N N . SER A 1 371 ? 7.528 -18.948 -29.131 1.00 84.12 371 SER A N 1
ATOM 2869 C CA . SER A 1 371 ? 6.114 -18.658 -28.843 1.00 84.12 371 SER A CA 1
ATOM 2870 C C . SER A 1 371 ? 5.923 -17.846 -27.561 1.00 84.12 371 SER A C 1
ATOM 2872 O O . SER A 1 371 ? 5.062 -16.972 -27.520 1.00 84.12 371 SER A O 1
ATOM 2874 N N . LEU A 1 372 ? 6.769 -18.060 -26.549 1.00 82.25 372 LEU A N 1
ATOM 2875 C CA . LEU A 1 372 ? 6.736 -17.298 -25.300 1.00 82.25 372 LEU A CA 1
ATOM 2876 C C . LEU A 1 372 ? 7.114 -15.832 -25.536 1.00 82.25 372 LEU A C 1
ATOM 2878 O O . LEU A 1 372 ? 6.480 -14.939 -24.984 1.00 82.25 372 LEU A O 1
ATOM 2882 N N . VAL A 1 373 ? 8.091 -15.581 -26.408 1.00 84.00 373 VAL A N 1
ATOM 2883 C CA . VAL A 1 373 ? 8.523 -14.222 -26.756 1.00 84.00 373 VAL A CA 1
ATOM 2884 C C . VAL A 1 373 ? 7.437 -13.469 -27.521 1.00 84.00 373 VAL A C 1
ATOM 2886 O O . VAL A 1 373 ? 7.184 -12.305 -27.233 1.00 84.00 373 VAL A O 1
ATOM 2889 N N . HIS A 1 374 ? 6.748 -14.128 -28.457 1.00 84.56 374 HIS A N 1
ATOM 2890 C CA . HIS A 1 374 ? 5.698 -13.476 -29.252 1.00 84.56 374 HIS A CA 1
ATOM 2891 C C . HIS A 1 374 ? 4.433 -13.156 -28.439 1.00 84.56 374 HIS A C 1
ATOM 2893 O O . HIS A 1 374 ? 3.677 -12.276 -28.851 1.00 84.56 374 HIS A O 1
ATOM 2899 N N . ARG A 1 375 ? 4.218 -13.832 -27.300 1.00 81.62 375 ARG A N 1
ATOM 2900 C CA . ARG A 1 375 ? 3.164 -13.493 -26.328 1.00 81.62 375 ARG A CA 1
ATOM 2901 C C . ARG A 1 375 ? 3.494 -12.262 -25.486 1.00 81.62 375 ARG A C 1
ATOM 2903 O O . ARG A 1 375 ? 2.598 -11.652 -24.919 1.00 81.62 375 ARG A O 1
ATOM 2910 N N . LEU A 1 376 ? 4.763 -11.862 -25.398 1.00 75.00 376 LEU A N 1
ATOM 2911 C CA . LEU A 1 376 ? 5.138 -10.673 -24.640 1.00 75.00 376 LEU A CA 1
ATOM 2912 C C . LEU A 1 376 ? 4.488 -9.436 -25.281 1.00 75.00 376 LEU A C 1
ATOM 2914 O O . LEU A 1 376 ? 4.742 -9.161 -26.449 1.00 75.00 376 LEU A O 1
ATOM 2918 N N . TYR A 1 377 ? 3.657 -8.696 -24.543 1.00 72.00 377 TYR A N 1
ATOM 2919 C CA . TYR A 1 377 ? 2.856 -7.569 -25.062 1.00 72.00 377 TYR A CA 1
ATOM 2920 C C . TYR A 1 377 ? 1.721 -7.946 -26.026 1.00 72.00 377 TYR A C 1
ATOM 2922 O O . TYR A 1 377 ? 1.254 -7.091 -26.781 1.00 72.00 377 TYR A O 1
ATOM 2930 N N . ARG A 1 378 ? 1.284 -9.210 -26.015 1.00 77.06 378 ARG A N 1
ATOM 2931 C CA . ARG A 1 378 ? 0.010 -9.617 -26.606 1.00 77.06 378 ARG A CA 1
ATOM 2932 C C . ARG A 1 378 ? -0.891 -10.209 -25.535 1.00 77.06 378 ARG A C 1
ATOM 2934 O O . ARG A 1 378 ? -0.425 -11.004 -24.722 1.00 77.06 378 ARG A O 1
ATOM 2941 N N . SER A 1 379 ? -2.165 -9.841 -25.549 1.00 63.88 379 SER A N 1
ATOM 2942 C CA . SER A 1 379 ? -3.165 -10.575 -24.784 1.00 63.88 379 SER A CA 1
ATOM 2943 C C . SER A 1 379 ? -3.343 -11.946 -25.440 1.00 63.88 379 SER A C 1
ATOM 2945 O O . SER A 1 379 ? -3.526 -12.048 -26.656 1.00 63.88 379 SER A O 1
ATOM 2947 N N . ASP A 1 380 ? -3.220 -13.019 -24.655 1.00 51.44 380 ASP A N 1
ATOM 2948 C CA . ASP A 1 380 ? -3.642 -14.341 -25.109 1.00 51.44 380 ASP A CA 1
ATOM 2949 C C . ASP A 1 380 ? -5.149 -14.238 -25.365 1.00 51.44 380 ASP A C 1
ATOM 2951 O O . ASP A 1 380 ? -5.946 -14.195 -24.432 1.00 51.44 380 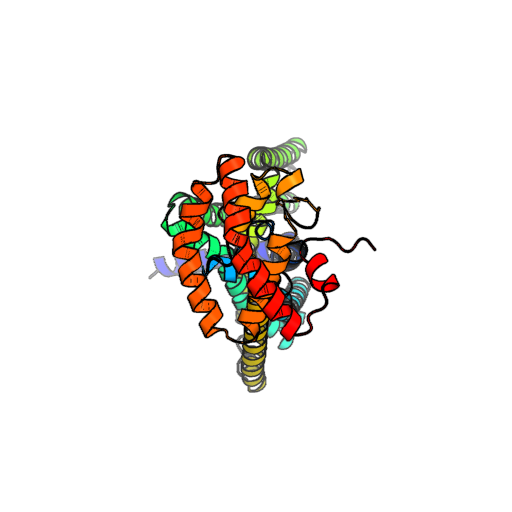ASP A O 1
ATOM 2955 N N . SER A 1 381 ? -5.539 -14.126 -26.634 1.00 39.78 381 SER A N 1
ATOM 2956 C CA . SER A 1 381 ? -6.920 -14.352 -27.045 1.00 39.78 381 SER A CA 1
ATOM 2957 C C . SER A 1 381 ? -7.172 -15.849 -26.905 1.00 39.78 381 SER A C 1
ATOM 2959 O O . SER A 1 381 ? -6.898 -16.628 -27.820 1.00 39.78 381 SER A O 1
ATOM 2961 N N . GLN A 1 382 ? -7.611 -16.242 -25.711 1.00 30.89 382 GLN A N 1
ATOM 2962 C CA . GLN A 1 382 ? -8.447 -17.420 -25.521 1.00 30.89 382 GLN A CA 1
ATOM 2963 C C . GLN A 1 382 ? -9.899 -16.980 -25.436 1.00 30.89 382 GLN A C 1
ATOM 2965 O O . GLN A 1 382 ? -10.171 -16.009 -24.692 1.00 30.89 382 GLN A O 1
#

Solvent-accessible surface area (backbone atoms only — not comparable to full-atom values): 20319 Å² total; per-residue (Å²): 114,72,72,59,54,56,54,52,52,52,51,50,54,52,50,54,51,51,50,55,52,48,68,30,76,62,32,38,50,50,49,43,44,41,48,39,48,43,57,53,51,55,51,54,44,18,65,73,51,50,89,63,61,89,76,52,41,53,76,84,47,72,37,59,54,28,54,39,35,59,17,66,71,12,37,59,55,48,38,65,63,52,50,44,12,32,52,21,45,51,43,34,64,73,38,43,86,70,39,48,71,40,65,70,36,44,48,21,24,53,51,30,30,61,52,23,47,51,52,35,46,40,69,43,45,38,53,56,65,57,36,80,80,36,74,66,57,59,50,50,52,52,48,44,53,50,53,47,57,50,49,53,52,49,52,52,48,55,54,47,53,56,51,43,65,72,74,51,96,58,102,64,78,79,53,72,64,60,56,51,52,50,52,49,48,51,52,46,54,48,48,68,72,40,79,42,70,65,51,72,57,48,48,54,58,66,48,28,31,58,48,22,26,51,46,28,45,52,53,36,54,52,48,44,69,78,42,64,92,79,58,89,49,70,68,49,54,53,49,50,53,51,47,54,52,53,50,51,52,26,51,53,52,15,52,52,42,21,51,55,54,50,69,70,37,46,74,51,58,85,80,45,34,33,69,48,31,22,32,54,43,17,49,54,88,77,57,50,44,47,75,34,95,76,39,101,55,42,41,24,64,65,55,26,48,44,51,52,34,51,53,52,41,40,74,76,35,53,69,58,38,52,52,54,48,57,54,41,70,68,48,29,48,66,53,27,71,66,32,78,44,39,68,52,5,43,51,47,53,58,69,44,42,68,56,42,52,52,29,51,50,52,38,54,76,69,67,57,59,65,70,62,39,69,44,52,78,41,67,83,88,123

Radius of gyration: 28.95 Å; Cα contacts (8 Å, |Δi|>4): 326; chains: 1; bounding box: 70×52×86 Å

Secondary structure (DSSP, 8-state):
-HHHHHHHHHHHHHHHHHHHHHTSHHHHHHHHIIIIIHHHHHHHHHHS--TTGGG------HHHHHHHHTSTTGGGGTHHHHHHHHHHHHHHHH-HHHHTT-HHHHHHHHHHHHHHHHHHHHHHHHHHHHGGG-HHHHHHHHHHHHHHHHHHHHHHHHHHHHHHHHHS--SSPPPHHHHHHHHHHHHHHHHHHTS-HHHHHHHHHHHHHHHHHHHHHHHHHHHHHHTGGGS-SHHHHHHHHHHHHHHHHHHHHHHHHHHHHHHHS-SS-TTT-HHHHHHHHS-IIIII-B--TT-SS-B-HHHHHHHHHHHHHHHH-HHHHHHHHHHHHHHHHHHHHHTTSHHHHHHHHHHTHHHHHHHHHHHHHTT--HHHHHHTTS----

Sequence (382 aa):
METDLDSTERNRGIMAAVHRNCWSGVGRMMMFLMGVVTPIINFAFAFTGLPLADDLWQDGRPATYAAIMASYPAVLVVYPLLVHSMISLTLVLWDRLRFGKFVAVRFGLYTGVPLALQFHVIVFFPDALRLLDSLILVGLAAVGIAVSGFGFVIATFVLNSALFAKNGSTDSPPSRGTIAARIVFVVILIAIVTGGAGIFVVAPMLLGTCWCMGIYSYTSALVWSENRSKQFGLVWFLGTISWVGVYFAALRNSIQLAILEYQKLPTEPQPTCYICTAAANGHRRFVGRFTDSSVSFPANRQLQWIKCGEFAVRAISPTVHRRLRLIYDRIGPPAARLLRHPLAADAAYVLLKPIEITVLLVLTLLRVSPSLVHRLYRSDSQ